Protein AF-A0A7C5ZAA3-F1 (afdb_monomer_lite)

Foldseek 3Di:
DVVLLVCVQPPVVCVVVLLLLLVLQLVCLLVVNHDPVSLVVLVVSLVSVVVVLVVDPVNVVQVVCQALSNLLSVLQNCLVPVPPDSVVSNVSNVVSNVSSVVVCVVCLVPALCVLVVLLLVVCVVVVLDDDLFLVSHDLSNLVQCADQQHFDDPLLCCVQPVLLVVLCVVLPPVPVVCLVVCCVPPSVSSSLVSSLVVLVVVCRRGVNSSVVNNVSSVVVLVVSLVVSLVPDPCNVVSVVSSVVSVVVVVVVVVDDCVGDPSNVVSPVPDDDDQDQQDDDPVVLVVVLVCCLVPDDLAAEEEEQQVSQQVNCVRNNHHYLAHPSSSPVVRSVLNLQCLQLQLAAVVSVLVNCVVRVHFKYKAWLQQQQPQDSNHSCSSNSHNWGFCRGNNNCVQAPVPVRPQWDFDEDDLTMTMTGGQNPNDDPNDQYFAAQSRDNVLAPPSVDRTGDNVSSSVSSVVSVVLVVLLVVLVVCVVVVVLVVSLVSLVVSCVVPLLPLSSLCSNLVSCVVVVVLVRSLVSLVSSCSRGVPPPSSVVSCVPRNPPDD

Secondary structure (DSSP, 8-state):
-HHHHHHHHH-TTHHHHHHHHHHHHHHHHHTT---HHHHHHHHHHHHHHHHHHHH-HHHHTTTGGG-HHHHHHHHHHHHHHT--SHHHHHHHHHHHHHHHHHHHHHHTTT-TTHHHHHHHHHHHHTTTPPPSSGGGS-HHHHHHSSGGGSPPPHHHHHHHTHHHHHHHHHTTHHHHHHHHHHHHH-HHHHHHHHHHHHHHHHHHH-GGGHHHHHHHHHHHHHHHHHHHHHH-S-HHHHHHHHHHHHHHHHHHHHS-TTT-HHHHHHHHHSPPPP------HHHHHHHHHHHHHHS-TT-EEE--HHHHHHHHHHH---BS--S-TTSTTHHHHHHHHHHHHHS-HHHHHHHHHHHTEEEEEEETHHHH--STTSHHHHHT-SS-BTTSHHHHHHH-GGG-TTEEEEEE-SSEEEEEE-TTPPP----PPP-GGG-GGG---TTSSB--GGGHHHHHHHHHHHHHHHHHHHHHHHTT-HHHHHHHHHHHHHH-TT-HHHHHHHHHHHHHHT-HHHHHHHHHHHHHH-TT-HHHHHHHHHHS----

Sequence (544 aa):
AGAQWLAFLTWHMVRPIFALTTGAFVLSFLIGAYSLRHARLVALWLALVMPASLVLPVLKVRSYWFDPVVVLALSFVLAVYALKSTRFARLAVVGGCLLSCAWAMARAKGYDDSHVLALIVEKLRHALVKPRDPMLLSSEARLMWIEAFHSPRLDQVLLHVAPLMLVLVSLGIPALMRLRVLFRRSVAFRVFTVFLVCWFGCFVLIHRLHVLAFFGLAILYAIVTDFSLKRTRRPWIVRLVAAGFPLFLLWQTATSPTGNAFQRLVYSFTPRPAPAYTPWFSDLRELFHWIRMHTSREDVIGAWFGLSSQIYAWCDRPVVVQSKFENPTIRPKCMELANALYGAPAELEAFCRKYRVRYFVYEATMLLESGTDSLRYVAGQRSVATTSTVARMHLSPYELEEFELVYQNNSFRVFRFLGGEKFTNPAIPWEPMYERSYYRGLDAPYYDDSQTSAIVSRVTWLRQQVEFARALAVEGKLEEAFKLTMRLVAAEPRFWRAALVASKSALRLGHTLEACAAARQVLQGYPACLDAIRLISRYCPDNP

Structure (mmCIF, N/CA/C/O backbone):
data_AF-A0A7C5ZAA3-F1
#
_entry.id   AF-A0A7C5ZAA3-F1
#
loop_
_atom_site.group_PDB
_atom_site.id
_atom_site.type_symbol
_atom_site.label_atom_id
_atom_site.label_alt_id
_atom_site.label_comp_id
_atom_site.label_asym_id
_atom_site.label_entity_id
_atom_site.label_seq_id
_atom_site.pdbx_PDB_ins_code
_atom_site.Cartn_x
_atom_site.Cartn_y
_atom_site.Cartn_z
_atom_site.occupancy
_atom_site.B_iso_or_equiv
_atom_site.auth_seq_id
_atom_site.auth_comp_id
_atom_site.auth_asym_id
_atom_site.auth_atom_id
_atom_site.pdbx_PDB_model_num
ATOM 1 N N . ALA A 1 1 ? 33.040 0.139 -13.845 1.00 59.91 1 ALA A N 1
ATOM 2 C CA . ALA A 1 1 ? 32.927 -1.332 -13.907 1.00 59.91 1 ALA A CA 1
ATOM 3 C C . ALA A 1 1 ? 32.599 -1.935 -12.538 1.00 59.91 1 ALA A C 1
ATOM 5 O O . ALA A 1 1 ? 31.518 -2.484 -12.411 1.00 59.91 1 ALA A O 1
ATOM 6 N N . GLY A 1 2 ? 33.431 -1.759 -11.498 1.00 68.44 2 GLY A N 1
ATOM 7 C CA . GLY A 1 2 ? 33.170 -2.325 -10.157 1.00 68.44 2 GLY A CA 1
ATOM 8 C C . GLY A 1 2 ? 31.823 -1.930 -9.527 1.00 68.44 2 GLY A C 1
ATOM 9 O O . GLY A 1 2 ? 31.050 -2.800 -9.152 1.00 68.44 2 GLY A O 1
ATOM 10 N N . ALA A 1 3 ? 31.476 -0.638 -9.508 1.00 71.00 3 ALA A N 1
ATOM 11 C CA . ALA A 1 3 ? 30.181 -0.180 -8.981 1.00 71.00 3 ALA A CA 1
ATOM 12 C C . ALA A 1 3 ? 28.970 -0.694 -9.790 1.00 71.00 3 ALA A C 1
ATOM 14 O O . ALA A 1 3 ? 27.937 -1.030 -9.227 1.00 71.00 3 ALA A O 1
ATOM 15 N N . GLN A 1 4 ? 29.113 -0.796 -11.116 1.00 68.81 4 GLN A N 1
ATOM 16 C CA . GLN A 1 4 ? 28.094 -1.357 -12.012 1.00 68.81 4 GLN A CA 1
ATOM 17 C C . GLN A 1 4 ? 27.896 -2.855 -11.781 1.00 68.81 4 GLN A C 1
ATOM 19 O O . GLN A 1 4 ? 26.767 -3.332 -11.800 1.00 68.81 4 GLN A O 1
ATOM 24 N N . TRP A 1 5 ? 28.991 -3.580 -11.551 1.00 74.31 5 TRP A N 1
ATOM 25 C CA . TRP A 1 5 ? 28.960 -4.988 -11.190 1.00 74.31 5 TRP A CA 1
ATOM 26 C C . TRP A 1 5 ? 28.282 -5.178 -9.835 1.00 74.31 5 TRP A C 1
ATOM 28 O O . TRP A 1 5 ? 27.304 -5.906 -9.759 1.00 74.31 5 TRP A O 1
ATOM 38 N N . LEU A 1 6 ? 28.689 -4.435 -8.802 1.00 79.00 6 LEU A N 1
ATOM 39 C CA . LEU A 1 6 ? 28.050 -4.502 -7.487 1.00 79.00 6 LEU A CA 1
ATOM 40 C C . LEU A 1 6 ? 26.544 -4.211 -7.572 1.00 79.00 6 LEU A C 1
ATOM 42 O O . LEU A 1 6 ? 25.750 -5.000 -7.074 1.00 79.00 6 LEU A O 1
ATOM 46 N N . ALA A 1 7 ? 26.147 -3.140 -8.268 1.00 77.94 7 ALA A N 1
ATOM 47 C CA . ALA A 1 7 ? 24.741 -2.789 -8.471 1.00 77.94 7 ALA A CA 1
ATOM 48 C C . ALA A 1 7 ? 23.956 -3.887 -9.211 1.00 77.94 7 ALA A C 1
ATOM 50 O O . ALA A 1 7 ? 22.812 -4.171 -8.867 1.00 77.94 7 ALA A O 1
ATOM 51 N N . PHE A 1 8 ? 24.574 -4.530 -10.205 1.00 75.81 8 PHE A N 1
ATOM 52 C CA . PHE A 1 8 ? 23.976 -5.646 -10.934 1.00 75.81 8 PHE A CA 1
ATOM 53 C C . PHE A 1 8 ? 23.706 -6.864 -10.032 1.00 75.81 8 PHE A C 1
ATOM 55 O O . PHE A 1 8 ? 22.686 -7.542 -10.185 1.00 75.81 8 PHE A O 1
ATOM 62 N N . LEU A 1 9 ? 24.615 -7.146 -9.095 1.00 76.50 9 LEU A N 1
ATOM 63 C CA . LEU A 1 9 ? 24.497 -8.283 -8.182 1.00 76.50 9 LEU A CA 1
ATOM 64 C C . LEU A 1 9 ? 23.504 -8.029 -7.050 1.00 76.50 9 LEU A C 1
ATOM 66 O O . LEU A 1 9 ? 22.784 -8.946 -6.658 1.00 76.50 9 LEU A O 1
ATOM 70 N N . THR A 1 10 ? 23.460 -6.804 -6.528 1.00 75.56 10 THR A N 1
ATOM 71 C CA . THR A 1 10 ? 22.654 -6.461 -5.350 1.00 75.56 10 THR A CA 1
ATOM 72 C C . THR A 1 10 ? 21.233 -6.036 -5.698 1.00 75.56 10 THR A C 1
ATOM 74 O O . THR A 1 10 ? 20.333 -6.216 -4.878 1.00 75.56 10 THR A O 1
ATOM 77 N N . TRP A 1 11 ? 20.989 -5.508 -6.904 1.00 72.81 11 TRP A N 1
ATOM 78 C CA . TRP A 1 11 ? 19.694 -4.933 -7.260 1.00 72.81 11 TRP A CA 1
ATOM 79 C C . TRP A 1 11 ? 19.159 -5.445 -8.605 1.00 72.81 11 TRP A C 1
ATOM 81 O O . TRP A 1 11 ? 19.644 -5.125 -9.689 1.00 72.81 11 TRP A O 1
ATOM 91 N N . HIS A 1 12 ? 18.082 -6.232 -8.536 1.00 71.12 12 HIS A N 1
ATOM 92 C CA . HIS A 1 12 ? 17.458 -6.873 -9.699 1.00 71.12 12 HIS A CA 1
ATOM 93 C C . HIS A 1 12 ? 16.893 -5.870 -10.722 1.00 71.12 12 HIS A C 1
ATOM 95 O O . HIS A 1 12 ? 16.948 -6.146 -11.919 1.00 71.12 12 HIS A O 1
ATOM 101 N N . MET A 1 13 ? 16.436 -4.686 -10.293 1.00 68.31 13 MET A N 1
ATOM 102 C CA . MET A 1 13 ? 15.942 -3.638 -11.206 1.00 68.31 13 MET A CA 1
ATOM 103 C C . MET A 1 13 ? 17.048 -3.012 -12.061 1.00 68.31 13 MET A C 1
ATOM 105 O O . MET A 1 13 ? 16.747 -2.373 -13.066 1.00 68.31 13 MET A O 1
ATOM 109 N N . VAL A 1 14 ? 18.327 -3.222 -11.727 1.00 73.81 14 VAL A N 1
ATOM 110 C CA . VAL A 1 14 ? 19.441 -2.767 -12.573 1.00 73.81 14 VAL A CA 1
ATOM 111 C C . VAL A 1 14 ? 19.540 -3.615 -13.843 1.00 73.81 14 VAL A C 1
ATOM 113 O O . VAL A 1 14 ? 20.028 -3.143 -14.867 1.00 73.81 14 VAL A O 1
ATOM 116 N N . ARG A 1 15 ? 19.026 -4.850 -13.839 1.00 77.00 15 ARG A N 1
ATOM 117 C CA . ARG A 1 15 ? 19.098 -5.753 -15.000 1.00 77.00 15 ARG A CA 1
ATOM 118 C C . ARG A 1 15 ? 18.357 -5.182 -16.222 1.00 77.00 15 ARG A C 1
ATOM 120 O O . ARG A 1 15 ? 18.998 -5.076 -17.268 1.00 77.00 15 ARG A O 1
ATOM 127 N N . PRO A 1 16 ? 17.105 -4.684 -16.110 1.00 72.06 16 PRO A N 1
ATOM 128 C CA . PRO A 1 16 ? 16.474 -3.888 -17.166 1.00 72.06 16 PRO A CA 1
ATOM 129 C C . PRO A 1 16 ? 17.304 -2.683 -17.636 1.00 72.06 16 PRO A C 1
ATOM 131 O O . PRO A 1 16 ? 17.337 -2.391 -18.829 1.00 72.06 16 PRO A O 1
ATOM 134 N N . ILE A 1 17 ? 18.025 -1.999 -16.736 1.00 74.00 17 ILE A N 1
ATOM 135 C CA . ILE A 1 17 ? 18.900 -0.870 -17.107 1.00 74.00 17 ILE A CA 1
ATOM 136 C C . ILE A 1 17 ? 20.017 -1.332 -18.040 1.00 74.00 17 ILE A C 1
ATOM 138 O O . ILE A 1 17 ? 20.292 -0.690 -19.060 1.00 74.00 17 ILE A O 1
ATOM 142 N N . PHE A 1 18 ? 20.639 -2.467 -17.731 1.00 76.31 18 PHE A N 1
ATOM 143 C CA . PHE A 1 18 ? 21.649 -3.063 -18.600 1.00 76.31 18 PHE A CA 1
ATOM 144 C C . PHE A 1 18 ? 21.059 -3.590 -19.905 1.00 76.31 18 PHE A C 1
ATOM 146 O O . PHE A 1 18 ? 21.696 -3.424 -20.946 1.00 76.31 18 PHE A O 1
ATOM 153 N N . ALA A 1 19 ? 19.848 -4.149 -19.878 1.00 78.06 19 ALA A N 1
ATOM 154 C CA . ALA A 1 19 ? 19.125 -4.569 -21.076 1.00 78.06 19 ALA A CA 1
ATOM 155 C C . ALA A 1 19 ? 18.938 -3.397 -22.047 1.00 78.06 19 ALA A C 1
ATOM 157 O O . ALA A 1 19 ? 19.345 -3.475 -23.206 1.00 78.06 19 ALA A O 1
ATOM 158 N N . LEU A 1 20 ? 18.418 -2.273 -21.548 1.00 76.38 20 LEU A N 1
ATOM 159 C CA . LEU A 1 20 ? 18.211 -1.054 -22.331 1.00 76.38 20 LEU A CA 1
ATOM 160 C C . LEU A 1 20 ? 19.532 -0.457 -22.827 1.00 76.38 20 LEU A C 1
ATOM 162 O O . LEU A 1 20 ? 19.628 -0.039 -23.978 1.00 76.38 20 LEU A O 1
ATOM 166 N N . THR A 1 21 ? 20.572 -0.457 -21.991 1.00 76.94 21 THR A N 1
ATOM 167 C CA . THR A 1 21 ? 21.900 0.055 -22.374 1.00 76.94 21 THR A CA 1
ATOM 168 C C . THR A 1 21 ? 22.534 -0.797 -23.477 1.00 76.94 21 THR A C 1
ATOM 170 O O . THR A 1 21 ? 23.044 -0.267 -24.464 1.00 76.94 21 THR A O 1
ATOM 173 N N . THR A 1 22 ? 22.457 -2.122 -23.347 1.00 79.69 22 THR A N 1
ATOM 174 C CA . THR A 1 22 ? 22.939 -3.076 -24.357 1.00 79.69 22 THR A CA 1
ATOM 175 C C . THR A 1 22 ? 22.142 -2.934 -25.649 1.00 79.69 22 THR A C 1
ATOM 177 O O . THR A 1 22 ? 22.736 -2.816 -26.719 1.00 79.69 22 THR A O 1
ATOM 180 N N . GLY A 1 23 ? 20.812 -2.845 -25.556 1.00 80.81 23 GLY A N 1
ATOM 181 C CA . GLY A 1 23 ? 19.932 -2.576 -26.692 1.00 80.81 23 GLY A CA 1
ATOM 182 C C . GLY A 1 23 ? 20.278 -1.268 -27.409 1.00 80.81 23 GLY A C 1
ATOM 183 O O . GLY A 1 23 ? 20.345 -1.241 -28.635 1.00 80.81 23 GLY A O 1
ATOM 184 N N . ALA A 1 24 ? 20.603 -0.201 -26.674 1.00 77.38 24 ALA A N 1
ATOM 185 C CA . ALA A 1 24 ? 21.039 1.067 -27.260 1.00 77.38 24 ALA A CA 1
ATOM 186 C C . ALA A 1 24 ? 22.383 0.947 -28.005 1.00 77.38 24 ALA A C 1
ATOM 188 O O . ALA A 1 24 ? 22.557 1.558 -29.067 1.00 77.38 24 ALA A O 1
ATOM 189 N N . PHE A 1 25 ? 23.328 0.147 -27.500 1.00 79.44 25 PHE A N 1
ATOM 190 C CA . PHE A 1 25 ? 24.584 -0.140 -28.205 1.00 79.44 25 PHE A CA 1
ATOM 191 C C . PHE A 1 25 ? 24.372 -0.993 -29.454 1.00 79.44 25 PHE A C 1
ATOM 193 O O . PHE A 1 25 ? 24.938 -0.678 -30.502 1.00 79.44 25 PHE A O 1
ATOM 200 N N . VAL A 1 26 ? 23.518 -2.012 -29.370 1.00 80.62 26 VAL A N 1
ATOM 201 C CA . VAL A 1 26 ? 23.122 -2.855 -30.505 1.00 80.62 26 VAL A CA 1
ATOM 202 C C . VAL A 1 26 ? 22.457 -2.016 -31.590 1.00 80.62 26 VAL A C 1
ATOM 204 O O . VAL A 1 26 ? 22.863 -2.069 -32.749 1.00 80.62 26 VAL A O 1
ATOM 207 N N . LEU A 1 27 ? 21.492 -1.173 -31.226 1.00 77.50 27 LEU A N 1
ATOM 208 C CA . LEU A 1 27 ? 20.825 -0.281 -32.169 1.00 77.50 27 LEU A CA 1
ATOM 209 C C . LEU A 1 27 ? 21.826 0.684 -32.814 1.00 77.50 27 LEU A C 1
ATOM 211 O O . LEU A 1 27 ? 21.814 0.867 -34.030 1.00 77.50 27 LEU A O 1
ATOM 215 N N . SER A 1 28 ? 22.747 1.238 -32.018 1.00 74.81 28 SER A N 1
ATOM 216 C CA . SER A 1 28 ? 23.834 2.087 -32.520 1.00 74.81 28 SER A CA 1
ATOM 217 C C . SER A 1 28 ? 24.736 1.341 -33.507 1.00 74.81 28 SER A C 1
ATOM 219 O O . SER A 1 28 ? 25.199 1.929 -34.479 1.00 74.81 28 SER A O 1
ATOM 221 N N . PHE A 1 29 ? 24.973 0.049 -33.307 1.00 78.19 29 PHE A N 1
ATOM 222 C CA . PHE A 1 29 ? 25.710 -0.787 -34.251 1.00 78.19 29 PHE A CA 1
ATOM 223 C C . PHE A 1 29 ? 24.955 -1.018 -35.557 1.00 78.19 29 PHE A C 1
ATOM 225 O O . PHE A 1 29 ? 25.528 -0.824 -36.633 1.00 78.19 29 PHE A O 1
ATOM 232 N N . LEU A 1 30 ? 23.665 -1.347 -35.476 1.00 77.44 30 LEU A N 1
ATOM 233 C CA . LEU A 1 30 ? 22.821 -1.583 -36.649 1.00 77.44 30 LEU A CA 1
ATOM 234 C C . LEU A 1 30 ? 22.739 -0.350 -37.559 1.00 77.44 30 LEU A C 1
ATOM 236 O O . LEU A 1 30 ? 22.844 -0.482 -38.778 1.00 77.44 30 LEU A O 1
ATOM 240 N N . ILE A 1 31 ? 22.667 0.853 -36.981 1.00 75.25 31 ILE A N 1
ATOM 241 C CA . ILE A 1 31 ? 22.644 2.119 -37.737 1.00 75.25 31 ILE A CA 1
ATOM 242 C C . ILE A 1 31 ? 24.047 2.631 -38.134 1.00 75.25 31 ILE A C 1
ATOM 244 O O . ILE A 1 31 ? 24.183 3.759 -38.601 1.00 75.25 31 ILE A O 1
ATOM 248 N N . GLY A 1 32 ? 25.106 1.830 -37.947 1.00 72.06 32 GLY A N 1
ATOM 249 C CA . GLY A 1 32 ? 26.482 2.178 -38.343 1.00 72.06 32 GLY A CA 1
ATOM 250 C C . GLY A 1 32 ? 27.156 3.234 -37.461 1.00 72.06 32 GLY A C 1
ATOM 251 O O . GLY A 1 32 ? 28.147 3.844 -37.847 1.00 72.06 32 GLY A O 1
ATOM 252 N N . ALA A 1 33 ? 26.625 3.452 -36.266 1.00 69.38 33 ALA A N 1
ATOM 253 C CA . ALA A 1 33 ? 26.978 4.520 -35.348 1.00 69.38 33 ALA A CA 1
ATOM 254 C C . ALA A 1 33 ? 27.787 4.045 -34.129 1.00 69.38 33 ALA A C 1
ATOM 256 O O . ALA A 1 33 ? 27.773 4.738 -33.114 1.00 69.38 33 ALA A O 1
ATOM 257 N N . TYR A 1 34 ? 28.457 2.893 -34.189 1.00 74.06 34 TYR A N 1
ATOM 258 C CA . TYR A 1 34 ? 29.165 2.293 -33.053 1.00 74.06 34 TYR A CA 1
ATOM 259 C C . TYR A 1 34 ? 30.656 2.652 -33.002 1.00 74.06 34 TYR A C 1
ATOM 261 O O . TYR A 1 34 ? 31.229 3.196 -33.940 1.00 74.06 34 TYR A O 1
ATOM 269 N N . SER A 1 35 ? 31.305 2.326 -31.882 1.00 73.25 35 SER A N 1
ATOM 270 C CA . SER A 1 35 ? 32.767 2.384 -31.764 1.00 73.25 35 SER A CA 1
ATOM 271 C C . SER A 1 35 ? 33.289 1.170 -31.004 1.00 73.25 35 SER A C 1
ATOM 273 O O . SER A 1 35 ? 32.572 0.604 -30.175 1.00 73.25 35 SER A O 1
ATOM 275 N N . LEU A 1 36 ? 34.554 0.812 -31.235 1.00 80.69 36 LEU A N 1
ATOM 276 C CA . LEU A 1 36 ? 35.212 -0.317 -30.569 1.00 80.69 36 LEU A CA 1
ATOM 277 C C . LEU A 1 36 ? 35.197 -0.190 -29.033 1.00 80.69 36 LEU A C 1
ATOM 279 O O . LEU A 1 36 ? 35.164 -1.190 -28.324 1.00 80.69 36 LEU A O 1
ATOM 283 N N . ARG A 1 37 ? 35.170 1.044 -28.503 1.00 80.19 37 ARG A N 1
ATOM 284 C CA . ARG A 1 37 ? 35.062 1.295 -27.055 1.00 80.19 37 ARG A CA 1
ATOM 285 C C . ARG A 1 37 ? 33.757 0.745 -26.472 1.00 80.19 37 ARG A C 1
ATOM 287 O O . ARG A 1 37 ? 33.777 0.236 -25.360 1.00 80.19 37 ARG A O 1
ATOM 294 N N . HIS A 1 38 ? 32.651 0.798 -27.213 1.00 77.06 38 HIS A N 1
ATOM 295 C CA . HIS A 1 38 ? 31.364 0.273 -26.745 1.00 77.06 38 HIS A CA 1
ATOM 296 C C . HIS A 1 38 ? 31.385 -1.254 -26.645 1.00 77.06 38 HIS A C 1
ATOM 298 O O . HIS A 1 38 ? 30.967 -1.802 -25.632 1.00 77.06 38 HIS A O 1
ATOM 304 N N . ALA A 1 39 ? 31.952 -1.935 -27.646 1.00 80.88 39 ALA A N 1
ATOM 305 C CA . ALA A 1 39 ? 32.130 -3.384 -27.600 1.00 80.88 39 ALA A CA 1
ATOM 306 C C . ALA A 1 39 ? 33.061 -3.808 -26.453 1.00 80.88 39 ALA A C 1
ATOM 308 O O . ALA A 1 39 ? 32.748 -4.765 -25.754 1.00 80.88 39 ALA A O 1
ATOM 309 N N . ARG A 1 40 ? 34.137 -3.048 -26.180 1.00 85.75 40 ARG A N 1
ATOM 310 C CA . ARG A 1 40 ? 35.001 -3.265 -25.001 1.00 85.75 40 ARG A CA 1
ATOM 311 C C . ARG A 1 40 ? 34.233 -3.150 -23.687 1.00 85.75 40 ARG A C 1
ATOM 313 O O . ARG A 1 40 ? 34.454 -3.956 -22.794 1.00 85.75 40 ARG A O 1
ATOM 320 N N . LEU A 1 41 ? 33.345 -2.164 -23.559 1.00 82.56 41 LEU A N 1
ATOM 321 C CA . LEU A 1 41 ? 32.541 -1.976 -22.347 1.00 82.56 41 LEU A CA 1
ATOM 322 C C . LEU A 1 41 ? 31.545 -3.122 -22.137 1.00 82.56 41 LEU A C 1
ATOM 324 O O . LEU A 1 41 ? 31.439 -3.625 -21.021 1.00 82.56 41 LEU A O 1
ATOM 328 N N . VAL A 1 42 ? 30.860 -3.563 -23.197 1.00 84.50 42 VAL A N 1
ATOM 329 C CA . VAL A 1 42 ? 29.945 -4.717 -23.130 1.00 84.50 42 VAL A CA 1
ATOM 330 C C . VAL A 1 42 ? 30.716 -6.009 -22.842 1.00 84.50 42 VAL A C 1
ATOM 332 O O . VAL A 1 42 ? 30.298 -6.787 -21.990 1.00 84.50 42 VAL A O 1
ATOM 335 N N . ALA A 1 43 ? 31.875 -6.210 -23.474 1.00 87.31 43 ALA A N 1
ATOM 336 C CA . ALA A 1 43 ? 32.740 -7.363 -23.228 1.00 87.31 43 ALA A CA 1
ATOM 337 C C . ALA A 1 43 ? 33.275 -7.391 -21.788 1.00 87.31 43 ALA A C 1
ATOM 339 O O . ALA A 1 43 ? 33.221 -8.431 -21.139 1.00 87.31 43 ALA A O 1
ATOM 340 N N . LEU A 1 44 ? 33.733 -6.250 -21.260 1.00 86.31 44 LEU A N 1
ATOM 341 C CA . LEU A 1 44 ? 34.172 -6.128 -19.867 1.00 86.31 44 LEU A CA 1
ATOM 342 C C . LEU A 1 44 ? 33.031 -6.447 -18.897 1.00 86.31 44 LEU A C 1
ATOM 344 O O . LEU A 1 44 ? 33.243 -7.109 -17.887 1.00 86.31 44 LEU A O 1
ATOM 348 N N . TRP A 1 45 ? 31.816 -5.991 -19.198 1.00 83.31 45 TRP A N 1
ATOM 349 C CA . TRP A 1 45 ? 30.648 -6.303 -18.381 1.00 83.31 45 TRP A CA 1
ATOM 350 C C . TRP A 1 45 ? 30.319 -7.799 -18.400 1.00 83.31 45 TRP A C 1
ATOM 352 O O . TRP A 1 45 ? 30.157 -8.390 -17.333 1.00 83.31 45 TRP A O 1
ATOM 362 N N . LEU A 1 46 ? 30.300 -8.429 -19.579 1.00 86.31 46 LEU A N 1
ATOM 363 C CA . LEU A 1 46 ? 30.111 -9.878 -19.711 1.00 86.31 46 LEU A CA 1
ATOM 364 C C . LEU A 1 46 ? 31.178 -10.652 -18.929 1.00 86.31 46 LEU A C 1
ATOM 366 O O . LEU A 1 46 ? 30.842 -11.560 -18.175 1.00 86.31 46 LEU A O 1
ATOM 370 N N . ALA A 1 47 ? 32.445 -10.246 -19.037 1.00 87.00 47 ALA A N 1
ATOM 371 C CA . ALA A 1 47 ? 33.553 -10.867 -18.315 1.00 87.00 47 ALA A CA 1
ATOM 372 C C . ALA A 1 47 ? 33.401 -10.783 -16.786 1.00 87.00 47 ALA A C 1
ATOM 374 O O . ALA A 1 47 ? 33.889 -11.658 -16.080 1.00 87.00 47 ALA A O 1
ATOM 375 N N . LEU A 1 48 ? 32.711 -9.764 -16.268 1.00 83.62 48 LEU A N 1
ATOM 376 C CA . LEU A 1 48 ? 32.456 -9.608 -14.834 1.00 83.62 48 LEU A CA 1
ATOM 377 C C . LEU A 1 48 ? 31.184 -10.341 -14.375 1.00 83.62 48 LEU A C 1
ATOM 379 O O . LEU A 1 48 ? 31.156 -10.925 -13.291 1.00 83.62 48 LEU A O 1
ATOM 383 N N . VAL A 1 49 ? 30.115 -10.315 -15.174 1.00 81.00 49 VAL A N 1
ATOM 384 C CA . VAL A 1 49 ? 28.805 -10.876 -14.797 1.00 81.00 49 VAL A CA 1
ATOM 385 C C . VAL A 1 49 ? 28.741 -12.390 -14.984 1.00 81.00 49 VAL A C 1
ATOM 387 O O . VAL A 1 49 ? 28.155 -13.081 -14.149 1.00 81.00 49 VAL A O 1
ATOM 390 N N . MET A 1 50 ? 29.368 -12.924 -16.033 1.00 84.38 50 MET A N 1
ATOM 391 C CA . MET A 1 50 ? 29.294 -14.352 -16.349 1.00 84.38 50 MET A CA 1
ATOM 392 C C . MET A 1 50 ? 29.916 -15.226 -15.248 1.00 84.38 50 MET A C 1
ATOM 394 O O . MET A 1 50 ? 29.214 -16.112 -14.755 1.00 84.38 50 MET A O 1
ATOM 398 N N . PRO A 1 51 ? 31.130 -14.949 -14.730 1.00 86.06 51 PRO A N 1
ATOM 399 C CA . PRO A 1 51 ? 31.664 -15.697 -13.590 1.00 86.06 51 PRO A CA 1
ATOM 400 C C . PRO A 1 51 ? 30.796 -15.551 -12.336 1.00 86.06 51 PRO A C 1
ATOM 402 O O . PRO A 1 51 ? 30.524 -16.531 -11.645 1.00 86.06 51 PRO A O 1
ATOM 405 N N . ALA A 1 52 ? 30.284 -14.344 -12.070 1.00 81.94 52 ALA A N 1
ATOM 406 C CA . ALA A 1 52 ? 29.438 -14.098 -10.906 1.00 81.94 52 ALA A CA 1
ATOM 407 C C . ALA A 1 52 ? 28.127 -14.899 -10.954 1.00 81.94 52 ALA A C 1
ATOM 409 O O . ALA A 1 52 ? 27.609 -15.299 -9.913 1.00 81.94 52 ALA A O 1
ATOM 410 N N . SER A 1 53 ? 27.617 -15.195 -12.152 1.00 81.69 53 SER A N 1
ATOM 411 C CA . SER A 1 53 ? 26.419 -16.018 -12.315 1.00 81.69 53 SER A CA 1
ATOM 412 C C . SER A 1 53 ? 26.613 -17.509 -12.010 1.00 81.69 53 SER A C 1
ATOM 414 O O . SER A 1 53 ? 25.627 -18.203 -11.769 1.00 81.69 53 SER A O 1
ATOM 416 N N . LEU A 1 54 ? 27.860 -17.993 -11.956 1.00 82.62 54 LEU A N 1
ATOM 417 C CA . LEU A 1 54 ? 28.187 -19.351 -11.501 1.00 82.62 54 LEU A CA 1
ATOM 418 C C . LEU A 1 54 ? 28.240 -19.453 -9.971 1.00 82.62 54 LEU A C 1
ATOM 420 O O . LEU A 1 54 ? 27.911 -20.500 -9.413 1.00 82.62 54 LEU A O 1
ATOM 424 N N . VAL A 1 55 ? 28.647 -18.367 -9.309 1.00 82.06 55 VAL A N 1
ATOM 425 C CA . VAL A 1 55 ? 28.881 -18.325 -7.858 1.00 82.06 55 VAL A CA 1
ATOM 426 C C . VAL A 1 55 ? 27.630 -17.890 -7.099 1.00 82.06 55 VAL A C 1
ATOM 428 O O . VAL A 1 55 ? 27.306 -18.464 -6.063 1.00 82.06 55 VAL A O 1
ATOM 431 N N . LEU A 1 56 ? 26.899 -16.890 -7.600 1.00 83.00 56 LEU A N 1
ATOM 432 C CA . LEU A 1 56 ? 25.766 -16.321 -6.876 1.00 83.00 56 LEU A CA 1
ATOM 433 C C . LEU A 1 56 ? 24.479 -17.126 -7.099 1.00 83.00 56 LEU A C 1
ATOM 435 O O . LEU A 1 56 ? 23.989 -17.181 -8.234 1.00 83.00 56 LEU A O 1
ATOM 439 N N . PRO A 1 57 ? 23.848 -17.651 -6.028 1.00 79.62 57 PRO A N 1
ATOM 440 C CA . PRO A 1 57 ? 22.636 -18.462 -6.139 1.00 79.62 57 PRO A CA 1
ATOM 441 C C . PRO A 1 57 ? 21.513 -17.773 -6.920 1.00 79.62 57 PRO A C 1
ATOM 443 O O . PRO A 1 57 ? 20.868 -18.397 -7.757 1.00 79.62 57 PRO A O 1
ATOM 446 N N . VAL A 1 58 ? 21.325 -16.463 -6.721 1.00 75.62 58 VAL A N 1
ATOM 447 C CA . VAL A 1 58 ? 20.258 -15.688 -7.380 1.00 75.62 58 VAL A CA 1
ATOM 448 C C . VAL A 1 58 ? 20.392 -15.638 -8.908 1.00 75.62 58 VAL A C 1
ATOM 450 O O . VAL A 1 58 ? 19.387 -15.562 -9.613 1.00 75.62 58 VAL A O 1
ATOM 453 N N . LEU A 1 59 ? 21.619 -15.673 -9.431 1.00 77.00 59 LEU A N 1
ATOM 454 C CA . LEU A 1 59 ? 21.890 -15.665 -10.870 1.00 77.00 59 LEU A CA 1
ATOM 455 C C . LEU A 1 59 ? 21.923 -17.088 -11.436 1.00 77.00 59 LEU A C 1
ATOM 457 O O . LEU A 1 59 ? 21.457 -17.320 -12.553 1.00 77.00 59 LEU A O 1
ATOM 461 N N . LYS A 1 60 ? 22.417 -18.041 -10.638 1.00 78.88 60 LYS A N 1
ATOM 462 C CA . LYS A 1 60 ? 22.484 -19.460 -10.986 1.00 78.88 60 LYS A CA 1
ATOM 463 C C . LYS A 1 60 ? 21.095 -20.073 -11.148 1.00 78.88 60 LYS A C 1
ATOM 465 O O . LYS A 1 60 ? 20.823 -20.688 -12.174 1.00 78.88 60 LYS A O 1
ATOM 470 N N . VAL A 1 61 ? 20.193 -19.842 -10.189 1.00 73.06 61 VAL A N 1
ATOM 471 C CA . VAL A 1 61 ? 18.802 -20.337 -10.232 1.00 73.06 61 VAL A CA 1
ATOM 472 C C . VAL A 1 61 ? 18.068 -19.825 -11.475 1.00 73.06 61 VAL A C 1
ATOM 474 O O . VAL A 1 61 ? 17.289 -20.553 -12.081 1.00 73.06 61 VAL A O 1
ATOM 477 N N . ARG A 1 62 ? 18.376 -18.602 -11.918 1.00 69.69 62 ARG A N 1
ATOM 478 C CA . ARG A 1 62 ? 17.787 -18.003 -13.124 1.00 69.69 62 ARG A CA 1
ATOM 479 C C . ARG A 1 62 ? 18.462 -18.421 -14.429 1.00 69.69 62 ARG A C 1
ATOM 481 O O . ARG A 1 62 ? 18.023 -17.990 -15.488 1.00 69.69 62 ARG A O 1
ATOM 488 N N . SER A 1 63 ? 19.505 -19.254 -14.378 1.00 74.94 63 SER A N 1
ATOM 489 C CA . SER A 1 63 ? 20.278 -19.657 -15.559 1.00 74.94 63 SER A CA 1
ATOM 490 C C . SER A 1 63 ? 20.734 -18.449 -16.389 1.00 74.94 63 SER A C 1
ATOM 492 O O . SER A 1 63 ? 20.600 -18.438 -17.611 1.00 74.94 63 SER A O 1
ATOM 494 N N . TYR A 1 64 ? 21.260 -17.416 -15.715 1.00 76.88 64 TYR A N 1
ATOM 495 C CA . TYR A 1 64 ? 21.503 -16.096 -16.314 1.00 76.88 64 TYR A CA 1
ATOM 496 C C . TYR A 1 64 ? 22.446 -16.109 -17.534 1.00 76.88 64 TYR A C 1
ATOM 498 O O . TYR A 1 64 ? 22.388 -15.212 -18.367 1.00 76.88 64 TYR A O 1
ATOM 506 N N . TRP A 1 65 ? 23.264 -17.155 -17.693 1.00 77.00 65 TRP A N 1
ATOM 507 C CA . TRP A 1 65 ? 24.066 -17.410 -18.900 1.00 77.00 65 TRP A CA 1
ATOM 508 C C . TRP A 1 65 ? 23.247 -17.396 -20.194 1.00 77.00 65 TRP A C 1
ATOM 510 O O . TRP A 1 65 ? 23.764 -17.031 -21.247 1.00 77.00 65 TRP A O 1
ATOM 520 N N . PHE A 1 66 ? 21.978 -17.788 -20.108 1.00 76.81 66 PHE A N 1
ATOM 521 C CA . PHE A 1 66 ? 21.063 -17.874 -21.241 1.00 76.81 66 PHE A CA 1
ATOM 522 C C . PHE A 1 66 ? 20.071 -16.709 -21.295 1.00 76.81 66 PHE A C 1
ATOM 524 O O . PHE A 1 66 ? 19.175 -16.721 -22.132 1.00 76.81 66 PHE A O 1
ATOM 531 N N . ASP A 1 67 ? 20.214 -15.707 -20.424 1.00 78.62 67 ASP A N 1
ATOM 532 C CA . ASP A 1 67 ? 19.329 -14.545 -20.409 1.00 78.62 67 ASP A CA 1
ATOM 533 C C . ASP A 1 67 ? 19.365 -13.810 -21.771 1.00 78.62 67 ASP A C 1
ATOM 535 O O . ASP A 1 67 ? 20.445 -13.682 -22.367 1.00 78.62 67 ASP A O 1
ATOM 539 N N . PRO A 1 68 ? 18.231 -13.288 -22.287 1.00 79.06 68 PRO A N 1
ATOM 540 C CA . PRO A 1 68 ? 18.164 -12.683 -23.616 1.00 79.06 68 PRO A CA 1
ATOM 541 C C . PRO A 1 68 ? 19.149 -11.532 -23.780 1.00 79.06 68 PRO A C 1
ATOM 543 O O . PRO A 1 68 ? 19.660 -11.314 -24.881 1.00 79.06 68 PRO A O 1
ATOM 546 N N . VAL A 1 69 ? 19.425 -10.801 -22.696 1.00 81.25 69 VAL A N 1
ATOM 547 C CA . VAL A 1 69 ? 20.362 -9.676 -22.680 1.00 81.25 69 VAL A CA 1
ATOM 548 C C . VAL A 1 69 ? 21.795 -10.165 -22.822 1.00 81.25 69 VAL A C 1
ATOM 550 O O . VAL A 1 69 ? 22.576 -9.543 -23.538 1.00 81.25 69 VAL A O 1
ATOM 553 N N . VAL A 1 70 ? 22.143 -11.284 -22.183 1.00 84.62 70 VAL A N 1
ATOM 554 C CA . VAL A 1 70 ? 23.471 -11.901 -22.296 1.00 84.62 70 VAL A CA 1
ATOM 555 C C . VAL A 1 70 ? 23.682 -12.452 -23.702 1.00 84.62 70 VAL A C 1
ATOM 557 O O . VAL A 1 70 ? 24.712 -12.161 -24.309 1.00 84.62 70 VAL A O 1
ATOM 560 N N . VAL A 1 71 ? 22.695 -13.156 -24.263 1.00 84.50 71 VAL A N 1
ATOM 561 C CA . VAL A 1 71 ? 22.744 -13.658 -25.650 1.00 84.50 71 VAL A CA 1
ATOM 562 C C . VAL A 1 71 ? 22.905 -12.504 -26.642 1.00 84.50 71 VAL A C 1
ATOM 564 O O . VAL A 1 71 ? 23.748 -12.560 -27.543 1.00 84.50 71 VAL A O 1
ATOM 567 N N . LEU A 1 72 ? 22.161 -11.416 -26.438 1.00 85.00 72 LEU A N 1
ATOM 568 C CA . LEU A 1 72 ? 22.240 -10.218 -27.268 1.00 85.00 72 LEU A CA 1
ATOM 569 C C . LEU A 1 72 ? 23.607 -9.525 -27.145 1.00 85.00 72 LEU A C 1
ATOM 571 O O . LEU A 1 72 ? 24.212 -9.156 -28.152 1.00 85.00 72 LEU A O 1
ATOM 575 N N . ALA A 1 73 ? 24.112 -9.373 -25.919 1.00 86.56 73 ALA A N 1
ATOM 576 C CA . ALA A 1 73 ? 25.415 -8.780 -25.636 1.00 86.56 73 ALA A CA 1
ATOM 577 C C . ALA A 1 73 ? 26.561 -9.604 -26.244 1.00 86.56 73 ALA A C 1
ATOM 579 O O . ALA A 1 73 ? 27.459 -9.033 -26.863 1.00 86.56 73 ALA A O 1
ATOM 580 N N . LEU A 1 74 ? 26.517 -10.934 -26.117 1.00 86.69 74 LEU A N 1
ATOM 581 C CA . LEU A 1 74 ? 27.490 -11.848 -26.720 1.00 86.69 74 LEU A CA 1
ATOM 582 C C . LEU A 1 74 ? 27.458 -11.751 -28.244 1.00 86.69 74 LEU A C 1
ATOM 584 O O . LEU A 1 74 ? 28.507 -11.585 -28.861 1.00 86.69 74 LEU A O 1
ATOM 588 N N . SER A 1 75 ? 26.266 -11.768 -28.843 1.00 84.38 75 SER A N 1
ATOM 589 C CA . SER A 1 75 ? 26.089 -11.621 -30.294 1.00 84.38 75 SER A CA 1
ATOM 590 C C . SER A 1 75 ? 26.668 -10.298 -30.799 1.00 84.38 75 SER A C 1
ATOM 592 O O . SER A 1 75 ? 27.347 -10.264 -31.824 1.00 84.38 75 SER A O 1
ATOM 594 N N . PHE A 1 76 ? 26.463 -9.210 -30.052 1.00 85.56 76 PHE A N 1
ATOM 595 C CA . PHE A 1 76 ? 27.036 -7.901 -30.359 1.00 85.56 76 PHE A CA 1
ATOM 596 C C . PHE A 1 76 ? 28.568 -7.885 -30.270 1.00 85.56 76 PHE A C 1
ATOM 598 O O . PHE A 1 76 ? 29.233 -7.397 -31.185 1.00 85.56 76 PHE A O 1
ATOM 605 N N . VAL A 1 77 ? 29.144 -8.434 -29.197 1.00 87.31 77 VAL A N 1
ATOM 606 C CA . VAL A 1 77 ? 30.603 -8.502 -29.014 1.00 87.31 77 VAL A CA 1
ATOM 607 C C . VAL A 1 77 ? 31.238 -9.368 -30.105 1.00 87.31 77 VAL A C 1
ATOM 609 O O . VAL A 1 77 ? 32.172 -8.919 -30.769 1.00 87.31 77 VAL A O 1
ATOM 612 N N . LEU A 1 78 ? 30.696 -10.560 -30.365 1.00 83.56 78 LEU A N 1
ATOM 613 C CA . LEU A 1 78 ? 31.171 -11.450 -31.428 1.00 83.56 78 LEU A CA 1
ATOM 614 C C . LEU A 1 78 ? 31.096 -10.779 -32.802 1.00 83.56 78 LEU A C 1
ATOM 616 O O . LEU A 1 78 ? 32.060 -10.833 -33.563 1.00 83.56 78 LEU A O 1
ATOM 620 N N . ALA A 1 79 ? 30.005 -10.075 -33.105 1.00 82.44 79 ALA A N 1
ATOM 621 C CA . ALA A 1 79 ? 29.865 -9.366 -34.369 1.00 82.44 79 ALA A CA 1
ATOM 622 C C . ALA A 1 79 ? 30.895 -8.245 -34.556 1.00 82.44 79 ALA A C 1
ATOM 624 O O . ALA A 1 79 ? 31.377 -8.046 -35.667 1.00 82.44 79 ALA A O 1
ATOM 625 N N . VAL A 1 80 ? 31.262 -7.527 -33.493 1.00 82.00 80 VAL A N 1
ATOM 626 C CA . VAL A 1 80 ? 32.250 -6.441 -33.585 1.00 82.00 80 VAL A CA 1
ATOM 627 C C . VAL A 1 80 ? 33.688 -6.965 -33.664 1.00 82.00 80 VAL A C 1
ATOM 629 O O . VAL A 1 80 ? 34.505 -6.358 -34.356 1.00 82.00 80 VAL A O 1
ATOM 632 N N . TYR A 1 81 ? 34.014 -8.056 -32.965 1.00 82.31 81 TYR A N 1
ATOM 633 C CA . TYR A 1 81 ? 35.391 -8.563 -32.878 1.00 82.31 81 TYR A CA 1
ATOM 634 C C . TYR A 1 81 ? 35.737 -9.649 -33.900 1.00 82.31 81 TYR A C 1
ATOM 636 O O . TYR A 1 81 ? 36.866 -9.673 -34.384 1.00 82.31 81 TYR A O 1
ATOM 644 N N . ALA A 1 82 ? 34.803 -10.545 -34.226 1.00 75.75 82 ALA A N 1
ATOM 645 C CA . ALA A 1 82 ? 35.073 -11.704 -35.078 1.00 75.75 82 ALA A CA 1
ATOM 646 C C . ALA A 1 82 ? 34.706 -11.457 -36.549 1.00 75.75 82 ALA A C 1
ATOM 648 O O . ALA A 1 82 ? 35.367 -11.966 -37.455 1.00 75.75 82 ALA A O 1
ATOM 649 N N . LEU A 1 83 ? 33.670 -10.655 -36.813 1.00 65.12 83 LEU A N 1
ATOM 650 C CA . LEU A 1 83 ? 33.142 -10.460 -38.161 1.00 65.12 83 LEU A CA 1
ATOM 651 C C . LEU A 1 83 ? 33.705 -9.173 -38.776 1.00 65.12 83 LEU A C 1
ATOM 653 O O . LEU A 1 83 ? 33.174 -8.080 -38.610 1.00 65.12 83 LEU A O 1
ATOM 657 N N . LYS A 1 84 ? 34.797 -9.322 -39.540 1.00 62.50 84 LYS A N 1
ATOM 658 C CA . LYS A 1 84 ? 35.465 -8.221 -40.266 1.00 62.50 84 LYS A CA 1
ATOM 659 C C . LYS A 1 84 ? 34.575 -7.569 -41.340 1.00 62.50 84 LYS A C 1
ATOM 661 O O . LYS A 1 84 ? 34.828 -6.437 -41.741 1.00 62.50 84 LYS A O 1
ATOM 666 N N . SER A 1 85 ? 33.537 -8.272 -41.806 1.00 68.44 85 SER A N 1
ATOM 667 C CA . SER A 1 85 ? 32.562 -7.774 -42.784 1.00 68.44 85 SER A CA 1
ATOM 668 C C . SER A 1 85 ? 31.316 -7.212 -42.103 1.00 68.44 85 SER A C 1
ATOM 670 O O . SER A 1 85 ? 30.627 -7.910 -41.357 1.00 68.44 85 SER A O 1
ATOM 672 N N . THR A 1 86 ? 30.968 -5.967 -42.435 1.00 71.31 86 THR A N 1
ATOM 673 C CA . THR A 1 86 ? 29.823 -5.246 -41.854 1.00 71.31 86 THR A CA 1
ATOM 674 C C . THR A 1 86 ? 28.473 -5.903 -42.153 1.00 71.31 86 THR A C 1
ATOM 676 O O . THR A 1 86 ? 27.554 -5.784 -41.345 1.00 71.31 86 THR A O 1
ATOM 679 N N . ARG A 1 87 ? 28.333 -6.623 -43.277 1.00 75.75 87 ARG A N 1
ATOM 680 C CA . ARG A 1 87 ? 27.086 -7.320 -43.646 1.00 75.75 87 ARG A CA 1
ATOM 681 C C . ARG A 1 87 ? 26.852 -8.564 -42.787 1.00 75.75 87 ARG A C 1
ATOM 683 O O . ARG A 1 87 ? 25.789 -8.689 -42.186 1.00 75.75 87 ARG A O 1
ATOM 690 N N . PHE A 1 88 ? 27.854 -9.434 -42.664 1.00 75.31 88 PHE A N 1
ATOM 691 C CA . PHE A 1 88 ? 27.760 -10.638 -41.830 1.00 75.31 88 PHE A CA 1
ATOM 692 C C . PHE A 1 88 ? 27.680 -10.298 -40.341 1.00 75.31 88 PHE A C 1
ATOM 694 O O . PHE A 1 88 ? 26.907 -10.915 -39.617 1.00 75.31 88 PHE A O 1
ATOM 701 N N . ALA A 1 89 ? 28.395 -9.261 -39.898 1.00 75.06 89 ALA A N 1
ATOM 702 C CA . ALA A 1 89 ? 28.298 -8.759 -38.532 1.00 75.06 89 ALA A CA 1
ATOM 703 C C . ALA A 1 89 ? 26.877 -8.276 -38.191 1.00 75.06 89 ALA A C 1
ATOM 705 O O . ALA A 1 89 ? 26.348 -8.592 -37.128 1.00 75.06 89 ALA A O 1
ATOM 706 N N . ARG A 1 90 ? 26.209 -7.567 -39.112 1.00 74.69 90 ARG A N 1
ATOM 707 C CA . ARG A 1 90 ? 24.803 -7.163 -38.940 1.00 74.69 90 ARG A CA 1
ATOM 708 C C . ARG A 1 90 ? 23.850 -8.355 -38.934 1.00 74.69 90 ARG A C 1
ATOM 710 O O . ARG A 1 90 ? 22.971 -8.388 -38.082 1.00 74.69 90 ARG A O 1
ATOM 717 N N . LEU A 1 91 ? 24.040 -9.336 -39.818 1.00 80.44 91 LEU A N 1
ATOM 718 C CA . LEU A 1 91 ? 23.230 -10.561 -39.827 1.00 80.44 91 LEU A CA 1
ATOM 719 C C . LEU A 1 91 ? 23.384 -11.361 -38.528 1.00 80.44 91 LEU A C 1
ATOM 721 O O . LEU A 1 91 ? 22.383 -11.817 -37.989 1.00 80.44 91 LEU A O 1
ATOM 725 N N . ALA A 1 92 ? 24.597 -11.466 -37.981 1.00 75.62 92 ALA A N 1
ATOM 726 C CA . ALA A 1 92 ? 24.843 -12.129 -36.701 1.00 75.62 92 ALA A CA 1
ATOM 727 C C . ALA A 1 92 ? 24.151 -11.412 -35.531 1.00 75.62 92 ALA A C 1
ATOM 729 O O . ALA A 1 92 ? 23.552 -12.062 -34.679 1.00 75.62 92 ALA A O 1
ATOM 730 N N . VAL A 1 93 ? 24.164 -10.074 -35.508 1.00 76.38 93 VAL A N 1
ATOM 731 C CA . VAL A 1 93 ? 23.432 -9.294 -34.494 1.00 76.38 93 VAL A CA 1
ATOM 732 C C . VAL A 1 93 ? 21.922 -9.438 -34.651 1.00 76.38 93 VAL A C 1
ATOM 734 O O . VAL A 1 93 ? 21.234 -9.607 -33.650 1.00 76.38 93 VAL A O 1
ATOM 737 N N . VAL A 1 94 ? 21.394 -9.401 -35.878 1.00 78.69 94 VAL A N 1
ATOM 738 C CA . VAL A 1 94 ? 19.960 -9.610 -36.142 1.00 78.69 94 VAL A CA 1
ATOM 739 C C . VAL A 1 94 ? 19.542 -11.029 -35.753 1.00 78.69 94 VAL A C 1
ATOM 741 O O . VAL A 1 94 ? 18.537 -11.191 -35.068 1.00 78.69 94 VAL A O 1
ATOM 744 N N . GLY A 1 95 ? 20.338 -12.041 -36.100 1.00 81.44 95 GLY A N 1
ATOM 745 C CA . GLY A 1 95 ? 20.138 -13.424 -35.668 1.00 81.44 95 GLY A CA 1
ATOM 746 C C . GLY A 1 95 ? 20.156 -13.554 -34.146 1.00 81.44 95 GLY A C 1
ATOM 747 O O . GLY A 1 95 ? 19.255 -14.163 -33.581 1.00 81.44 95 GLY A O 1
ATOM 748 N N . GLY A 1 96 ? 21.104 -12.897 -33.472 1.00 79.25 96 GLY A N 1
ATOM 749 C CA . GLY A 1 96 ? 21.149 -12.795 -32.013 1.00 79.25 96 GLY A CA 1
ATOM 750 C C . GLY A 1 96 ? 19.909 -12.125 -31.420 1.00 79.25 96 GLY A C 1
ATOM 751 O O . GLY A 1 96 ? 19.352 -12.629 -30.453 1.00 79.25 96 GLY A O 1
ATOM 752 N N . CYS A 1 97 ? 19.412 -11.041 -32.027 1.00 77.50 97 CYS A N 1
ATOM 753 C CA . CYS A 1 97 ? 18.160 -10.395 -31.618 1.00 77.50 97 CYS A CA 1
ATOM 754 C C . CYS A 1 97 ? 16.967 -11.346 -31.759 1.00 77.50 97 CYS A C 1
ATOM 756 O O . CYS A 1 97 ? 16.161 -11.445 -30.837 1.00 77.50 97 CYS A O 1
ATOM 758 N N . LEU A 1 98 ? 16.858 -12.051 -32.889 1.00 82.69 98 LEU A N 1
ATOM 759 C CA . LEU A 1 98 ? 15.786 -13.014 -33.144 1.00 82.69 98 LEU A CA 1
ATOM 760 C C . LEU A 1 98 ? 15.857 -14.202 -32.181 1.00 82.69 98 LEU A C 1
ATOM 762 O O . LEU A 1 98 ? 14.826 -14.590 -31.647 1.00 82.69 98 LEU A O 1
ATOM 766 N N . LEU A 1 99 ? 17.052 -14.726 -31.899 1.00 81.75 99 LEU A N 1
ATOM 767 C CA . LEU A 1 99 ? 17.287 -15.779 -30.907 1.00 81.75 99 LEU A CA 1
ATOM 768 C C . LEU A 1 99 ? 16.916 -15.314 -29.497 1.00 81.75 99 LEU A C 1
ATOM 770 O O . LEU A 1 99 ? 16.184 -16.016 -28.806 1.00 81.75 99 LEU A O 1
ATOM 774 N N . SER A 1 100 ? 17.347 -14.119 -29.087 1.00 77.56 100 SER A N 1
ATOM 775 C CA . SER A 1 100 ? 16.962 -13.517 -27.806 1.00 77.56 100 SER A CA 1
ATOM 776 C C . SER A 1 100 ? 15.447 -13.325 -27.704 1.00 77.56 100 SER A C 1
ATOM 778 O O . SER A 1 100 ? 14.865 -13.632 -26.667 1.00 77.56 100 SER A O 1
ATOM 780 N N . CYS A 1 101 ? 14.788 -12.863 -28.773 1.00 74.62 101 CYS A N 1
ATOM 781 C CA . CYS A 1 101 ? 13.334 -12.695 -28.807 1.00 74.62 101 CYS A CA 1
ATOM 782 C C . CYS A 1 101 ? 12.604 -14.043 -28.779 1.00 74.62 101 CYS A C 1
ATOM 784 O O . CYS A 1 101 ? 11.668 -14.208 -28.003 1.00 74.62 101 CYS A O 1
ATOM 786 N N . ALA A 1 102 ? 13.035 -15.017 -29.581 1.00 78.12 102 ALA A N 1
ATOM 787 C CA . ALA A 1 102 ? 12.459 -16.357 -29.623 1.00 78.12 102 ALA A CA 1
ATOM 788 C C . ALA A 1 102 ? 12.620 -17.076 -28.279 1.00 78.12 102 ALA A C 1
ATOM 790 O O . ALA A 1 102 ? 11.662 -17.661 -27.782 1.00 78.12 102 ALA A O 1
ATOM 791 N N . TRP A 1 103 ? 13.792 -16.967 -27.646 1.00 74.94 103 TRP A N 1
ATOM 792 C CA . TRP A 1 103 ? 14.041 -17.507 -26.312 1.00 74.94 103 TRP A CA 1
ATOM 793 C C . TRP A 1 103 ? 13.176 -16.814 -25.258 1.00 74.94 103 TRP A C 1
ATOM 795 O O . TRP A 1 103 ? 12.535 -17.492 -24.457 1.00 74.94 103 TRP A O 1
ATOM 805 N N . ALA A 1 104 ? 13.089 -15.477 -25.284 1.00 69.12 104 ALA A N 1
ATOM 806 C CA . ALA A 1 104 ? 12.235 -14.719 -24.371 1.00 69.12 104 ALA A CA 1
ATOM 807 C C . ALA A 1 104 ? 10.755 -15.109 -24.520 1.00 69.12 104 ALA A C 1
ATOM 809 O O . ALA A 1 104 ? 10.078 -15.320 -23.517 1.00 69.12 104 ALA A O 1
ATOM 810 N N . MET A 1 105 ? 10.265 -15.278 -25.753 1.00 68.94 105 MET A N 1
ATOM 811 C CA . MET A 1 105 ? 8.894 -15.722 -26.034 1.00 68.94 105 MET A CA 1
ATOM 812 C C . MET A 1 105 ? 8.648 -17.174 -25.609 1.00 68.94 105 MET A C 1
ATOM 814 O O . MET A 1 105 ? 7.627 -17.457 -24.986 1.00 68.94 105 MET A O 1
ATOM 818 N N . ALA A 1 106 ? 9.582 -18.090 -25.884 1.00 68.88 106 ALA A N 1
ATOM 819 C CA . ALA A 1 106 ? 9.475 -19.494 -25.483 1.00 68.88 106 ALA A CA 1
ATOM 820 C C . ALA A 1 106 ? 9.432 -19.654 -23.955 1.00 68.88 106 ALA A C 1
ATOM 822 O O . ALA A 1 106 ? 8.722 -20.514 -23.435 1.00 68.88 106 ALA A O 1
ATOM 823 N N . ARG A 1 107 ? 10.146 -18.790 -23.221 1.00 63.91 107 ARG A N 1
ATOM 824 C CA . ARG A 1 107 ? 10.158 -18.778 -21.752 1.00 63.91 107 ARG A CA 1
ATOM 825 C C . ARG A 1 107 ? 9.069 -17.914 -21.116 1.00 63.91 107 ARG A C 1
ATOM 827 O O . ARG A 1 107 ? 8.809 -18.072 -19.925 1.00 63.91 107 ARG A O 1
ATOM 834 N N . ALA A 1 108 ? 8.390 -17.053 -21.878 1.00 57.81 108 ALA A N 1
ATOM 835 C CA . ALA A 1 108 ? 7.358 -16.145 -21.367 1.00 57.81 108 ALA A CA 1
ATOM 836 C C . ALA A 1 108 ? 6.203 -16.868 -20.647 1.00 57.81 108 ALA A C 1
ATOM 838 O O . ALA A 1 108 ? 5.561 -16.274 -19.788 1.00 57.81 108 ALA A O 1
ATOM 839 N N . LYS A 1 109 ? 5.968 -18.155 -20.940 1.00 52.19 109 LYS A N 1
ATOM 840 C CA . LYS A 1 109 ? 4.934 -18.974 -20.283 1.00 52.19 109 LYS A CA 1
ATOM 841 C C . LYS A 1 109 ? 5.315 -19.534 -18.900 1.00 52.19 109 LYS A C 1
ATOM 843 O O . LYS A 1 109 ? 4.491 -20.210 -18.297 1.00 52.19 109 LYS A O 1
ATOM 848 N N . GLY A 1 110 ? 6.508 -19.255 -18.369 1.00 52.62 110 GLY A N 1
ATOM 849 C CA . GLY A 1 110 ? 6.914 -19.764 -17.048 1.00 52.62 110 GLY A CA 1
ATOM 850 C C . GLY A 1 110 ? 8.047 -19.008 -16.353 1.00 52.62 110 GLY A C 1
ATOM 851 O O . GLY A 1 110 ? 8.595 -19.510 -15.378 1.00 52.62 110 GLY A O 1
ATOM 852 N N . TYR A 1 111 ? 8.439 -17.835 -16.857 1.00 58.22 111 TYR A N 1
ATOM 853 C CA . TYR A 1 111 ? 9.534 -17.048 -16.287 1.00 58.22 111 TYR A CA 1
ATOM 854 C C . TYR A 1 111 ? 9.053 -16.111 -15.175 1.00 58.22 111 TYR A C 1
ATOM 856 O O . TYR A 1 111 ? 7.949 -15.570 -15.245 1.00 58.22 111 TYR A O 1
ATOM 864 N N . ASP A 1 112 ? 9.925 -15.861 -14.197 1.00 59.50 112 ASP A N 1
ATOM 865 C CA . ASP A 1 112 ? 9.702 -14.964 -13.056 1.00 59.50 112 ASP A CA 1
ATOM 866 C C . ASP A 1 112 ? 9.108 -13.597 -13.464 1.00 59.50 112 ASP A C 1
ATOM 868 O O . ASP A 1 112 ? 8.222 -13.080 -12.785 1.00 59.50 112 ASP A O 1
ATOM 872 N N . ASP A 1 113 ? 9.528 -13.052 -14.613 1.00 62.50 113 ASP A N 1
ATOM 873 C CA . ASP A 1 113 ? 9.212 -11.688 -15.066 1.00 62.50 113 ASP A CA 1
ATOM 874 C C . ASP A 1 113 ? 8.075 -11.606 -16.121 1.00 62.50 113 ASP A C 1
ATOM 876 O O . ASP A 1 113 ? 7.800 -10.528 -16.656 1.00 62.50 113 ASP A O 1
ATOM 880 N N . SER A 1 114 ? 7.381 -12.714 -16.434 1.00 68.38 114 SER A N 1
ATOM 881 C CA . SER A 1 114 ? 6.297 -12.749 -17.446 1.00 68.38 114 SER A CA 1
ATOM 882 C C . SER A 1 114 ? 5.162 -11.754 -17.164 1.00 68.38 114 SER A C 1
ATOM 884 O O . SER A 1 114 ? 4.570 -11.178 -18.080 1.00 68.38 114 SER A O 1
ATOM 886 N N . HIS A 1 115 ? 4.909 -11.508 -15.882 1.00 75.44 115 HIS A N 1
ATOM 887 C CA . HIS A 1 115 ? 3.871 -10.620 -15.379 1.00 75.44 115 HIS A CA 1
ATOM 888 C C . HIS A 1 115 ? 4.108 -9.144 -15.761 1.00 75.44 115 HIS A C 1
ATOM 890 O O . HIS A 1 115 ? 3.148 -8.396 -15.944 1.00 75.44 115 HIS A O 1
ATOM 896 N N . VAL A 1 116 ? 5.367 -8.718 -15.949 1.00 79.06 116 VAL A N 1
ATOM 897 C CA . VAL A 1 116 ? 5.698 -7.351 -16.394 1.00 79.06 116 VAL A CA 1
ATOM 898 C C . VAL A 1 116 ? 5.290 -7.149 -17.851 1.00 79.06 116 VAL A C 1
ATOM 900 O O . VAL A 1 116 ? 4.700 -6.125 -18.192 1.00 79.06 116 VAL A O 1
ATOM 903 N N . LEU A 1 117 ? 5.566 -8.130 -18.715 1.00 77.31 117 LEU A N 1
ATOM 904 C CA . LEU A 1 117 ? 5.174 -8.057 -20.122 1.00 77.31 117 LEU A CA 1
ATOM 905 C C . LEU A 1 117 ? 3.648 -8.096 -20.264 1.00 77.31 117 LEU A C 1
ATOM 907 O O . LEU A 1 117 ? 3.095 -7.289 -21.009 1.00 77.31 117 LEU A O 1
ATOM 911 N N . ALA A 1 118 ? 2.976 -8.973 -19.511 1.00 81.44 118 ALA A N 1
ATOM 912 C CA . ALA A 1 118 ? 1.516 -9.019 -19.457 1.00 81.44 118 ALA A CA 1
ATOM 913 C C . ALA A 1 118 ? 0.931 -7.657 -19.046 1.00 81.44 118 ALA A C 1
ATOM 915 O O . ALA A 1 118 ? 0.050 -7.134 -19.725 1.00 81.44 118 ALA A O 1
ATOM 916 N N . LEU A 1 119 ? 1.487 -7.028 -18.006 1.00 88.38 119 LEU A N 1
ATOM 917 C CA . LEU A 1 119 ? 1.085 -5.691 -17.572 1.00 88.38 119 LEU A CA 1
ATOM 918 C C . LEU A 1 119 ? 1.276 -4.630 -18.667 1.00 88.38 119 LEU A C 1
ATOM 920 O O . LEU A 1 119 ? 0.392 -3.800 -18.867 1.00 88.38 119 LEU A O 1
ATOM 924 N N . ILE A 1 120 ? 2.410 -4.634 -19.376 1.00 87.12 120 ILE A N 1
ATOM 925 C CA . ILE A 1 120 ? 2.664 -3.681 -20.469 1.00 87.12 120 ILE A CA 1
ATOM 926 C C . ILE A 1 120 ? 1.635 -3.865 -21.588 1.00 87.12 120 ILE A C 1
ATOM 928 O O . ILE A 1 120 ? 1.081 -2.878 -22.066 1.00 87.12 120 ILE A O 1
ATOM 932 N N . VAL A 1 121 ? 1.348 -5.107 -21.986 1.00 88.75 121 VAL A N 1
ATOM 933 C CA . VAL A 1 121 ? 0.351 -5.402 -23.026 1.00 88.75 121 VAL A CA 1
ATOM 934 C C . VAL A 1 121 ? -1.030 -4.888 -22.618 1.00 88.75 121 VAL A C 1
ATOM 936 O O . VAL A 1 121 ? -1.677 -4.207 -23.412 1.00 88.75 121 VAL A O 1
ATOM 939 N N . GLU A 1 122 ? -1.459 -5.139 -21.381 1.00 91.69 122 GLU A N 1
ATOM 940 C CA . GLU A 1 122 ? -2.746 -4.643 -20.876 1.00 91.69 122 GLU A CA 1
ATOM 941 C C . GLU A 1 122 ? -2.784 -3.111 -20.790 1.00 91.69 122 GLU A C 1
ATOM 943 O O . GLU A 1 122 ? -3.773 -2.484 -21.171 1.00 91.69 122 GLU A O 1
ATOM 948 N N . LYS A 1 123 ? -1.686 -2.475 -20.372 1.00 92.75 123 LYS A N 1
ATOM 949 C CA . LYS A 1 123 ? -1.564 -1.012 -20.380 1.00 92.75 123 LYS A CA 1
ATOM 950 C C . LYS A 1 123 ? -1.718 -0.437 -21.779 1.00 92.75 123 LYS A C 1
ATOM 952 O O . LYS A 1 123 ? -2.431 0.546 -21.946 1.00 92.75 123 LYS A O 1
ATOM 957 N N . LEU A 1 124 ? -1.076 -1.033 -22.780 1.00 91.62 124 LEU A N 1
ATOM 958 C CA . LEU A 1 124 ? -1.203 -0.582 -24.165 1.00 91.62 124 LEU A CA 1
ATOM 959 C C . LEU A 1 124 ? -2.620 -0.817 -24.704 1.00 91.62 124 LEU A C 1
ATOM 961 O O . LEU A 1 124 ? -3.178 0.082 -25.330 1.00 91.62 124 LEU A O 1
ATOM 965 N N . ARG A 1 125 ? -3.232 -1.970 -24.400 1.00 93.38 125 ARG A N 1
ATOM 966 C CA . ARG A 1 125 ? -4.621 -2.291 -24.774 1.00 93.38 125 ARG A CA 1
ATOM 967 C C . ARG A 1 125 ? -5.616 -1.269 -24.225 1.00 93.38 125 ARG A C 1
ATOM 969 O O . ARG A 1 125 ? -6.547 -0.889 -24.926 1.00 93.38 125 ARG A O 1
ATOM 976 N N . HIS A 1 126 ? -5.402 -0.810 -22.996 1.00 93.25 126 HIS A N 1
ATOM 977 C CA . HIS A 1 126 ? -6.276 0.147 -22.318 1.00 93.25 126 HIS A CA 1
ATOM 978 C C . HIS A 1 126 ? -5.742 1.589 -22.338 1.00 93.25 126 HIS A C 1
ATOM 980 O O . HIS A 1 126 ? -6.119 2.401 -21.496 1.00 93.25 126 HIS A O 1
ATOM 986 N N . ALA A 1 127 ? -4.865 1.927 -23.293 1.00 92.25 127 ALA A N 1
ATOM 987 C CA . ALA A 1 127 ? -4.347 3.284 -23.497 1.00 92.25 127 ALA A CA 1
ATOM 988 C C . ALA A 1 127 ? -3.809 3.953 -22.212 1.00 92.25 127 ALA A C 1
ATOM 990 O O . ALA A 1 127 ? -4.020 5.139 -21.972 1.00 92.25 127 ALA A O 1
ATOM 991 N N . LEU A 1 128 ? -3.102 3.179 -21.381 1.00 90.62 128 LEU A N 1
ATOM 992 C CA . LEU A 1 128 ? -2.495 3.576 -20.102 1.00 90.62 128 LEU A CA 1
ATOM 993 C C . LEU A 1 128 ? -3.490 3.945 -18.992 1.00 90.62 128 LEU A C 1
ATOM 995 O O . LEU A 1 128 ? -3.073 4.324 -17.895 1.00 90.62 128 LEU A O 1
ATOM 999 N N . VAL A 1 129 ? -4.790 3.789 -19.236 1.00 89.81 129 VAL A N 1
ATOM 1000 C CA . VAL A 1 129 ? -5.849 4.047 -18.262 1.00 89.81 129 VAL A CA 1
ATOM 1001 C C . VAL A 1 129 ? -6.352 2.717 -17.725 1.00 89.81 129 VAL A C 1
ATOM 1003 O O . VAL A 1 129 ? -6.830 1.869 -18.471 1.00 89.81 129 VAL A O 1
ATOM 1006 N N . LYS A 1 130 ? -6.258 2.527 -16.407 1.00 91.50 130 LYS A N 1
ATOM 1007 C CA . LYS A 1 130 ? -6.769 1.312 -15.772 1.00 91.50 130 LYS A CA 1
ATOM 1008 C C . LYS A 1 130 ? -8.304 1.285 -15.908 1.00 91.50 130 LYS A C 1
ATOM 1010 O O . LYS A 1 130 ? -8.949 2.245 -15.473 1.00 91.50 130 LYS A O 1
ATOM 1015 N N . PRO A 1 131 ? -8.909 0.246 -16.518 1.00 93.31 131 PRO A N 1
ATOM 1016 C CA . PRO A 1 131 ? -10.355 0.191 -16.709 1.00 93.31 131 PRO A CA 1
ATOM 1017 C C . PRO A 1 131 ? -11.083 0.138 -15.363 1.00 93.31 131 PRO A C 1
ATOM 1019 O O . PRO A 1 131 ? -10.590 -0.458 -14.411 1.00 93.31 131 PRO A O 1
ATOM 1022 N N . ARG A 1 132 ? -12.281 0.728 -15.274 1.00 91.56 132 ARG A N 1
ATOM 1023 C CA . ARG A 1 132 ? -13.108 0.650 -14.052 1.00 91.56 132 ARG A CA 1
ATOM 1024 C C . ARG A 1 132 ? -13.642 -0.756 -13.795 1.00 91.56 132 ARG A C 1
ATOM 1026 O O . ARG A 1 132 ? -13.828 -1.130 -12.645 1.00 91.56 132 ARG A O 1
ATOM 1033 N N . ASP A 1 133 ? -13.885 -1.510 -14.862 1.00 93.88 133 ASP A N 1
ATOM 1034 C CA . ASP A 1 133 ? -14.258 -2.912 -14.764 1.00 93.88 133 ASP A CA 1
ATOM 1035 C C . ASP A 1 133 ? -13.013 -3.795 -14.614 1.00 93.88 133 ASP A C 1
ATOM 1037 O O . ASP A 1 133 ? -12.221 -3.871 -15.560 1.00 93.88 133 ASP A O 1
ATOM 1041 N N . PRO A 1 134 ? -12.832 -4.483 -13.475 1.00 94.25 134 PRO A N 1
ATOM 1042 C CA . PRO A 1 134 ? -11.683 -5.354 -13.282 1.00 94.25 134 PRO A CA 1
ATOM 1043 C C . PRO A 1 134 ? -11.699 -6.583 -14.201 1.00 94.25 134 PRO A C 1
ATOM 1045 O O . PRO A 1 134 ? -10.632 -7.098 -14.530 1.00 94.25 134 PRO A O 1
ATOM 1048 N N . MET A 1 135 ? -12.866 -7.034 -14.671 1.00 94.81 135 MET A N 1
ATOM 1049 C CA . MET A 1 135 ? -12.974 -8.236 -15.511 1.00 94.81 135 MET A CA 1
ATOM 1050 C C . MET A 1 135 ? -12.440 -8.049 -16.937 1.00 94.81 135 MET A C 1
ATOM 1052 O O . MET A 1 135 ? -12.243 -9.033 -17.647 1.00 94.81 135 MET A O 1
ATOM 1056 N N . LEU A 1 136 ? -12.137 -6.811 -17.341 1.00 94.25 136 LEU A N 1
ATOM 1057 C CA . LEU A 1 136 ? -11.432 -6.522 -18.594 1.00 94.25 136 LEU A CA 1
ATOM 1058 C C . LEU A 1 136 ? -9.933 -6.852 -18.525 1.00 94.25 136 LEU A C 1
ATOM 1060 O O . LEU A 1 136 ? -9.278 -6.917 -19.561 1.00 94.25 136 LEU A O 1
ATOM 1064 N N . LEU A 1 137 ? -9.394 -7.063 -17.321 1.00 92.88 137 LEU A N 1
ATOM 1065 C CA . LEU A 1 137 ? -7.994 -7.389 -17.089 1.00 92.88 137 LEU A CA 1
ATOM 1066 C C . LEU A 1 137 ? -7.827 -8.845 -16.641 1.00 92.88 137 LEU A C 1
ATOM 1068 O O . LEU A 1 137 ? -8.598 -9.381 -15.838 1.00 92.88 137 LEU A O 1
ATOM 1072 N N . SER A 1 138 ? -6.731 -9.467 -17.078 1.00 90.94 138 SER A N 1
ATOM 1073 C CA . SER A 1 138 ? -6.292 -10.748 -16.517 1.00 90.94 138 SER A CA 1
ATOM 1074 C C . SER A 1 138 ? -6.027 -10.640 -15.007 1.00 90.94 138 SER A C 1
ATOM 1076 O O . SER A 1 138 ? -5.717 -9.567 -14.487 1.00 90.94 138 SER A O 1
ATOM 1078 N N . SER A 1 139 ? -6.132 -11.756 -14.282 1.00 89.00 139 SER A N 1
ATOM 1079 C CA . SER A 1 139 ? -5.873 -11.805 -12.833 1.00 89.00 139 SER A CA 1
ATOM 1080 C C . SER A 1 139 ? -4.483 -11.276 -12.462 1.00 89.00 139 SER A C 1
ATOM 1082 O O . SER A 1 139 ? -4.355 -10.470 -11.544 1.00 89.00 139 SER A O 1
ATOM 1084 N N . GLU A 1 140 ? -3.447 -11.657 -13.213 1.00 87.12 140 GLU A N 1
ATOM 1085 C CA . GLU A 1 140 ? -2.089 -11.151 -12.985 1.00 87.12 140 GLU A CA 1
ATOM 1086 C C . GLU A 1 140 ? -1.989 -9.640 -13.234 1.00 87.12 140 GLU A C 1
ATOM 1088 O O . GLU A 1 140 ? -1.377 -8.928 -12.441 1.00 87.12 140 GLU A O 1
ATOM 1093 N N . ALA A 1 141 ? -2.623 -9.116 -14.288 1.00 90.25 141 ALA A N 1
ATOM 1094 C CA . ALA A 1 141 ? -2.608 -7.681 -14.556 1.00 90.25 141 ALA A CA 1
ATOM 1095 C C . ALA A 1 141 ? -3.368 -6.881 -13.491 1.00 90.25 141 ALA A C 1
ATOM 1097 O O . ALA A 1 141 ? -2.917 -5.799 -13.113 1.00 90.25 141 ALA A O 1
ATOM 1098 N N . ARG A 1 142 ? -4.472 -7.418 -12.957 1.00 92.31 142 ARG A N 1
ATOM 1099 C CA . ARG A 1 142 ? -5.189 -6.820 -11.821 1.00 92.31 142 ARG A CA 1
ATOM 1100 C C . ARG A 1 142 ? -4.306 -6.714 -10.581 1.00 92.31 142 ARG A C 1
ATOM 1102 O O . ARG A 1 142 ? -4.284 -5.652 -9.963 1.00 92.31 142 ARG A O 1
ATOM 1109 N N . LEU A 1 143 ? -3.570 -7.781 -10.264 1.00 90.81 143 LEU A N 1
ATOM 1110 C CA . LEU A 1 143 ? -2.649 -7.848 -9.126 1.00 90.81 143 LEU A CA 1
ATOM 1111 C C . LEU A 1 143 ? -1.438 -6.917 -9.288 1.00 90.81 143 LEU A C 1
ATOM 1113 O O . LEU A 1 143 ? -0.982 -6.341 -8.308 1.00 90.81 143 LEU A O 1
ATOM 1117 N N . MET A 1 144 ? -0.917 -6.767 -10.509 1.00 88.88 144 MET A N 1
ATOM 1118 C CA . MET A 1 144 ? 0.301 -5.990 -10.769 1.00 88.88 144 MET A CA 1
ATOM 1119 C C . MET A 1 144 ? 0.047 -4.507 -11.058 1.00 88.88 144 MET A C 1
ATOM 1121 O O . MET A 1 144 ? 0.909 -3.679 -10.770 1.00 88.88 144 MET A O 1
ATOM 1125 N N . TRP A 1 145 ? -1.098 -4.137 -11.643 1.00 91.38 145 TRP A N 1
ATOM 1126 C CA . TRP A 1 145 ? -1.402 -2.748 -12.011 1.00 91.38 145 TRP A CA 1
ATOM 1127 C C . TRP A 1 145 ? -1.937 -1.945 -10.821 1.00 91.38 145 TRP A C 1
ATOM 1129 O O . TRP A 1 145 ? -3.027 -1.388 -10.884 1.00 91.38 145 TRP A O 1
ATOM 1139 N N . ILE A 1 146 ? -1.190 -1.869 -9.732 1.00 86.44 146 ILE A N 1
ATOM 1140 C CA . ILE A 1 146 ? -1.589 -1.169 -8.503 1.00 86.44 146 ILE A CA 1
ATOM 1141 C C . ILE A 1 146 ? -0.498 -0.198 -8.058 1.00 86.44 146 ILE A C 1
ATOM 1143 O O . ILE A 1 146 ? 0.673 -0.356 -8.422 1.00 86.44 146 ILE A O 1
ATOM 1147 N N . GLU A 1 147 ? -0.884 0.802 -7.267 1.00 81.31 147 GLU A N 1
ATOM 1148 C CA . GLU A 1 147 ? 0.016 1.741 -6.590 1.00 81.31 147 GLU A CA 1
ATOM 1149 C C . GLU A 1 147 ? 1.153 2.272 -7.495 1.00 81.31 147 GLU A C 1
ATOM 1151 O O . GLU A 1 147 ? 0.963 3.103 -8.385 1.00 81.31 147 GLU A O 1
ATOM 1156 N N . ALA A 1 148 ? 2.376 1.784 -7.277 1.00 79.06 148 ALA A N 1
ATOM 1157 C CA . ALA A 1 148 ? 3.586 2.274 -7.910 1.00 79.06 148 ALA A CA 1
ATOM 1158 C C . ALA A 1 148 ? 3.690 1.911 -9.404 1.00 79.06 148 ALA A C 1
ATOM 1160 O O . ALA A 1 148 ? 4.500 2.506 -10.120 1.00 79.06 148 ALA A O 1
ATOM 1161 N N . PHE A 1 149 ? 2.873 0.968 -9.877 1.00 86.81 149 PHE A N 1
ATOM 1162 C CA . PHE A 1 149 ? 2.801 0.542 -11.275 1.00 86.81 149 PHE A CA 1
ATOM 1163 C C . PHE A 1 149 ? 1.772 1.320 -12.099 1.00 86.81 149 PHE A C 1
ATOM 1165 O O . PHE A 1 149 ? 1.574 1.019 -13.279 1.00 86.81 149 PHE A O 1
ATOM 1172 N N . HIS A 1 150 ? 1.129 2.345 -11.535 1.00 88.69 150 HIS A N 1
ATOM 1173 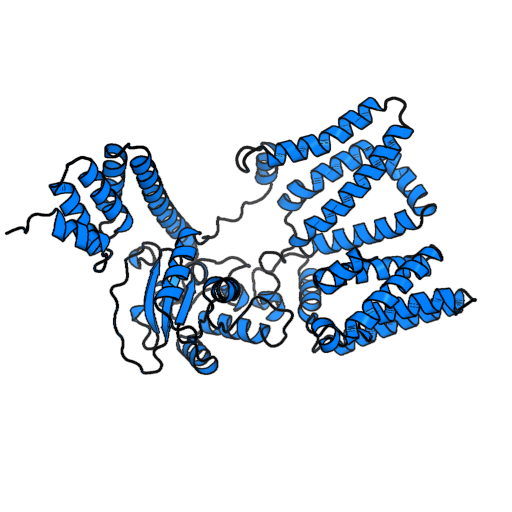C CA . HIS A 1 150 ? 0.301 3.260 -12.320 1.00 88.69 150 HIS A CA 1
ATOM 1174 C C . HIS A 1 150 ? 1.086 3.996 -13.383 1.00 88.69 150 HIS A C 1
ATOM 1176 O O . HIS A 1 150 ? 2.256 4.304 -13.199 1.00 88.69 150 HIS A O 1
ATOM 1182 N N . SER A 1 151 ? 0.417 4.320 -14.482 1.00 89.31 151 SER A N 1
ATOM 1183 C CA . SER A 1 151 ? 0.927 5.333 -15.398 1.00 89.31 151 SER A CA 1
ATOM 1184 C C . SER A 1 151 ? 0.815 6.716 -14.739 1.00 89.31 151 SER A C 1
ATOM 1186 O O . SER A 1 151 ? -0.100 6.937 -13.940 1.00 89.31 151 SER A O 1
ATOM 1188 N N . PRO A 1 152 ? 1.753 7.637 -15.014 1.00 87.00 152 PRO A N 1
ATOM 1189 C CA . PRO A 1 152 ? 1.793 8.935 -14.370 1.00 87.00 152 PRO A CA 1
ATOM 1190 C C . PRO A 1 152 ? 0.566 9.750 -14.769 1.00 87.00 152 PRO A C 1
ATOM 1192 O O . PRO A 1 152 ? 0.199 9.826 -15.943 1.00 87.00 152 PRO A O 1
ATOM 1195 N N . ARG A 1 153 ? -0.064 10.373 -13.778 1.00 84.44 153 ARG A N 1
ATOM 1196 C CA . ARG A 1 153 ? -1.162 11.312 -14.008 1.00 84.44 153 ARG A CA 1
ATOM 1197 C C . ARG A 1 153 ? -0.623 12.639 -14.540 1.00 84.44 153 ARG A C 1
ATOM 1199 O O . ARG A 1 153 ? 0.557 12.956 -14.385 1.00 84.44 153 ARG A O 1
ATOM 1206 N N . LEU A 1 154 ? -1.494 13.432 -15.163 1.00 83.44 154 LEU A N 1
ATOM 1207 C CA . LEU A 1 154 ? -1.095 14.709 -15.756 1.00 83.44 154 LEU A CA 1
ATOM 1208 C C . LEU A 1 154 ? -0.490 15.667 -14.718 1.00 83.44 154 LEU A C 1
ATOM 1210 O O . LEU A 1 154 ? 0.536 16.279 -14.990 1.00 83.44 154 LEU A O 1
ATOM 1214 N N . ASP A 1 155 ? -1.064 15.751 -13.520 1.00 83.56 155 ASP A N 1
ATOM 1215 C CA . ASP A 1 155 ? -0.508 16.535 -12.412 1.00 83.56 155 ASP A CA 1
ATOM 1216 C C . ASP A 1 155 ? 0.895 16.081 -12.023 1.00 83.56 155 ASP A C 1
ATOM 1218 O O . ASP A 1 155 ? 1.781 16.913 -11.866 1.00 83.56 155 ASP A O 1
ATOM 1222 N N . GLN A 1 156 ? 1.130 14.775 -11.927 1.00 81.06 156 GLN A N 1
ATOM 1223 C CA . GLN A 1 156 ? 2.452 14.230 -11.627 1.00 81.06 156 GLN A CA 1
ATOM 1224 C C . GLN A 1 156 ? 3.458 14.607 -12.717 1.00 81.06 156 GLN A C 1
ATOM 1226 O O . GLN A 1 156 ? 4.558 15.058 -12.408 1.00 81.06 156 GLN A O 1
ATOM 1231 N N . VAL A 1 157 ? 3.086 14.506 -13.996 1.00 83.44 157 VAL A N 1
ATOM 1232 C CA . VAL A 1 157 ? 3.947 14.950 -15.105 1.00 83.44 157 VAL A CA 1
ATOM 1233 C C . VAL A 1 157 ? 4.224 16.457 -15.017 1.00 83.44 157 VAL A C 1
ATOM 1235 O O . VAL A 1 157 ? 5.368 16.880 -15.194 1.00 83.44 157 VAL A O 1
ATOM 1238 N N . LEU A 1 158 ? 3.217 17.272 -14.701 1.00 82.69 158 LEU A N 1
ATOM 1239 C CA . LEU A 1 158 ? 3.359 18.725 -14.575 1.00 82.69 158 LEU A CA 1
ATOM 1240 C C . LEU A 1 158 ? 4.197 19.146 -13.361 1.00 82.69 158 LEU A C 1
ATOM 1242 O O . LEU A 1 158 ? 4.958 20.103 -13.453 1.00 82.69 158 LEU A O 1
ATOM 1246 N N . LEU A 1 159 ? 4.096 18.439 -12.238 1.00 78.75 159 LEU A N 1
ATOM 1247 C CA . LEU A 1 159 ? 4.857 18.740 -11.022 1.00 78.75 159 LEU A CA 1
ATOM 1248 C C . LEU A 1 159 ? 6.314 18.298 -11.124 1.00 78.75 159 LEU A C 1
ATOM 1250 O O . LEU A 1 159 ? 7.193 18.951 -10.560 1.00 78.75 159 LEU A O 1
ATOM 1254 N N . HIS A 1 160 ? 6.558 17.191 -11.823 1.00 75.38 160 HIS A N 1
ATOM 1255 C CA . HIS A 1 160 ? 7.852 16.524 -11.831 1.00 75.38 160 HIS A CA 1
ATOM 1256 C C . HIS A 1 160 ? 8.651 16.792 -13.112 1.00 75.38 160 HIS A C 1
ATOM 1258 O O . HIS A 1 160 ? 9.835 17.103 -13.051 1.00 75.38 160 HIS A O 1
ATOM 1264 N N . VAL A 1 161 ? 8.030 16.731 -14.287 1.00 76.00 161 VAL A N 1
ATOM 1265 C CA . VAL A 1 161 ? 8.747 16.772 -15.574 1.00 76.00 161 VAL A CA 1
ATOM 1266 C C . VAL A 1 161 ? 8.690 18.153 -16.227 1.00 76.00 161 VAL A C 1
ATOM 1268 O O . VAL A 1 161 ? 9.693 18.624 -16.770 1.00 76.00 161 VAL A O 1
ATOM 1271 N N . ALA A 1 162 ? 7.537 18.824 -16.173 1.00 75.81 162 ALA A N 1
ATOM 1272 C CA . ALA A 1 162 ? 7.327 20.086 -16.883 1.00 75.81 162 ALA A CA 1
ATOM 1273 C C . ALA A 1 162 ? 8.289 21.230 -16.490 1.00 75.81 162 ALA A C 1
ATOM 1275 O O . ALA A 1 162 ? 8.742 21.923 -17.401 1.00 75.81 162 ALA A O 1
ATOM 1276 N N . PRO A 1 163 ? 8.690 21.426 -15.215 1.00 72.50 163 PRO A N 1
ATOM 1277 C CA . PRO A 1 163 ? 9.597 22.515 -14.846 1.00 72.50 163 PRO A CA 1
ATOM 1278 C C . PRO A 1 163 ? 10.973 22.376 -15.505 1.00 72.50 163 PRO A C 1
ATOM 1280 O O . PRO A 1 163 ? 11.540 23.344 -16.008 1.00 72.50 163 PRO A O 1
ATOM 1283 N N . LEU A 1 164 ? 11.480 21.144 -15.578 1.00 72.50 164 LEU A N 1
ATOM 1284 C CA . LEU A 1 164 ? 12.746 20.831 -16.232 1.00 72.50 164 LEU A CA 1
ATOM 1285 C C . LEU A 1 164 ? 12.638 20.967 -17.756 1.00 72.50 164 LEU A C 1
ATOM 1287 O O . LEU A 1 164 ? 13.539 21.514 -18.390 1.00 72.50 164 LEU A O 1
ATOM 1291 N N . MET A 1 165 ? 11.514 20.548 -18.345 1.00 71.81 165 MET A N 1
ATOM 1292 C CA . MET A 1 165 ? 11.250 20.747 -19.774 1.00 71.81 165 MET A CA 1
ATOM 1293 C C . MET A 1 165 ? 11.144 22.229 -20.147 1.00 71.81 165 MET A C 1
ATOM 1295 O O . MET A 1 165 ? 11.694 22.628 -21.167 1.00 71.81 165 MET A O 1
ATOM 1299 N N . LEU A 1 166 ? 10.510 23.067 -19.324 1.00 72.38 166 LEU A N 1
ATOM 1300 C CA . LEU A 1 166 ? 10.406 24.510 -19.565 1.00 72.38 166 LEU A CA 1
ATOM 1301 C C . LEU A 1 166 ? 11.776 25.188 -19.559 1.00 72.38 166 LEU A C 1
ATOM 1303 O O . LEU A 1 166 ? 12.054 26.016 -20.426 1.00 72.38 166 LEU A O 1
ATOM 1307 N N . VAL A 1 167 ? 12.659 24.801 -18.639 1.00 69.19 167 VAL A N 1
ATOM 1308 C CA . VAL A 1 167 ? 14.041 25.298 -18.605 1.00 69.19 167 VAL A CA 1
ATOM 1309 C C . VAL A 1 167 ? 14.817 24.808 -19.828 1.00 69.19 167 VAL A C 1
ATOM 1311 O O . VAL A 1 167 ? 15.481 25.603 -20.489 1.00 69.19 167 VAL A O 1
ATOM 1314 N N . LEU A 1 168 ? 14.676 23.533 -20.198 1.00 70.81 168 LEU A N 1
ATOM 1315 C CA . LEU A 1 168 ? 15.285 22.976 -21.409 1.00 70.81 168 LEU A CA 1
ATOM 1316 C C . LEU A 1 168 ? 14.805 23.675 -22.687 1.00 70.81 168 LEU A C 1
ATOM 1318 O O . LEU A 1 168 ? 15.623 23.913 -23.569 1.00 70.81 168 LEU A O 1
ATOM 1322 N N . VAL A 1 169 ? 13.520 24.024 -22.784 1.00 71.94 169 VAL A N 1
ATOM 1323 C CA . VAL A 1 169 ? 12.925 24.755 -23.917 1.00 71.94 169 VAL A CA 1
ATOM 1324 C C . VAL A 1 169 ? 13.371 26.220 -23.927 1.00 71.94 169 VAL A C 1
ATOM 1326 O O . VAL A 1 169 ? 13.732 26.734 -24.986 1.00 71.94 169 VAL A O 1
ATOM 1329 N N . SER A 1 170 ? 13.436 26.870 -22.761 1.00 70.56 170 SER A N 1
ATOM 1330 C CA . SER A 1 170 ? 13.871 28.270 -22.606 1.00 70.56 170 SER A CA 1
ATOM 1331 C C . SER A 1 170 ? 15.356 28.457 -22.922 1.00 70.56 170 SER A C 1
ATOM 1333 O O . SER A 1 170 ? 15.756 29.455 -23.517 1.00 70.56 170 SER A O 1
ATOM 1335 N N . LEU A 1 171 ? 16.179 27.458 -22.597 1.00 69.50 171 LEU A N 1
ATOM 1336 C CA . LEU A 1 171 ? 17.576 27.358 -23.030 1.00 69.50 171 LEU A CA 1
ATOM 1337 C C . LEU A 1 171 ? 17.704 26.840 -24.483 1.00 69.50 171 LEU A C 1
ATOM 1339 O O . LEU A 1 171 ? 18.806 26.756 -25.028 1.00 69.50 171 LEU A O 1
ATOM 1343 N N . GLY A 1 172 ? 16.590 26.451 -25.112 1.00 60.22 172 GLY A N 1
ATOM 1344 C CA . GLY A 1 172 ? 16.545 25.326 -26.039 1.00 60.22 172 GLY A CA 1
ATOM 1345 C C . GLY A 1 172 ? 16.330 25.609 -27.513 1.00 60.22 172 GLY A C 1
ATOM 1346 O O . GLY A 1 172 ? 16.764 24.785 -28.304 1.00 60.22 172 GLY A O 1
ATOM 1347 N N . ILE A 1 173 ? 15.712 26.708 -27.949 1.00 62.84 173 ILE A N 1
ATOM 1348 C CA . ILE A 1 173 ? 15.411 26.866 -29.393 1.00 62.84 173 ILE A CA 1
ATOM 1349 C C . ILE A 1 173 ? 16.699 26.832 -30.261 1.00 62.84 173 ILE A C 1
ATOM 1351 O O . ILE A 1 173 ? 16.756 26.050 -31.216 1.00 62.84 173 ILE A O 1
ATOM 1355 N N . PRO A 1 174 ? 17.799 27.529 -29.899 1.00 61.12 174 PRO A N 1
ATOM 1356 C CA . PRO A 1 174 ? 19.086 27.406 -30.598 1.00 61.12 174 PRO A CA 1
ATOM 1357 C C . PRO A 1 174 ? 19.835 26.093 -30.301 1.00 61.12 174 PRO A C 1
ATOM 1359 O O . PRO A 1 174 ? 20.611 25.615 -31.135 1.00 61.12 174 PRO A O 1
ATOM 1362 N N . ALA A 1 175 ? 19.626 25.496 -29.121 1.00 60.62 175 ALA A N 1
ATOM 1363 C CA . ALA A 1 175 ? 20.274 24.248 -28.715 1.00 60.62 175 ALA A CA 1
ATOM 1364 C C . ALA A 1 175 ? 19.666 23.025 -29.430 1.00 60.62 175 ALA A C 1
ATOM 1366 O O . ALA A 1 175 ? 20.413 22.170 -29.900 1.00 60.62 175 ALA A O 1
ATOM 1367 N N . LEU A 1 176 ? 18.342 22.980 -29.619 1.00 63.66 176 LEU A N 1
ATOM 1368 C CA . LEU A 1 176 ? 17.574 21.930 -30.305 1.00 63.66 176 LEU A CA 1
ATOM 1369 C C . LEU A 1 176 ? 18.042 21.730 -31.755 1.00 63.66 176 LEU A C 1
ATOM 1371 O O . LEU A 1 176 ? 18.276 20.596 -32.180 1.00 63.66 176 LEU A O 1
ATOM 1375 N N . MET A 1 177 ? 18.292 22.818 -32.496 1.00 62.25 177 MET A N 1
ATOM 1376 C CA . MET A 1 177 ? 18.806 22.753 -33.875 1.00 62.25 177 MET A CA 1
ATOM 1377 C C . MET A 1 177 ? 20.194 22.090 -33.969 1.00 62.25 177 MET A C 1
ATOM 1379 O O . MET A 1 177 ? 20.526 21.492 -34.996 1.00 62.25 177 MET A O 1
ATOM 1383 N N . ARG A 1 178 ? 21.007 22.131 -32.899 1.00 61.62 178 ARG A N 1
ATOM 1384 C CA . ARG A 1 178 ? 22.328 21.478 -32.835 1.00 61.62 178 ARG A CA 1
ATOM 1385 C C . ARG A 1 178 ? 22.397 20.240 -31.942 1.00 61.62 178 ARG A C 1
ATOM 1387 O O . ARG A 1 178 ? 23.365 19.498 -32.091 1.00 61.62 178 ARG A O 1
ATOM 1394 N N . LEU A 1 179 ? 21.370 19.906 -31.158 1.00 66.62 179 LEU A N 1
ATOM 1395 C CA . LEU A 1 179 ? 21.189 18.542 -30.642 1.00 66.62 179 LEU A CA 1
ATOM 1396 C C . LEU A 1 179 ? 21.159 17.553 -31.808 1.00 66.62 179 LEU A C 1
ATOM 1398 O O . LEU A 1 179 ? 21.769 16.495 -31.728 1.00 66.62 179 LEU A O 1
ATOM 1402 N N . ARG A 1 180 ? 20.592 17.953 -32.953 1.00 67.56 180 ARG A N 1
ATOM 1403 C CA . ARG A 1 180 ? 20.690 17.211 -34.220 1.00 67.56 180 ARG A CA 1
ATOM 1404 C C . ARG A 1 180 ? 22.138 17.012 -34.693 1.00 67.56 180 ARG A C 1
ATOM 1406 O O . ARG A 1 180 ? 22.471 15.961 -35.234 1.00 67.56 180 ARG A O 1
ATOM 1413 N N . VAL A 1 181 ? 23.016 17.995 -34.484 1.00 68.44 181 VAL A N 1
ATOM 1414 C CA . VAL A 1 181 ? 24.448 17.920 -34.833 1.00 68.44 181 VAL A CA 1
ATOM 1415 C C . VAL A 1 181 ? 25.218 17.057 -33.832 1.00 68.44 181 VAL A C 1
ATOM 1417 O O . VAL A 1 181 ? 26.006 16.217 -34.258 1.00 68.44 181 VAL A O 1
ATOM 1420 N N . LEU A 1 182 ? 24.976 17.203 -32.526 1.00 69.06 182 LEU A N 1
ATOM 1421 C CA . LEU A 1 182 ? 25.559 16.350 -31.481 1.00 69.06 182 LEU A CA 1
ATOM 1422 C C . LEU A 1 182 ? 25.124 14.895 -31.646 1.00 69.06 182 LEU A C 1
ATOM 1424 O O . LEU A 1 182 ? 25.960 13.998 -31.594 1.00 69.06 182 LEU A O 1
ATOM 1428 N N . PHE A 1 183 ? 23.851 14.667 -31.957 1.00 70.88 183 PHE A N 1
ATOM 1429 C CA . PHE A 1 183 ? 23.316 13.359 -32.307 1.00 70.88 183 PHE A CA 1
ATOM 1430 C C . PHE A 1 183 ? 24.003 12.785 -33.547 1.00 70.88 183 PHE A C 1
ATOM 1432 O O . PHE A 1 183 ? 24.278 11.595 -33.599 1.00 70.88 183 PHE A O 1
ATOM 1439 N N . ARG A 1 184 ? 24.382 13.599 -34.536 1.00 68.81 184 ARG A N 1
ATOM 1440 C CA . ARG A 1 184 ? 25.159 13.116 -35.692 1.00 68.81 184 ARG A CA 1
ATOM 1441 C C . ARG A 1 184 ? 26.636 12.865 -35.366 1.00 68.81 184 ARG A C 1
ATOM 1443 O O . ARG A 1 184 ? 27.197 11.881 -35.840 1.00 68.81 184 ARG A O 1
ATOM 1450 N N . ARG A 1 185 ? 27.265 13.705 -34.541 1.00 69.94 185 ARG A N 1
ATOM 1451 C CA . ARG A 1 185 ? 28.721 13.683 -34.297 1.00 69.94 185 ARG A CA 1
ATOM 1452 C C . ARG A 1 185 ? 29.168 12.797 -33.133 1.00 69.94 185 ARG A C 1
ATOM 1454 O O . ARG A 1 185 ? 30.277 12.282 -33.177 1.00 69.94 185 ARG A O 1
ATOM 1461 N N . SER A 1 186 ? 28.339 12.602 -32.108 1.00 73.31 186 SER A N 1
ATOM 1462 C CA . SER A 1 186 ? 28.710 11.885 -30.883 1.00 73.31 186 SER A CA 1
ATOM 1463 C C . SER A 1 186 ? 27.906 10.601 -30.712 1.00 73.31 186 SER A C 1
ATOM 1465 O O . SER A 1 186 ? 26.691 10.629 -30.519 1.00 73.31 186 SER A O 1
ATOM 1467 N N . VAL A 1 187 ? 28.604 9.459 -30.722 1.00 66.06 187 VAL A N 1
ATOM 1468 C CA . VAL A 1 187 ? 28.003 8.154 -30.399 1.00 66.06 187 VAL A CA 1
ATOM 1469 C C . VAL A 1 187 ? 27.438 8.148 -28.980 1.00 66.06 187 VAL A C 1
ATOM 1471 O O . VAL A 1 187 ? 26.316 7.701 -28.768 1.00 66.06 187 VAL A O 1
ATOM 1474 N N . ALA A 1 188 ? 28.192 8.690 -28.020 1.00 68.75 188 ALA A N 1
ATOM 1475 C CA . ALA A 1 188 ? 27.789 8.726 -26.619 1.00 68.75 188 ALA A CA 1
ATOM 1476 C C . ALA A 1 188 ? 26.482 9.506 -26.434 1.00 68.75 188 ALA A C 1
ATOM 1478 O O . ALA A 1 188 ? 25.594 9.058 -25.715 1.00 68.75 188 ALA A O 1
ATOM 1479 N N . PHE A 1 189 ? 26.327 10.627 -27.148 1.00 75.88 189 PHE A N 1
ATOM 1480 C CA . PHE A 1 189 ? 25.098 11.414 -27.102 1.00 75.88 189 PHE A CA 1
ATOM 1481 C C . PHE A 1 189 ? 23.906 10.668 -27.720 1.00 75.88 189 PHE A C 1
ATOM 1483 O O . PHE A 1 189 ? 22.803 10.738 -27.183 1.00 75.88 189 PHE A O 1
ATOM 1490 N N . ARG A 1 190 ? 24.109 9.905 -28.804 1.00 72.94 190 ARG A N 1
ATOM 1491 C CA . ARG A 1 190 ? 23.050 9.051 -29.376 1.00 72.94 190 ARG A CA 1
ATOM 1492 C C . ARG A 1 190 ? 22.605 7.962 -28.415 1.00 72.94 190 ARG A C 1
ATOM 1494 O O . ARG A 1 190 ? 21.410 7.827 -28.188 1.00 72.94 190 ARG A O 1
ATOM 1501 N N . VAL A 1 191 ? 23.553 7.226 -27.836 1.00 69.25 191 VAL A N 1
ATOM 1502 C CA . VAL A 1 191 ? 23.259 6.176 -26.849 1.00 69.25 191 VAL A CA 1
ATOM 1503 C C . VAL A 1 191 ? 22.511 6.772 -25.663 1.00 69.25 191 VAL A C 1
ATOM 1505 O O . VAL A 1 191 ? 21.481 6.241 -25.265 1.00 69.25 191 VAL A O 1
ATOM 1508 N N . PHE A 1 192 ? 22.982 7.908 -25.146 1.00 77.00 192 PHE A N 1
ATOM 1509 C CA . PHE A 1 192 ? 22.317 8.629 -24.068 1.00 77.00 192 PHE A CA 1
ATOM 1510 C C . PHE A 1 192 ? 20.896 9.074 -24.446 1.00 77.00 192 PHE A C 1
ATOM 1512 O O . PHE A 1 192 ? 19.981 8.940 -23.643 1.00 77.00 192 PHE A O 1
ATOM 1519 N N . THR A 1 193 ? 20.685 9.544 -25.678 1.00 76.00 193 THR A N 1
ATOM 1520 C CA . THR A 1 193 ? 19.355 9.936 -26.170 1.00 76.00 193 THR A CA 1
ATOM 1521 C C . THR A 1 193 ? 18.419 8.731 -26.261 1.00 76.00 193 THR A C 1
ATOM 1523 O O . THR A 1 193 ? 17.293 8.802 -25.783 1.00 76.00 193 THR A O 1
ATOM 1526 N N . VAL A 1 194 ? 18.878 7.607 -26.825 1.00 73.81 194 VAL A N 1
ATOM 1527 C CA . VAL A 1 194 ? 18.094 6.360 -26.885 1.00 73.81 194 VAL A CA 1
ATOM 1528 C C . VAL A 1 194 ? 17.755 5.878 -25.477 1.00 73.81 194 VAL A C 1
ATOM 1530 O O . VAL A 1 194 ? 16.606 5.538 -25.208 1.00 73.81 194 VAL A O 1
ATOM 1533 N N . PHE A 1 195 ? 18.726 5.911 -24.565 1.00 75.69 195 PHE A N 1
ATOM 1534 C CA . PHE A 1 195 ? 18.535 5.583 -23.157 1.00 75.69 195 PHE A CA 1
ATOM 1535 C C . PHE A 1 195 ? 17.470 6.481 -22.513 1.00 75.69 195 PHE A C 1
ATOM 1537 O O . PHE A 1 195 ? 16.526 5.968 -21.921 1.00 75.69 195 PHE A O 1
ATOM 1544 N N . LEU A 1 196 ? 17.565 7.804 -22.686 1.00 79.38 196 LEU A N 1
ATOM 1545 C CA . LEU A 1 196 ? 16.593 8.771 -22.172 1.00 79.38 196 LEU A CA 1
ATOM 1546 C C . LEU A 1 196 ? 15.181 8.509 -22.712 1.00 79.38 196 LEU A C 1
ATOM 1548 O O . LEU A 1 196 ? 14.230 8.504 -21.937 1.00 79.38 196 LEU A O 1
ATOM 1552 N N . VAL A 1 197 ? 15.046 8.257 -24.018 1.00 80.75 197 VAL A N 1
ATOM 1553 C CA . VAL A 1 197 ? 13.757 7.950 -24.659 1.00 80.75 197 VAL A CA 1
ATOM 1554 C C . VAL A 1 197 ? 13.166 6.655 -24.108 1.00 80.75 197 VAL A C 1
ATOM 1556 O O . VAL A 1 197 ? 11.985 6.627 -23.767 1.00 80.75 197 VAL A O 1
ATOM 1559 N N . CYS A 1 198 ? 13.976 5.603 -23.960 1.00 77.62 198 CYS A N 1
ATOM 1560 C CA . CYS A 1 198 ? 13.520 4.340 -23.381 1.00 77.62 198 CYS A CA 1
ATOM 1561 C C . CYS A 1 198 ? 13.035 4.535 -21.941 1.00 77.62 198 CYS A C 1
ATOM 1563 O O . CYS A 1 198 ? 11.956 4.066 -21.594 1.00 77.62 198 CYS A O 1
ATOM 1565 N N . TRP A 1 199 ? 13.781 5.273 -21.114 1.00 78.88 199 TRP A N 1
ATOM 1566 C CA . TRP A 1 199 ? 13.381 5.543 -19.730 1.00 78.88 199 TRP A CA 1
ATOM 1567 C C . TRP A 1 199 ? 12.154 6.414 -19.608 1.00 78.88 199 TRP A C 1
ATOM 1569 O O . TRP A 1 199 ? 11.321 6.160 -18.743 1.00 78.88 199 TRP A O 1
ATOM 1579 N N . PHE A 1 200 ? 12.026 7.414 -20.472 1.00 82.19 200 PHE A N 1
ATOM 1580 C CA . PHE A 1 200 ? 10.822 8.219 -20.528 1.00 82.19 200 PHE A CA 1
ATOM 1581 C C . PHE A 1 200 ? 9.612 7.361 -20.919 1.00 82.19 200 PHE A C 1
ATOM 1583 O O . PHE A 1 200 ? 8.574 7.447 -20.271 1.00 82.19 200 PHE A O 1
ATOM 1590 N N . GLY A 1 201 ? 9.763 6.457 -21.894 1.00 83.56 201 GLY A N 1
ATOM 1591 C CA . GLY A 1 201 ? 8.740 5.465 -22.234 1.00 83.56 201 GLY A CA 1
ATOM 1592 C C . GLY A 1 201 ? 8.377 4.564 -21.049 1.00 83.56 201 GLY A C 1
ATOM 1593 O O . GLY A 1 201 ? 7.200 4.396 -20.735 1.00 83.56 201 GLY A O 1
ATOM 1594 N N . CYS A 1 202 ? 9.373 4.052 -20.323 1.00 81.94 202 CYS A N 1
ATOM 1595 C CA . CYS A 1 202 ? 9.151 3.275 -19.104 1.00 81.94 202 CYS A CA 1
ATOM 1596 C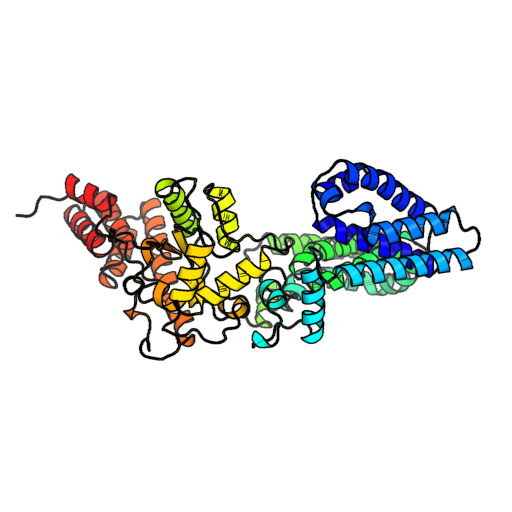 C . CYS A 1 202 ? 8.442 4.089 -18.009 1.00 81.94 202 CYS A C 1
ATOM 1598 O O . CYS A 1 202 ? 7.573 3.551 -17.333 1.00 81.94 202 CYS A O 1
ATOM 1600 N N . PHE A 1 203 ? 8.770 5.373 -17.846 1.00 85.31 203 PHE A N 1
ATOM 1601 C CA . PHE A 1 203 ? 8.087 6.276 -16.917 1.00 85.31 203 PHE A CA 1
ATOM 1602 C C . PHE A 1 203 ? 6.616 6.484 -17.293 1.00 85.31 203 PHE A C 1
ATOM 1604 O O . PHE A 1 203 ? 5.756 6.423 -16.421 1.00 85.31 203 PHE A O 1
ATOM 1611 N N . VAL A 1 204 ? 6.309 6.664 -18.580 1.00 87.00 204 VAL A N 1
ATOM 1612 C CA . VAL A 1 204 ? 4.926 6.766 -19.083 1.00 87.00 204 VAL A CA 1
ATOM 1613 C C . VAL A 1 204 ? 4.129 5.480 -18.804 1.00 87.00 204 VAL A C 1
ATOM 1615 O O . VAL A 1 204 ? 2.928 5.521 -18.530 1.00 87.00 204 VAL A O 1
ATOM 1618 N N . LEU A 1 205 ? 4.790 4.324 -18.810 1.00 87.31 205 LEU A N 1
ATOM 1619 C CA . LEU A 1 205 ? 4.168 3.056 -18.424 1.00 87.31 205 LEU A CA 1
ATOM 1620 C C . LEU A 1 205 ? 4.036 2.909 -16.899 1.00 87.31 205 LEU A C 1
ATOM 1622 O O . LEU A 1 205 ? 3.022 2.394 -16.428 1.00 87.31 205 LEU A O 1
ATOM 1626 N N . ILE A 1 206 ? 5.046 3.340 -16.139 1.00 88.06 206 ILE A N 1
ATOM 1627 C CA . ILE A 1 206 ? 5.185 3.134 -14.693 1.00 88.06 206 ILE A CA 1
ATOM 1628 C C . ILE A 1 206 ? 5.719 4.414 -14.031 1.00 88.06 206 ILE A C 1
ATOM 1630 O O . ILE A 1 206 ? 6.913 4.722 -14.086 1.00 88.06 206 ILE A O 1
ATOM 1634 N N . HIS A 1 207 ? 4.851 5.115 -13.305 1.00 85.31 207 HIS A N 1
ATOM 1635 C CA . HIS A 1 207 ? 5.134 6.366 -12.607 1.00 85.31 207 HIS A CA 1
ATOM 1636 C C . HIS A 1 207 ? 6.330 6.247 -11.660 1.00 85.31 207 HIS A C 1
ATOM 1638 O O . HIS A 1 207 ? 7.134 7.173 -11.585 1.00 85.31 207 HIS A O 1
ATOM 1644 N N . ARG A 1 208 ? 6.517 5.115 -10.960 1.00 83.19 208 ARG A N 1
ATOM 1645 C CA . ARG A 1 208 ? 7.662 4.925 -10.044 1.00 83.19 208 ARG A CA 1
ATOM 1646 C C . ARG A 1 208 ? 9.022 5.093 -10.735 1.00 83.19 208 ARG A C 1
ATOM 1648 O O . ARG A 1 208 ? 9.996 5.445 -10.077 1.00 83.19 208 ARG A O 1
ATOM 1655 N N . LEU A 1 209 ? 9.094 4.897 -12.052 1.00 83.19 209 LEU A N 1
ATOM 1656 C CA . LEU A 1 209 ? 10.321 5.067 -12.833 1.00 83.19 209 LEU A CA 1
ATOM 1657 C C . LEU A 1 209 ? 10.643 6.540 -13.155 1.00 83.19 209 LEU A C 1
ATOM 1659 O O . LEU A 1 209 ? 11.644 6.802 -13.823 1.00 83.19 209 LEU A O 1
ATOM 1663 N N . HIS A 1 210 ? 9.870 7.507 -12.635 1.00 80.94 210 HIS A N 1
ATOM 1664 C CA . HIS A 1 210 ? 10.144 8.944 -12.785 1.00 80.94 210 HIS A CA 1
ATOM 1665 C C . HIS A 1 210 ? 11.566 9.317 -12.365 1.00 80.94 210 HIS A C 1
ATOM 1667 O O . HIS A 1 210 ? 12.197 10.135 -13.027 1.00 80.94 210 HIS A O 1
ATOM 1673 N N . VAL A 1 211 ? 12.104 8.686 -11.314 1.00 80.12 211 VAL A N 1
ATOM 1674 C CA . VAL A 1 211 ? 13.461 8.944 -10.800 1.00 80.12 211 VAL A CA 1
ATOM 1675 C C . VAL A 1 211 ? 14.515 8.798 -11.903 1.00 80.12 211 VAL A C 1
ATOM 1677 O O . VAL A 1 211 ? 15.440 9.601 -12.006 1.00 80.12 211 VAL A O 1
ATOM 1680 N N . LEU A 1 212 ? 14.359 7.806 -12.781 1.00 76.44 212 LEU A N 1
ATOM 1681 C CA . LEU A 1 212 ? 15.299 7.553 -13.874 1.00 76.44 212 LEU A CA 1
ATOM 1682 C C . LEU A 1 212 ? 15.137 8.569 -15.008 1.00 76.44 212 LEU A C 1
ATOM 1684 O O . LEU A 1 212 ? 16.135 9.032 -15.566 1.00 76.44 212 LEU A O 1
ATOM 1688 N N . ALA A 1 213 ? 13.898 8.979 -15.297 1.00 75.75 213 ALA A N 1
ATOM 1689 C CA . ALA A 1 213 ? 13.631 10.075 -16.223 1.00 75.75 213 ALA A CA 1
ATOM 1690 C C . ALA A 1 213 ? 14.259 11.390 -15.725 1.00 75.75 213 ALA A C 1
ATOM 1692 O O . ALA A 1 213 ? 14.892 12.098 -16.507 1.00 75.75 213 ALA A O 1
ATOM 1693 N N . PHE A 1 214 ? 14.181 11.675 -14.423 1.00 77.88 214 PHE A N 1
ATOM 1694 C CA . PHE A 1 214 ? 14.811 12.842 -13.802 1.00 77.88 214 PHE A CA 1
ATOM 1695 C C . PHE A 1 214 ? 16.328 12.864 -13.959 1.00 77.88 214 PHE A C 1
ATOM 1697 O O . PHE A 1 214 ? 16.874 13.886 -14.372 1.00 77.88 214 PHE A O 1
ATOM 1704 N N . PHE A 1 215 ? 17.013 11.752 -13.680 1.00 78.31 215 PHE A N 1
ATOM 1705 C CA . PHE A 1 215 ? 18.463 11.669 -13.882 1.00 78.31 215 PHE A CA 1
ATOM 1706 C C . PHE A 1 215 ? 18.848 11.955 -15.334 1.00 78.31 215 PHE A C 1
ATOM 1708 O O . PHE A 1 215 ? 19.776 12.722 -15.600 1.00 78.31 215 PHE A O 1
ATOM 1715 N N . GLY A 1 216 ? 18.110 11.373 -16.279 1.00 78.19 216 GLY A N 1
ATOM 1716 C CA . GLY A 1 216 ? 18.324 11.625 -17.696 1.00 78.19 216 GLY A CA 1
ATOM 1717 C C . GLY A 1 216 ? 18.100 13.095 -18.070 1.00 78.19 216 GLY A C 1
ATOM 1718 O O . GLY A 1 216 ? 18.941 13.712 -18.722 1.00 78.19 216 GLY A O 1
ATOM 1719 N N . LEU A 1 217 ? 17.006 13.699 -17.616 1.00 78.19 217 LEU A N 1
ATOM 1720 C CA . LEU A 1 217 ? 16.722 15.104 -17.897 1.00 78.19 217 LEU A CA 1
ATOM 1721 C C . LEU A 1 217 ? 17.733 16.056 -17.232 1.00 78.19 217 LEU A C 1
ATOM 1723 O O . LEU A 1 217 ? 18.084 17.069 -17.832 1.00 78.19 217 LEU A O 1
ATOM 1727 N N . ALA A 1 218 ? 18.262 15.727 -16.050 1.00 80.75 218 ALA A N 1
ATOM 1728 C CA . ALA A 1 218 ? 19.303 16.510 -15.379 1.00 80.75 218 ALA A CA 1
ATOM 1729 C C . ALA A 1 218 ? 20.627 16.510 -16.162 1.00 80.75 218 ALA A C 1
ATOM 1731 O O . ALA A 1 218 ? 21.261 17.555 -16.322 1.00 80.75 218 ALA A O 1
ATOM 1732 N N . ILE A 1 219 ? 21.026 15.357 -16.713 1.00 80.38 219 ILE A N 1
ATOM 1733 C CA . ILE A 1 219 ? 22.202 15.264 -17.592 1.00 80.38 219 ILE A CA 1
ATOM 1734 C C . ILE A 1 219 ? 21.970 16.072 -18.873 1.00 80.38 219 ILE A C 1
ATOM 1736 O O . ILE A 1 219 ? 22.850 16.826 -19.294 1.00 80.38 219 ILE A O 1
ATOM 1740 N N . LEU A 1 220 ? 20.783 15.959 -19.481 1.00 79.00 220 LEU A N 1
ATOM 1741 C CA . LEU A 1 220 ? 20.433 16.747 -20.663 1.00 79.00 220 LEU A CA 1
ATOM 1742 C C . LEU A 1 220 ? 20.493 18.251 -20.365 1.00 79.00 220 LEU A C 1
ATOM 1744 O O . LEU A 1 220 ? 21.060 19.009 -21.149 1.00 79.00 220 LEU A O 1
ATOM 1748 N N . TYR A 1 221 ? 19.977 18.667 -19.211 1.00 81.06 221 TYR A N 1
ATOM 1749 C CA . TYR A 1 221 ? 20.041 20.041 -18.727 1.00 81.06 221 TYR A CA 1
ATOM 1750 C C . TYR A 1 221 ? 21.482 20.537 -18.567 1.00 81.06 221 TYR A C 1
ATOM 1752 O O . TYR A 1 221 ? 21.798 21.631 -19.040 1.00 81.06 221 TYR A O 1
ATOM 1760 N N . ALA A 1 222 ? 22.382 19.730 -18.001 1.00 82.12 222 ALA A N 1
ATOM 1761 C CA . ALA A 1 222 ? 23.796 20.085 -17.887 1.00 82.12 222 ALA A CA 1
ATOM 1762 C C . ALA A 1 222 ? 24.461 20.259 -19.265 1.00 82.12 222 ALA A C 1
ATOM 1764 O O . ALA A 1 222 ? 25.158 21.248 -19.493 1.00 82.12 222 ALA A O 1
ATOM 1765 N N . ILE A 1 223 ? 24.195 19.344 -20.206 1.00 78.81 223 ILE A N 1
ATOM 1766 C CA . ILE A 1 223 ? 24.720 19.411 -21.580 1.00 78.81 223 ILE A CA 1
ATOM 1767 C C . ILE A 1 223 ? 24.216 20.673 -22.296 1.00 78.81 223 ILE A C 1
ATOM 1769 O O . ILE A 1 223 ? 25.002 21.391 -22.918 1.00 78.81 223 ILE A O 1
ATOM 1773 N N . VAL A 1 224 ? 22.913 20.958 -22.208 1.00 78.81 224 VAL A N 1
ATOM 1774 C CA . VAL A 1 224 ? 22.292 22.135 -22.836 1.00 78.81 224 VAL A CA 1
ATOM 1775 C C . VAL A 1 224 ? 22.810 23.433 -22.212 1.00 78.81 224 VAL A C 1
ATOM 1777 O O . VAL A 1 224 ? 23.082 24.395 -22.935 1.00 78.81 224 VAL A O 1
ATOM 1780 N N . THR A 1 225 ? 23.004 23.459 -20.893 1.00 81.25 225 THR A N 1
ATOM 1781 C CA . THR A 1 225 ? 23.515 24.629 -20.167 1.00 81.25 225 THR A CA 1
ATOM 1782 C C . THR A 1 225 ? 24.974 24.920 -20.514 1.00 81.25 225 THR A C 1
ATOM 1784 O O . THR A 1 225 ? 25.279 26.044 -20.911 1.00 81.25 225 THR A O 1
ATOM 1787 N N . ASP A 1 226 ? 25.869 23.926 -20.439 1.00 82.50 226 ASP A N 1
ATOM 1788 C CA . ASP A 1 226 ? 27.290 24.080 -20.808 1.00 82.50 226 ASP A CA 1
ATOM 1789 C C . ASP A 1 226 ? 27.441 24.598 -22.244 1.00 82.50 226 ASP A C 1
ATOM 1791 O O . ASP A 1 226 ? 28.189 25.543 -22.514 1.00 82.50 226 ASP A O 1
ATOM 1795 N N . PHE A 1 227 ? 26.657 24.032 -23.162 1.00 76.75 227 PHE A N 1
ATOM 1796 C CA . PHE A 1 227 ? 26.633 24.474 -24.549 1.00 76.75 227 PHE A CA 1
ATOM 1797 C C . PHE A 1 227 ? 26.185 25.935 -24.686 1.00 76.75 227 PHE A C 1
ATOM 1799 O O . PHE A 1 227 ? 26.835 26.729 -25.374 1.00 76.75 227 PHE A O 1
ATOM 1806 N N . SER A 1 228 ? 25.087 26.298 -24.023 1.00 78.88 228 SER A N 1
ATOM 1807 C CA . SER A 1 228 ? 24.520 27.646 -24.083 1.00 78.88 228 SER A CA 1
ATOM 1808 C C . SER A 1 228 ? 25.488 28.685 -23.514 1.00 78.88 228 SER A C 1
ATOM 1810 O O . SER A 1 228 ? 25.666 29.743 -24.120 1.00 78.88 228 SER A O 1
ATOM 1812 N N . LEU A 1 229 ? 26.187 28.361 -22.418 1.00 82.56 229 LEU A N 1
ATOM 1813 C CA . LEU A 1 229 ? 27.194 29.223 -21.787 1.00 82.56 229 LEU A CA 1
ATOM 1814 C C . LEU A 1 229 ? 28.376 29.526 -22.708 1.00 82.56 229 LEU A C 1
ATOM 1816 O O . LEU A 1 229 ? 28.818 30.670 -22.772 1.00 82.56 229 LEU A O 1
ATOM 1820 N N . LYS A 1 230 ? 28.872 28.525 -23.441 1.00 81.12 230 LYS A N 1
ATOM 1821 C CA . LYS A 1 230 ? 30.034 28.670 -24.335 1.00 81.12 230 LYS A CA 1
ATOM 1822 C C . LYS A 1 230 ? 29.749 29.483 -25.596 1.00 81.12 230 LYS A C 1
ATOM 1824 O O . LYS A 1 230 ? 30.689 29.869 -26.289 1.00 81.12 230 LYS A O 1
ATOM 1829 N N . ARG A 1 231 ? 28.477 29.692 -25.953 1.00 74.50 231 ARG A N 1
ATOM 1830 C CA . ARG A 1 231 ? 28.110 30.238 -27.270 1.00 74.50 231 ARG A CA 1
ATOM 1831 C C . ARG A 1 231 ? 27.306 31.526 -27.232 1.00 74.50 231 ARG A C 1
ATOM 1833 O O . ARG A 1 231 ? 27.314 32.258 -28.222 1.00 74.50 231 ARG A O 1
ATOM 1840 N N . THR A 1 232 ? 26.619 31.813 -26.134 1.00 78.19 232 THR A N 1
ATOM 1841 C CA . THR A 1 232 ? 25.909 33.082 -25.997 1.00 78.19 232 THR A CA 1
ATOM 1842 C C . THR A 1 232 ? 26.887 34.241 -25.789 1.00 78.19 232 THR A C 1
ATOM 1844 O O . THR A 1 232 ? 27.908 34.100 -25.120 1.00 78.19 232 THR A O 1
ATOM 1847 N N . ARG A 1 233 ? 26.548 35.426 -26.309 1.00 78.75 233 ARG A N 1
ATOM 1848 C CA . ARG A 1 233 ? 27.259 36.674 -25.974 1.00 78.75 233 ARG A CA 1
ATOM 1849 C C . ARG A 1 233 ? 26.922 37.181 -24.566 1.00 78.75 233 ARG A C 1
ATOM 1851 O O . ARG A 1 233 ? 27.572 38.094 -24.073 1.00 78.75 233 ARG A O 1
ATOM 1858 N N . ARG A 1 234 ? 25.895 36.611 -23.925 1.00 85.31 234 ARG A N 1
ATOM 1859 C CA . ARG A 1 234 ? 25.396 37.006 -22.599 1.00 85.31 234 ARG A CA 1
ATOM 1860 C C . ARG A 1 234 ? 25.315 35.786 -21.669 1.00 85.31 234 ARG A C 1
ATOM 1862 O O . ARG A 1 234 ? 24.215 35.316 -21.377 1.00 85.31 234 ARG A O 1
ATOM 1869 N N . PRO A 1 235 ? 26.455 35.231 -21.214 1.00 84.19 235 PRO A N 1
ATOM 1870 C CA . PRO A 1 235 ? 26.478 33.997 -20.417 1.00 84.19 235 PRO A CA 1
ATOM 1871 C C . PRO A 1 235 ? 25.751 34.142 -19.081 1.00 84.19 235 PRO A C 1
ATOM 1873 O O . PRO A 1 235 ? 25.231 33.162 -18.559 1.00 84.19 235 PRO A O 1
ATOM 1876 N N . TRP A 1 236 ? 25.645 35.364 -18.557 1.00 84.94 236 TRP A N 1
ATOM 1877 C CA . TRP A 1 236 ? 24.892 35.653 -17.341 1.00 84.94 236 TRP A CA 1
ATOM 1878 C C . TRP A 1 236 ? 23.393 35.325 -17.467 1.00 84.94 236 TRP A C 1
ATOM 1880 O O . TRP A 1 236 ? 22.827 34.822 -16.505 1.00 84.94 236 TRP A O 1
ATOM 1890 N N . ILE A 1 237 ? 22.768 35.503 -18.643 1.00 84.06 237 ILE A N 1
ATOM 1891 C CA . ILE A 1 237 ? 21.353 35.136 -18.867 1.00 84.06 237 ILE A CA 1
ATOM 1892 C C . ILE A 1 237 ? 21.191 33.624 -18.756 1.00 84.06 237 ILE A C 1
ATOM 1894 O O . ILE A 1 237 ? 20.292 33.138 -18.081 1.00 84.06 237 ILE A O 1
ATOM 1898 N N . VAL A 1 238 ? 22.099 32.871 -19.380 1.00 82.94 238 VAL A N 1
ATOM 1899 C CA . VAL A 1 238 ? 22.089 31.407 -19.311 1.00 82.94 238 VAL A CA 1
ATOM 1900 C C . VAL A 1 238 ? 22.316 30.942 -17.877 1.00 82.94 238 VAL A C 1
ATOM 1902 O O . VAL A 1 238 ? 21.600 30.057 -17.432 1.00 82.94 238 VAL A O 1
ATOM 1905 N N . ARG A 1 239 ? 23.246 31.556 -17.130 1.00 86.69 239 ARG A N 1
ATOM 1906 C CA . ARG A 1 239 ? 23.451 31.249 -15.703 1.00 86.69 239 ARG A CA 1
ATOM 1907 C C . ARG A 1 239 ? 22.209 31.545 -14.870 1.00 86.69 239 ARG A C 1
ATOM 1909 O O . ARG A 1 239 ? 21.891 30.743 -14.006 1.00 86.69 239 ARG A O 1
ATOM 1916 N N . LEU A 1 240 ? 21.513 32.650 -15.134 1.00 86.25 240 LEU A N 1
ATOM 1917 C CA . LEU A 1 240 ? 20.300 33.038 -14.415 1.00 86.25 240 LEU A CA 1
ATOM 1918 C C . LEU A 1 240 ? 19.145 32.065 -14.697 1.00 86.25 240 LEU A C 1
ATOM 1920 O O . LEU A 1 240 ? 18.529 31.563 -13.762 1.00 86.25 240 LEU A O 1
ATOM 1924 N N . VAL A 1 241 ? 18.905 31.727 -15.968 1.00 83.50 241 VAL A N 1
ATOM 1925 C CA . VAL A 1 241 ? 17.878 30.747 -16.370 1.00 83.50 241 VAL A CA 1
ATOM 1926 C C . VAL A 1 241 ? 18.214 29.350 -15.842 1.00 83.50 241 VAL A C 1
ATOM 1928 O O . VAL A 1 241 ? 17.342 28.662 -15.320 1.00 83.50 241 VAL A O 1
ATOM 1931 N N . ALA A 1 242 ? 19.484 28.950 -15.927 1.00 83.88 242 ALA A N 1
ATOM 1932 C CA . ALA A 1 242 ? 19.981 27.698 -15.373 1.00 83.88 242 ALA A CA 1
ATOM 1933 C C . ALA A 1 242 ? 19.787 27.656 -13.848 1.00 83.88 242 ALA A C 1
ATOM 1935 O O . ALA A 1 242 ? 19.177 26.726 -13.335 1.00 83.88 242 ALA A O 1
ATOM 1936 N N . ALA A 1 243 ? 20.211 28.689 -13.116 1.00 85.50 243 ALA A N 1
ATOM 1937 C CA . ALA A 1 243 ? 20.032 28.781 -11.666 1.00 85.50 243 ALA A CA 1
ATOM 1938 C C . ALA A 1 243 ? 18.553 28.758 -11.242 1.00 85.50 243 ALA A C 1
ATOM 1940 O O . ALA A 1 243 ? 18.241 28.267 -10.158 1.00 85.50 243 ALA A O 1
ATOM 1941 N N . GLY A 1 244 ? 17.639 29.204 -12.110 1.00 82.56 244 GLY A N 1
ATOM 1942 C CA . GLY A 1 244 ? 16.198 29.114 -11.885 1.00 82.56 244 GLY A CA 1
ATOM 1943 C C . GLY A 1 244 ? 15.699 27.688 -11.630 1.00 82.56 244 GLY A C 1
ATOM 1944 O O . GLY A 1 244 ? 14.813 27.505 -10.803 1.00 82.56 244 GLY A O 1
ATOM 1945 N N . PHE A 1 245 ? 16.290 26.663 -12.258 1.00 80.38 245 PHE A N 1
ATOM 1946 C CA . PHE A 1 245 ? 15.876 25.267 -12.062 1.00 80.38 245 PHE A CA 1
ATOM 1947 C C . PHE A 1 245 ? 16.172 24.705 -10.655 1.00 80.38 245 PHE A C 1
ATOM 1949 O O . PHE A 1 245 ? 15.230 24.274 -9.989 1.00 80.38 245 PHE A O 1
ATOM 1956 N N . PRO A 1 246 ? 17.423 24.700 -10.147 1.00 80.88 246 PRO A N 1
ATOM 1957 C CA . PRO A 1 246 ? 17.702 24.248 -8.790 1.00 80.88 246 PRO A CA 1
ATOM 1958 C C . PRO A 1 246 ? 17.036 25.139 -7.736 1.00 80.88 246 PRO A C 1
ATOM 1960 O O . PRO A 1 246 ? 16.620 24.615 -6.709 1.00 80.88 246 PRO A O 1
ATOM 1963 N N . LEU A 1 247 ? 16.865 26.446 -7.987 1.00 83.00 247 LEU A N 1
ATOM 1964 C CA . LEU A 1 247 ? 16.098 27.326 -7.095 1.00 83.00 247 LEU A CA 1
ATOM 1965 C C . LEU A 1 247 ? 14.612 26.950 -7.057 1.00 83.00 247 LEU A C 1
ATOM 1967 O O . LEU A 1 247 ? 14.019 26.928 -5.982 1.00 83.00 247 LEU A O 1
ATOM 1971 N N . PHE A 1 248 ? 14.020 26.603 -8.201 1.00 80.56 248 PHE A N 1
ATOM 1972 C CA . PHE A 1 248 ? 12.650 26.101 -8.274 1.00 80.56 248 PHE A CA 1
ATOM 1973 C C . PHE A 1 248 ? 12.494 24.769 -7.530 1.00 80.56 248 PHE A C 1
ATOM 1975 O O . PHE A 1 248 ? 11.547 24.613 -6.763 1.00 80.56 248 PHE A O 1
ATOM 1982 N N . LEU A 1 249 ? 13.432 23.829 -7.704 1.00 78.50 249 LEU A N 1
ATOM 1983 C CA . LEU A 1 249 ? 13.428 22.567 -6.958 1.00 78.50 249 LEU A CA 1
ATOM 1984 C C . LEU A 1 249 ? 13.568 22.809 -5.452 1.00 78.50 249 LEU A C 1
ATOM 1986 O O . LEU A 1 249 ? 12.803 22.249 -4.672 1.00 78.50 249 LEU A O 1
ATOM 1990 N N . LEU A 1 250 ? 14.495 23.682 -5.047 1.00 81.12 250 LEU A N 1
ATOM 1991 C CA . LEU A 1 250 ? 14.685 24.050 -3.647 1.00 81.12 250 LEU A CA 1
ATOM 1992 C C . LEU A 1 250 ? 13.398 24.645 -3.069 1.00 81.12 250 LEU A C 1
ATOM 1994 O O . LEU A 1 250 ? 12.949 24.212 -2.012 1.00 81.12 250 LEU A O 1
ATOM 1998 N N . TRP A 1 251 ? 12.757 25.566 -3.788 1.00 80.56 251 TRP A N 1
ATOM 1999 C CA . TRP A 1 251 ? 11.473 26.145 -3.399 1.00 80.56 251 TRP A CA 1
ATOM 2000 C C . TRP A 1 251 ? 10.359 25.095 -3.297 1.00 80.56 251 TRP A C 1
ATOM 2002 O O . TRP A 1 251 ? 9.599 25.108 -2.326 1.00 80.56 251 TRP A O 1
ATOM 2012 N N . GLN A 1 252 ? 10.291 24.149 -4.239 1.00 74.31 252 GLN A N 1
ATOM 2013 C CA . GLN A 1 252 ? 9.336 23.037 -4.208 1.00 74.31 252 GLN A CA 1
ATOM 2014 C C . GLN A 1 252 ? 9.549 22.132 -2.984 1.00 74.31 252 GLN A C 1
ATOM 2016 O O . GLN A 1 252 ? 8.573 21.662 -2.411 1.00 74.31 252 GLN A O 1
ATOM 2021 N N . THR A 1 253 ? 10.798 21.926 -2.555 1.00 73.62 253 THR A N 1
ATOM 2022 C CA . THR A 1 253 ? 11.123 21.123 -1.359 1.00 73.62 253 THR A CA 1
ATOM 2023 C C . THR A 1 253 ? 11.005 21.883 -0.037 1.00 73.62 253 THR A C 1
ATOM 2025 O O . THR A 1 253 ? 10.711 21.274 0.986 1.00 73.62 253 THR A O 1
ATOM 2028 N N . ALA A 1 254 ? 11.241 23.197 -0.037 1.00 74.38 254 ALA A N 1
ATOM 2029 C CA . ALA A 1 254 ? 11.250 24.031 1.166 1.00 74.38 254 ALA A CA 1
ATOM 2030 C C . ALA A 1 254 ? 9.847 24.493 1.584 1.00 74.38 254 ALA A C 1
ATOM 2032 O O . ALA A 1 254 ? 9.624 24.842 2.741 1.00 74.38 254 ALA A O 1
ATOM 2033 N N . THR A 1 255 ? 8.894 24.511 0.652 1.00 68.00 255 THR A N 1
ATOM 2034 C CA . THR A 1 255 ? 7.498 24.842 0.947 1.00 68.00 255 THR A CA 1
ATOM 2035 C C . THR A 1 255 ? 6.719 23.584 1.307 1.00 68.00 255 THR A C 1
ATOM 2037 O O . THR A 1 255 ? 6.884 22.534 0.689 1.00 68.00 255 THR A O 1
ATOM 2040 N N . SER A 1 256 ? 5.848 23.675 2.317 1.00 62.62 256 SER A N 1
ATOM 2041 C CA . SER A 1 256 ? 4.960 22.560 2.640 1.00 62.62 256 SER A CA 1
ATOM 2042 C C . SER A 1 256 ? 4.100 22.208 1.411 1.00 62.62 256 SER A C 1
ATOM 2044 O O . SER A 1 256 ? 3.697 23.113 0.669 1.00 62.62 256 SER A O 1
ATOM 2046 N N . PRO A 1 257 ? 3.754 20.924 1.193 1.00 56.81 257 PRO A N 1
ATOM 2047 C CA . PRO A 1 257 ? 2.938 20.490 0.050 1.00 56.81 257 PRO A CA 1
ATOM 2048 C C . PRO A 1 257 ? 1.583 21.215 -0.088 1.00 56.81 257 PRO A C 1
ATOM 2050 O O . PRO A 1 257 ? 0.956 21.193 -1.145 1.00 56.81 257 PRO A O 1
ATOM 2053 N N . THR A 1 258 ? 1.108 21.864 0.980 1.00 56.69 258 THR A N 1
ATOM 2054 C CA . THR A 1 258 ? -0.122 22.670 1.019 1.00 56.69 258 THR A CA 1
ATOM 2055 C C . THR A 1 258 ? 0.111 24.170 0.774 1.00 56.69 258 THR A C 1
ATOM 2057 O O . THR A 1 258 ? -0.838 24.907 0.482 1.00 56.69 258 THR A O 1
ATOM 2060 N N . GLY A 1 259 ? 1.353 24.648 0.874 1.00 58.44 259 GLY A N 1
ATOM 2061 C CA . GLY A 1 259 ? 1.736 26.060 0.785 1.00 58.44 259 GLY A CA 1
ATOM 2062 C C . GLY A 1 259 ? 2.209 26.525 -0.596 1.00 58.44 259 GLY A C 1
ATOM 2063 O O . GLY A 1 259 ? 2.204 27.724 -0.863 1.00 58.44 259 GLY A O 1
ATOM 2064 N N . ASN A 1 260 ? 2.590 25.613 -1.491 1.00 76.88 260 ASN A N 1
ATOM 2065 C CA . ASN A 1 260 ? 3.194 25.975 -2.773 1.00 76.88 260 ASN A CA 1
ATOM 2066 C C . ASN A 1 260 ? 2.150 26.455 -3.814 1.00 76.88 260 ASN A C 1
ATOM 2068 O O . ASN A 1 260 ? 1.238 25.716 -4.190 1.00 76.88 260 ASN A O 1
ATOM 2072 N N . ALA A 1 261 ? 2.304 27.684 -4.324 1.00 80.19 261 ALA A N 1
ATOM 2073 C CA . ALA A 1 261 ? 1.400 28.289 -5.312 1.00 80.19 261 ALA A CA 1
ATOM 2074 C C . ALA A 1 261 ? 1.351 27.537 -6.658 1.00 80.19 261 ALA A C 1
ATOM 2076 O O . ALA A 1 261 ? 0.281 27.407 -7.249 1.00 80.19 261 ALA A O 1
ATOM 2077 N N . PHE A 1 262 ? 2.478 26.989 -7.120 1.00 80.44 262 PHE A N 1
ATOM 2078 C CA . PHE A 1 262 ? 2.547 26.194 -8.349 1.00 80.44 262 PHE A CA 1
ATOM 2079 C C . PHE A 1 262 ? 1.807 24.867 -8.184 1.00 80.44 262 PHE A C 1
ATOM 2081 O O . PHE A 1 262 ? 1.037 24.466 -9.050 1.00 80.44 262 PHE A O 1
ATOM 2088 N N . GLN A 1 263 ? 1.971 24.217 -7.034 1.00 78.81 263 GLN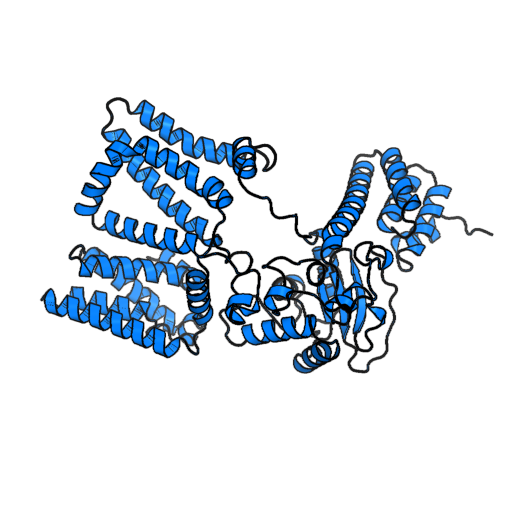 A N 1
ATOM 2089 C CA . GLN A 1 263 ? 1.249 22.988 -6.724 1.00 78.81 263 GLN A CA 1
ATOM 2090 C C . GLN A 1 263 ? -0.265 23.231 -6.620 1.00 78.81 263 GLN A C 1
ATOM 2092 O O . GLN A 1 263 ? -1.050 22.442 -7.143 1.00 78.81 263 GLN A O 1
ATOM 2097 N N . ARG A 1 264 ? -0.690 24.356 -6.024 1.00 80.94 264 ARG A N 1
ATOM 2098 C CA . ARG A 1 264 ? -2.102 24.786 -6.026 1.00 80.94 264 ARG A CA 1
ATOM 2099 C C . ARG A 1 264 ? -2.630 25.018 -7.441 1.00 80.94 264 ARG A C 1
ATOM 2101 O O . ARG A 1 264 ? -3.731 24.570 -7.738 1.00 80.94 264 ARG A O 1
ATOM 2108 N N . LEU A 1 265 ? -1.842 25.665 -8.302 1.00 84.50 265 LEU A N 1
ATOM 2109 C CA . LEU A 1 265 ? -2.193 25.890 -9.702 1.00 84.50 265 LEU A CA 1
ATOM 2110 C C . LEU A 1 265 ? -2.359 24.564 -10.452 1.00 84.50 265 LEU A C 1
ATOM 2112 O O . LEU A 1 265 ? -3.398 24.349 -11.064 1.00 84.50 265 LEU A O 1
ATOM 2116 N N . VAL A 1 266 ? -1.396 23.643 -10.364 1.00 83.31 266 VAL A N 1
ATOM 2117 C CA . VAL A 1 266 ? -1.500 22.332 -11.030 1.00 83.31 266 VAL A CA 1
ATOM 2118 C C . VAL A 1 266 ? -2.739 21.572 -10.551 1.00 83.31 266 VAL A C 1
ATOM 2120 O O . VAL A 1 266 ? -3.519 21.096 -11.371 1.00 83.31 266 VAL A O 1
ATOM 2123 N N . TYR A 1 267 ? -2.978 21.536 -9.238 1.00 81.75 267 TYR A N 1
ATOM 2124 C CA . TYR A 1 267 ? -4.159 20.880 -8.673 1.00 81.75 267 TYR A CA 1
ATOM 2125 C C . TYR A 1 267 ? -5.484 21.593 -8.954 1.00 81.75 267 TYR A C 1
ATOM 2127 O O . TYR A 1 267 ? -6.529 21.001 -8.710 1.00 81.75 267 TYR A O 1
ATOM 2135 N N . SER A 1 268 ? -5.479 22.833 -9.451 1.00 81.88 268 SER A N 1
ATOM 2136 C CA . SER A 1 268 ? -6.711 23.489 -9.909 1.00 81.88 268 SER A CA 1
ATOM 2137 C C . SER A 1 268 ? -7.215 22.915 -11.236 1.00 81.88 268 SER A C 1
ATOM 2139 O O . SER A 1 268 ? -8.409 22.974 -11.515 1.00 81.88 268 SER A O 1
ATOM 2141 N N . PHE A 1 269 ? -6.323 22.302 -12.022 1.00 81.19 269 PHE A N 1
ATOM 2142 C CA . PHE A 1 269 ? -6.643 21.707 -13.320 1.00 81.19 269 PHE A CA 1
ATOM 2143 C C . PHE A 1 269 ? -6.812 20.187 -13.274 1.00 81.19 269 PHE A C 1
ATOM 2145 O O . PHE A 1 269 ? -7.209 19.591 -14.275 1.00 81.19 269 PHE A O 1
ATOM 2152 N N . THR A 1 270 ? -6.501 19.538 -12.148 1.00 77.00 270 THR A N 1
ATOM 2153 C CA . THR A 1 270 ? -6.592 18.081 -12.024 1.00 77.00 270 THR A CA 1
ATOM 2154 C C . THR A 1 270 ? -7.548 17.667 -10.908 1.00 77.00 270 THR A C 1
ATOM 2156 O O . THR A 1 270 ? -7.441 18.158 -9.782 1.00 77.00 270 THR A O 1
ATOM 2159 N N . PRO A 1 271 ? -8.485 16.736 -11.176 1.00 69.12 271 PRO A N 1
ATOM 2160 C CA . PRO A 1 271 ? -9.353 16.203 -10.136 1.00 69.12 271 PRO A CA 1
ATOM 2161 C C . PRO A 1 271 ? -8.517 15.542 -9.040 1.00 69.12 271 PRO A C 1
ATOM 2163 O O . PRO A 1 271 ? -7.739 14.621 -9.308 1.00 69.12 271 PRO A O 1
ATOM 2166 N N . ARG A 1 272 ? -8.695 15.979 -7.790 1.00 63.72 272 ARG A N 1
ATOM 2167 C CA . ARG A 1 272 ? -8.115 15.258 -6.660 1.00 63.72 272 ARG A CA 1
ATOM 2168 C C . ARG A 1 272 ? -8.886 13.954 -6.483 1.00 63.72 272 ARG A C 1
ATOM 2170 O O . ARG A 1 272 ? -10.116 13.999 -6.421 1.00 63.72 272 ARG A O 1
ATOM 2177 N N . PRO A 1 273 ? -8.208 12.799 -6.385 1.00 61.09 273 PRO A N 1
ATOM 2178 C CA . PRO A 1 273 ? -8.887 11.615 -5.889 1.00 61.09 273 PRO A CA 1
ATOM 2179 C C . PRO A 1 273 ? -9.441 11.944 -4.499 1.00 61.09 273 PRO A C 1
ATOM 2181 O O . PRO A 1 273 ? -8.786 12.646 -3.721 1.00 61.09 273 PRO A O 1
ATOM 2184 N N . ALA A 1 274 ? -10.647 11.461 -4.201 1.00 56.31 274 ALA A N 1
ATOM 2185 C CA . ALA A 1 274 ? -11.142 11.491 -2.834 1.00 56.31 274 ALA A CA 1
ATOM 2186 C C . ALA A 1 274 ? -10.080 10.840 -1.931 1.00 56.31 274 ALA A C 1
ATOM 2188 O O . ALA A 1 274 ? -9.478 9.842 -2.347 1.00 56.31 274 ALA A O 1
ATOM 2189 N N . PRO A 1 275 ? -9.786 11.409 -0.751 1.00 56.75 275 PRO A N 1
ATOM 2190 C CA . PRO A 1 275 ? -8.822 10.806 0.151 1.00 56.75 275 PRO A CA 1
ATOM 2191 C C . PRO A 1 275 ? -9.298 9.391 0.485 1.00 56.75 275 PRO A C 1
ATOM 2193 O O . PRO A 1 275 ? -10.352 9.207 1.093 1.00 56.75 275 PRO A O 1
ATOM 2196 N N . ALA A 1 276 ? -8.536 8.392 0.040 1.00 68.75 276 ALA A N 1
ATOM 2197 C CA . ALA A 1 276 ? -8.721 7.028 0.496 1.00 68.75 276 ALA A CA 1
ATOM 2198 C C . ALA A 1 276 ? -8.387 6.978 1.989 1.00 68.75 276 ALA A C 1
ATOM 2200 O O . ALA A 1 276 ? -7.514 7.708 2.469 1.00 68.75 276 ALA A O 1
ATOM 2201 N N . TYR A 1 277 ? -9.087 6.125 2.727 1.00 80.94 277 TYR A N 1
ATOM 2202 C CA . TYR A 1 277 ? -8.727 5.863 4.108 1.00 80.94 277 TYR A CA 1
ATOM 2203 C C . TYR A 1 277 ? -7.319 5.261 4.156 1.00 80.94 277 TYR A C 1
ATOM 2205 O O . TYR A 1 277 ? -7.075 4.202 3.586 1.00 80.94 277 TYR A O 1
ATOM 2213 N N . THR A 1 278 ? -6.393 5.931 4.834 1.00 82.25 278 THR A N 1
ATOM 2214 C CA . THR A 1 278 ? -5.036 5.424 5.049 1.00 82.25 278 THR A CA 1
ATOM 2215 C C . THR A 1 278 ? -4.870 5.034 6.513 1.00 82.25 278 THR A C 1
ATOM 2217 O O . THR A 1 278 ? -5.046 5.909 7.369 1.00 82.25 278 THR A O 1
ATOM 2220 N N . PRO A 1 279 ? -4.492 3.778 6.817 1.00 87.19 279 PRO A N 1
ATOM 2221 C CA . PRO A 1 279 ? -4.184 3.362 8.177 1.00 87.19 279 PRO A CA 1
ATOM 2222 C C . PRO A 1 279 ? -3.174 4.291 8.850 1.00 87.19 279 PRO A C 1
ATOM 2224 O O . PRO A 1 279 ? -2.171 4.691 8.251 1.00 87.19 279 PRO A O 1
ATOM 2227 N N . TRP A 1 280 ? -3.409 4.623 10.118 1.00 87.19 280 TRP A N 1
ATOM 2228 C CA . TRP A 1 280 ? -2.457 5.439 10.869 1.00 87.19 280 TRP A CA 1
ATOM 2229 C C . TRP A 1 280 ? -1.227 4.623 11.240 1.00 87.19 280 TRP A C 1
ATOM 2231 O O . TRP A 1 280 ? -1.319 3.477 11.679 1.00 87.19 280 TRP A O 1
ATOM 2241 N N . PHE A 1 281 ? -0.060 5.262 11.183 1.00 91.06 281 PHE A N 1
ATOM 2242 C CA . PHE A 1 281 ? 1.189 4.625 11.595 1.00 91.06 281 PHE A CA 1
ATOM 2243 C C . PHE A 1 281 ? 1.162 4.150 13.060 1.00 91.06 281 PHE A C 1
ATOM 2245 O O . PHE A 1 281 ? 1.755 3.126 13.394 1.00 91.06 281 PHE A O 1
ATOM 2252 N N . SER A 1 282 ? 0.442 4.857 13.943 1.00 91.62 282 SER A N 1
ATOM 2253 C CA . SER A 1 282 ? 0.262 4.422 15.332 1.00 91.62 282 SER A CA 1
ATOM 2254 C C . SER A 1 282 ? -0.531 3.120 15.450 1.00 91.62 282 SER A C 1
ATOM 2256 O O . SER A 1 282 ? -0.120 2.265 16.228 1.00 91.62 282 SER A O 1
ATOM 2258 N N . ASP A 1 283 ? -1.573 2.920 14.639 1.00 94.50 283 ASP A N 1
ATOM 2259 C CA . ASP A 1 283 ? -2.339 1.665 14.619 1.00 94.50 283 ASP A CA 1
ATOM 2260 C C . ASP A 1 283 ? -1.492 0.500 14.108 1.00 94.50 283 ASP A C 1
ATOM 2262 O O . ASP A 1 283 ? -1.564 -0.605 14.641 1.00 94.50 283 ASP A O 1
ATOM 2266 N N . LEU A 1 284 ? -0.653 0.744 13.100 1.00 95.81 284 LEU A N 1
ATOM 2267 C CA . LEU A 1 284 ? 0.254 -0.273 12.573 1.00 95.81 284 LEU A CA 1
ATOM 2268 C C . LEU A 1 284 ?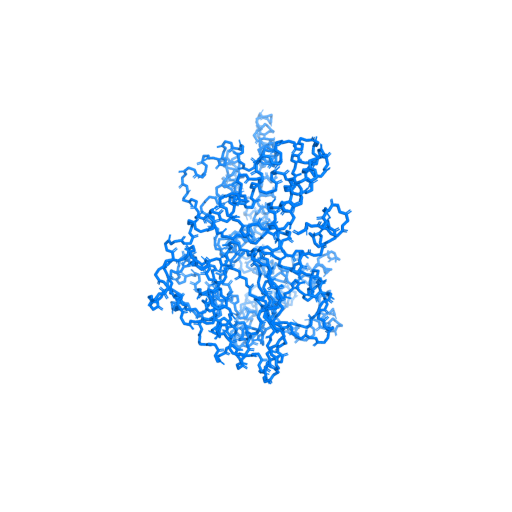 1.276 -0.711 13.632 1.00 95.81 284 LEU A C 1
ATOM 2270 O O . LEU A 1 284 ? 1.529 -1.900 13.820 1.00 95.81 284 LEU A O 1
ATOM 2274 N N . ARG A 1 285 ? 1.837 0.251 14.373 1.00 96.62 285 ARG A N 1
ATOM 2275 C CA . ARG A 1 285 ? 2.765 -0.027 15.475 1.00 96.62 285 ARG A CA 1
ATOM 2276 C C . ARG A 1 285 ? 2.084 -0.781 16.619 1.00 96.62 285 ARG A C 1
ATOM 2278 O O . ARG A 1 285 ? 2.685 -1.705 17.164 1.00 96.62 285 ARG A O 1
ATOM 2285 N N . GLU A 1 286 ? 0.858 -0.397 16.981 1.00 95.69 286 GLU A N 1
ATOM 2286 C CA . GLU A 1 286 ? 0.048 -1.100 17.986 1.00 95.69 286 GLU A CA 1
ATOM 2287 C C . GLU A 1 286 ? -0.235 -2.547 17.552 1.00 95.69 286 GLU A C 1
ATOM 2289 O O . GLU A 1 286 ? -0.041 -3.465 18.349 1.00 95.69 286 GLU A O 1
ATOM 2294 N N . LEU A 1 287 ? -0.594 -2.765 16.283 1.00 98.00 287 LEU A N 1
ATOM 2295 C CA . LEU A 1 287 ? -0.799 -4.094 15.704 1.00 98.00 287 LEU A CA 1
ATOM 2296 C C . LEU A 1 287 ? 0.475 -4.950 15.786 1.00 98.00 287 LEU A C 1
ATOM 2298 O O . LEU A 1 287 ? 0.426 -6.078 16.271 1.00 98.00 287 LEU A O 1
ATOM 2302 N N . PHE A 1 288 ? 1.627 -4.431 15.350 1.00 98.12 288 PHE A N 1
ATOM 2303 C CA . PHE A 1 288 ? 2.887 -5.186 15.397 1.00 98.12 288 PHE A CA 1
ATOM 2304 C C . PHE A 1 288 ? 3.311 -5.524 16.820 1.00 98.12 288 PHE A C 1
ATOM 2306 O O . PHE A 1 288 ? 3.813 -6.623 17.072 1.00 98.12 288 PHE A O 1
ATOM 2313 N N . HIS A 1 289 ? 3.100 -4.596 17.753 1.00 97.56 289 HIS A N 1
ATOM 2314 C CA . HIS A 1 289 ? 3.325 -4.860 19.164 1.00 97.56 289 HIS A CA 1
ATOM 2315 C C . HIS A 1 289 ? 2.407 -5.983 19.659 1.00 97.56 289 HIS A C 1
ATOM 2317 O O . HIS A 1 289 ? 2.896 -6.940 20.257 1.00 97.56 289 HIS A O 1
ATOM 2323 N N . TRP A 1 290 ? 1.110 -5.920 19.347 1.00 97.12 290 TRP A N 1
ATOM 2324 C CA . TRP A 1 290 ? 0.157 -6.952 19.742 1.00 97.12 290 TRP A CA 1
ATOM 2325 C C . TRP A 1 290 ? 0.539 -8.328 19.186 1.00 97.12 290 TRP A C 1
ATOM 2327 O O . TRP A 1 290 ? 0.644 -9.271 19.969 1.00 97.12 290 TRP A O 1
ATOM 2337 N N . ILE A 1 291 ? 0.847 -8.428 17.886 1.00 98.31 291 ILE A N 1
ATOM 2338 C CA . ILE A 1 291 ? 1.266 -9.682 17.240 1.00 98.31 291 ILE A CA 1
ATOM 2339 C C . ILE A 1 291 ? 2.469 -10.279 17.974 1.00 98.31 291 ILE A C 1
ATOM 2341 O O . ILE A 1 291 ? 2.452 -11.453 18.334 1.00 98.31 291 ILE A O 1
ATOM 2345 N N . ARG A 1 292 ? 3.507 -9.481 18.250 1.00 97.81 292 ARG A N 1
ATOM 2346 C CA . ARG A 1 292 ? 4.721 -9.978 18.920 1.00 97.81 292 ARG A CA 1
ATOM 2347 C C . ARG A 1 292 ? 4.464 -10.505 20.327 1.00 97.81 292 ARG A C 1
ATOM 2349 O O . ARG A 1 292 ? 5.154 -11.433 20.738 1.00 97.81 292 ARG A O 1
ATOM 2356 N N . MET A 1 293 ? 3.521 -9.899 21.044 1.00 96.75 293 MET A N 1
ATOM 2357 C CA . MET A 1 293 ? 3.228 -10.227 22.4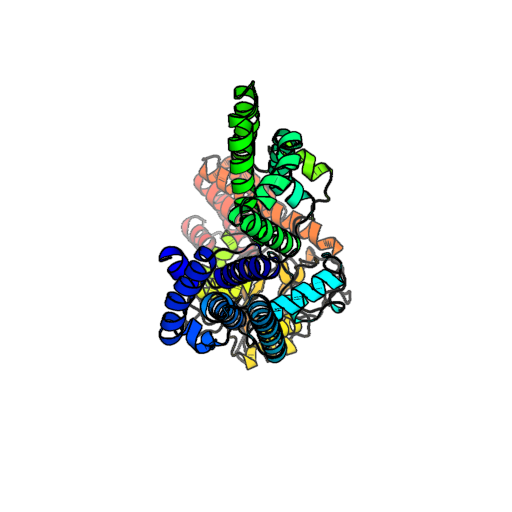39 1.00 96.75 293 MET A CA 1
ATOM 2358 C C . MET A 1 293 ? 2.219 -11.373 22.598 1.00 96.75 293 MET A C 1
ATOM 2360 O O . MET A 1 293 ? 2.225 -12.017 23.641 1.00 96.75 293 MET A O 1
ATOM 2364 N N . HIS A 1 294 ? 1.375 -11.637 21.593 1.00 96.12 294 HIS A N 1
ATOM 2365 C CA . HIS A 1 294 ? 0.227 -12.552 21.718 1.00 96.12 294 HIS A CA 1
ATOM 2366 C C . HIS A 1 294 ? 0.228 -13.721 20.723 1.00 96.12 294 HIS A C 1
ATOM 2368 O O . HIS A 1 294 ? -0.727 -14.491 20.695 1.00 96.12 294 HIS A O 1
ATOM 2374 N N . THR A 1 295 ? 1.276 -13.870 19.908 1.00 97.38 295 THR A N 1
ATOM 2375 C CA . THR A 1 295 ? 1.419 -14.998 18.971 1.00 97.38 295 THR A CA 1
ATOM 2376 C C . THR A 1 295 ? 2.762 -15.699 19.161 1.00 97.38 295 THR A C 1
ATOM 2378 O O . THR A 1 295 ? 3.768 -15.055 19.485 1.00 97.38 295 THR A O 1
ATOM 2381 N N . SER A 1 296 ? 2.795 -17.009 18.935 1.00 96.56 296 SER A N 1
ATOM 2382 C CA . SER A 1 296 ? 4.008 -17.826 18.855 1.00 96.56 296 SER A CA 1
ATOM 2383 C C . SER A 1 296 ? 4.796 -17.516 17.582 1.00 96.56 296 SER A C 1
ATOM 2385 O O . SER A 1 296 ? 4.226 -17.106 16.575 1.00 96.56 296 SER A O 1
ATOM 2387 N N . ARG A 1 297 ? 6.116 -17.752 17.593 1.00 95.94 297 ARG A N 1
ATOM 2388 C CA . ARG A 1 297 ? 6.967 -17.591 16.398 1.00 95.94 297 ARG A CA 1
ATOM 2389 C C . ARG A 1 297 ? 6.562 -18.499 15.236 1.00 95.94 297 ARG A C 1
ATOM 2391 O O . ARG A 1 297 ? 6.791 -18.124 14.097 1.00 95.94 297 ARG A O 1
ATOM 2398 N N . GLU A 1 298 ? 5.938 -19.637 15.522 1.00 96.75 298 GLU A N 1
ATOM 2399 C CA . GLU A 1 298 ? 5.488 -20.598 14.507 1.00 96.75 298 GLU A CA 1
ATOM 2400 C C . GLU A 1 298 ? 4.077 -20.302 13.977 1.00 96.75 298 GLU A C 1
ATOM 2402 O O . GLU A 1 298 ? 3.632 -20.929 13.013 1.00 96.75 298 GLU A O 1
ATOM 2407 N N . ASP A 1 299 ? 3.360 -19.347 14.582 1.00 97.62 299 ASP A N 1
ATOM 2408 C CA . ASP A 1 299 ? 2.008 -19.009 14.149 1.00 97.62 299 ASP A CA 1
ATOM 2409 C C . ASP A 1 299 ? 2.047 -18.336 12.775 1.00 97.62 299 ASP A C 1
ATOM 2411 O O . ASP A 1 299 ? 2.600 -17.246 12.600 1.00 97.62 299 ASP A O 1
ATOM 2415 N N . VAL A 1 300 ? 1.414 -18.982 11.794 1.00 98.31 300 VAL A N 1
ATOM 2416 C CA . VAL A 1 300 ? 1.290 -18.438 10.442 1.00 98.31 300 VAL A CA 1
ATOM 2417 C C . VAL A 1 300 ? 0.232 -17.343 10.432 1.00 98.31 300 VAL A C 1
ATOM 2419 O O . VAL A 1 300 ? -0.922 -17.565 10.819 1.00 98.31 300 VAL A O 1
ATOM 2422 N N . ILE A 1 301 ? 0.614 -16.174 9.925 1.00 98.44 301 ILE A N 1
ATOM 2423 C CA . ILE A 1 301 ? -0.262 -15.013 9.813 1.00 98.44 301 ILE A CA 1
ATOM 2424 C C . ILE A 1 301 ? -0.693 -14.811 8.358 1.00 98.44 301 ILE A C 1
ATOM 2426 O O . ILE A 1 301 ? 0.127 -14.690 7.443 1.00 98.44 301 ILE A O 1
ATOM 2430 N N . GLY A 1 302 ? -2.005 -14.767 8.137 1.00 97.94 302 GLY A N 1
ATOM 2431 C CA . GLY A 1 302 ? -2.613 -14.357 6.877 1.00 97.94 302 GLY A CA 1
ATOM 2432 C C . GLY A 1 302 ? -2.903 -12.858 6.895 1.00 97.94 302 GLY A C 1
ATOM 2433 O O . GLY A 1 302 ? -3.593 -12.378 7.783 1.00 97.94 302 GLY A O 1
ATOM 2434 N N . ALA A 1 303 ? -2.388 -12.111 5.926 1.00 97.69 303 ALA A N 1
ATOM 2435 C CA . ALA A 1 303 ? -2.717 -10.701 5.710 1.00 97.69 303 ALA A CA 1
ATOM 2436 C C . ALA A 1 303 ? -2.508 -10.361 4.229 1.00 97.69 303 ALA A C 1
ATOM 2438 O O . ALA A 1 303 ? -1.873 -11.134 3.504 1.00 97.69 303 ALA A O 1
ATOM 2439 N N . TRP A 1 304 ? -2.972 -9.203 3.755 1.00 95.81 304 TRP A N 1
ATOM 2440 C CA . TRP A 1 304 ? -2.651 -8.784 2.388 1.00 95.81 304 TRP A CA 1
ATOM 2441 C C . TRP A 1 304 ? -1.137 -8.617 2.198 1.00 95.81 304 TRP A C 1
ATOM 2443 O O . TRP A 1 304 ? -0.412 -8.353 3.156 1.00 95.81 304 TRP A O 1
ATOM 2453 N N . PHE A 1 305 ? -0.615 -8.799 0.978 1.00 93.12 305 PHE A N 1
ATOM 2454 C CA . PHE A 1 305 ? 0.838 -8.899 0.758 1.00 93.12 305 PHE A CA 1
ATOM 2455 C C . PHE A 1 305 ? 1.618 -7.659 1.241 1.00 93.12 305 PHE A C 1
ATOM 2457 O O . PHE A 1 305 ? 2.790 -7.783 1.616 1.00 93.12 305 PHE A O 1
ATOM 2464 N N . GLY A 1 306 ? 0.983 -6.478 1.234 1.00 90.25 306 GLY A N 1
ATOM 2465 C CA . GLY A 1 306 ? 1.573 -5.224 1.701 1.00 90.25 306 GLY A CA 1
ATOM 2466 C C . GLY A 1 306 ? 1.847 -5.249 3.204 1.00 90.25 306 GLY A C 1
ATOM 2467 O O . GLY A 1 306 ? 2.946 -4.899 3.638 1.00 90.25 306 GLY A O 1
ATOM 2468 N N . LEU A 1 307 ? 0.887 -5.739 3.990 1.00 95.06 307 LEU A N 1
ATOM 2469 C CA . LEU A 1 307 ? 1.011 -5.892 5.436 1.00 95.06 307 LEU A CA 1
ATOM 2470 C C . LEU A 1 307 ? 1.798 -7.153 5.818 1.00 95.06 307 LEU A C 1
ATOM 2472 O O . LEU A 1 307 ? 2.674 -7.085 6.676 1.00 95.06 307 LEU A O 1
ATOM 2476 N N . SER A 1 308 ? 1.579 -8.279 5.133 1.00 95.88 308 SER A N 1
ATOM 2477 C CA . SER A 1 308 ? 2.295 -9.544 5.372 1.00 95.88 308 SER A CA 1
ATOM 2478 C C . SER A 1 308 ? 3.812 -9.384 5.289 1.00 95.88 308 SER A C 1
ATOM 2480 O O . SER A 1 308 ? 4.540 -9.861 6.156 1.00 95.88 308 SER A O 1
ATOM 2482 N N . SER A 1 309 ? 4.308 -8.650 4.287 1.00 94.00 309 SER A N 1
ATOM 2483 C CA . SER A 1 309 ? 5.752 -8.408 4.144 1.00 94.00 309 SER A CA 1
ATOM 2484 C C . SER A 1 309 ? 6.324 -7.629 5.339 1.00 94.00 309 SER A C 1
ATOM 2486 O O . SER A 1 309 ? 7.467 -7.846 5.736 1.00 94.00 309 SER A O 1
ATOM 2488 N N . GLN A 1 310 ? 5.525 -6.741 5.937 1.00 95.62 310 GLN A N 1
ATOM 2489 C CA . GLN A 1 310 ? 5.916 -5.975 7.119 1.00 95.62 310 GLN A CA 1
ATOM 2490 C C . GLN A 1 310 ? 5.823 -6.814 8.398 1.00 95.62 310 GLN A C 1
ATOM 2492 O O . GLN A 1 310 ? 6.724 -6.740 9.224 1.00 95.62 310 GLN A O 1
ATOM 2497 N N . ILE A 1 311 ? 4.791 -7.650 8.542 1.00 97.44 311 ILE A N 1
ATOM 2498 C CA . ILE A 1 311 ? 4.664 -8.598 9.659 1.00 97.44 311 ILE A CA 1
ATOM 2499 C C . ILE A 1 311 ? 5.866 -9.546 9.683 1.00 97.44 311 ILE A C 1
ATOM 2501 O O . ILE A 1 311 ? 6.488 -9.716 10.730 1.00 97.44 311 ILE A O 1
ATOM 2505 N N . TYR A 1 312 ? 6.255 -10.095 8.531 1.00 95.81 312 TYR A N 1
ATOM 2506 C CA . TYR A 1 312 ? 7.448 -10.934 8.432 1.00 95.81 312 TYR A CA 1
ATOM 2507 C C . TYR A 1 312 ? 8.708 -10.185 8.897 1.00 95.81 312 TYR A C 1
ATOM 2509 O O . TYR A 1 312 ? 9.449 -10.685 9.738 1.00 95.81 312 TYR A O 1
ATOM 2517 N N . ALA A 1 313 ? 8.915 -8.955 8.413 1.00 95.19 313 ALA A N 1
ATOM 2518 C CA . ALA A 1 313 ? 10.109 -8.167 8.723 1.00 95.19 313 ALA A CA 1
ATOM 2519 C C . ALA A 1 313 ? 10.181 -7.663 10.178 1.00 95.19 313 ALA A C 1
ATOM 2521 O O . ALA A 1 313 ? 11.267 -7.612 10.752 1.00 95.19 313 ALA A O 1
ATOM 2522 N N . TRP A 1 314 ? 9.052 -7.258 10.768 1.00 95.69 314 TRP A N 1
ATOM 2523 C CA . TRP A 1 314 ? 9.021 -6.552 12.058 1.00 95.69 314 TRP A CA 1
ATOM 2524 C C . TRP A 1 314 ? 8.525 -7.401 13.227 1.00 95.69 314 TRP A C 1
ATOM 2526 O O . TRP A 1 314 ? 8.852 -7.100 14.380 1.00 95.69 314 TRP A O 1
ATOM 2536 N N . CYS A 1 315 ? 7.740 -8.444 12.959 1.00 97.12 315 CYS A N 1
ATOM 2537 C CA . CYS A 1 315 ? 7.201 -9.333 13.984 1.00 97.12 315 CYS A CA 1
ATOM 2538 C C . CYS A 1 315 ? 7.889 -10.699 14.019 1.00 97.12 315 CYS A C 1
ATOM 2540 O O . CYS A 1 315 ? 7.739 -11.378 15.032 1.00 97.12 315 CYS A O 1
ATOM 2542 N N . ASP A 1 316 ? 8.646 -11.075 12.981 1.00 96.31 316 ASP A N 1
ATOM 2543 C CA . ASP A 1 316 ? 9.278 -12.396 12.846 1.00 96.31 316 ASP A CA 1
ATOM 2544 C C . ASP A 1 316 ? 8.236 -13.523 12.963 1.00 96.31 316 ASP A C 1
ATOM 2546 O O . ASP A 1 316 ? 8.236 -14.321 13.903 1.00 96.31 316 ASP A O 1
ATOM 2550 N N . ARG A 1 317 ? 7.252 -13.494 12.054 1.00 97.75 317 ARG A N 1
ATOM 2551 C CA . ARG A 1 317 ? 6.168 -14.482 11.951 1.00 97.75 317 ARG A CA 1
ATOM 2552 C C . ARG A 1 317 ? 6.055 -15.008 10.521 1.00 97.75 317 ARG A C 1
ATOM 2554 O O . ARG A 1 317 ? 6.139 -14.197 9.594 1.00 97.75 317 ARG A O 1
ATOM 2561 N N . PRO A 1 318 ? 5.846 -16.320 10.314 1.00 97.56 318 PRO A N 1
ATOM 2562 C CA . PRO A 1 318 ? 5.560 -16.878 9.001 1.00 97.56 318 PRO A CA 1
ATOM 2563 C C . PRO A 1 318 ? 4.332 -16.213 8.369 1.00 97.56 318 PRO A C 1
ATOM 2565 O O . PRO A 1 318 ? 3.324 -15.988 9.035 1.00 97.56 318 PRO A O 1
ATOM 2568 N N . VAL A 1 319 ? 4.400 -15.929 7.067 1.00 97.12 319 VAL A N 1
ATOM 2569 C CA . VAL A 1 319 ? 3.294 -15.328 6.304 1.00 97.12 319 VAL A CA 1
ATOM 2570 C C . VAL A 1 319 ? 3.007 -16.110 5.028 1.00 97.12 319 VAL A C 1
ATOM 2572 O O . VAL A 1 319 ? 3.905 -16.702 4.428 1.00 97.12 319 VAL A O 1
ATOM 2575 N N . VAL A 1 320 ? 1.743 -16.110 4.599 1.00 95.50 320 VAL A N 1
ATOM 2576 C CA . VAL A 1 320 ? 1.302 -16.895 3.430 1.00 95.50 320 VAL A CA 1
ATOM 2577 C C . VAL A 1 320 ? 1.629 -16.209 2.104 1.00 95.50 320 VAL A C 1
ATOM 2579 O O . VAL A 1 320 ? 2.051 -16.865 1.145 1.00 95.50 320 VAL A O 1
ATOM 2582 N N . VAL A 1 321 ? 1.417 -14.893 2.042 1.00 94.88 321 VAL A N 1
ATOM 2583 C CA . VAL A 1 321 ? 1.592 -14.069 0.839 1.00 94.88 321 VAL A CA 1
ATOM 2584 C C . VAL A 1 321 ? 2.652 -12.992 1.070 1.00 94.88 321 VAL A C 1
ATOM 2586 O O . VAL A 1 321 ? 2.817 -12.498 2.179 1.00 94.88 321 VAL A O 1
ATOM 2589 N N . GLN A 1 322 ? 3.382 -12.613 0.020 1.00 91.12 322 GLN A N 1
ATOM 2590 C CA . GLN A 1 322 ? 4.444 -11.599 0.076 1.00 91.12 322 GLN A CA 1
ATOM 2591 C C . GLN A 1 322 ? 4.508 -10.810 -1.234 1.00 91.12 322 GLN A C 1
ATOM 2593 O O . GLN A 1 322 ? 4.083 -11.301 -2.279 1.00 91.12 322 GLN A O 1
ATOM 2598 N N . SER A 1 323 ? 5.095 -9.614 -1.198 1.00 86.94 323 SER A N 1
ATOM 2599 C CA . SER A 1 323 ? 5.197 -8.699 -2.351 1.00 86.94 323 SER A CA 1
ATOM 2600 C C . SER A 1 323 ? 6.250 -9.092 -3.403 1.00 86.94 323 SER A C 1
ATOM 2602 O O . SER A 1 323 ? 6.543 -8.318 -4.312 1.00 86.94 323 SER A O 1
ATOM 2604 N N . LYS A 1 324 ? 6.822 -10.300 -3.313 1.00 84.56 324 LYS A N 1
ATOM 2605 C CA . LYS A 1 324 ? 7.851 -10.814 -4.232 1.00 84.56 324 LYS A CA 1
ATOM 2606 C C . LYS A 1 324 ? 7.227 -11.492 -5.452 1.00 84.56 324 LYS A C 1
ATOM 2608 O O . LYS A 1 324 ? 7.323 -12.712 -5.616 1.00 84.56 324 LYS A O 1
ATOM 2613 N N . PHE A 1 325 ? 6.543 -10.704 -6.276 1.00 84.19 325 PHE A N 1
ATOM 2614 C CA . PHE A 1 325 ? 5.776 -11.191 -7.426 1.00 84.19 325 PHE A CA 1
ATOM 2615 C C . PHE A 1 325 ? 6.616 -11.801 -8.545 1.00 84.19 325 PHE A C 1
ATOM 2617 O O . PHE A 1 325 ? 6.063 -12.493 -9.399 1.00 84.19 325 PHE A O 1
ATOM 2624 N N . GLU A 1 326 ? 7.938 -11.636 -8.509 1.00 76.00 326 GLU A N 1
ATOM 2625 C CA . GLU A 1 326 ? 8.862 -12.375 -9.366 1.00 76.00 326 GLU A CA 1
ATOM 2626 C C . GLU A 1 326 ? 8.784 -13.883 -9.106 1.00 76.00 326 GLU A C 1
ATOM 2628 O O . GLU A 1 326 ? 9.118 -14.665 -9.982 1.00 76.00 326 GLU A O 1
ATOM 2633 N N . ASN A 1 327 ? 8.324 -14.318 -7.928 1.00 78.75 327 ASN A N 1
ATOM 2634 C CA . ASN A 1 327 ? 8.077 -15.729 -7.671 1.00 78.75 327 ASN A CA 1
ATOM 2635 C C . ASN A 1 327 ? 6.723 -16.156 -8.283 1.00 78.75 327 ASN A C 1
ATOM 2637 O O . ASN A 1 327 ? 5.675 -15.753 -7.770 1.00 78.75 327 ASN A O 1
ATOM 2641 N N . PRO A 1 328 ? 6.692 -17.031 -9.305 1.00 78.56 328 PRO A N 1
ATOM 2642 C CA . PRO A 1 328 ? 5.442 -17.453 -9.939 1.00 78.56 328 PRO A CA 1
ATOM 2643 C C . PRO A 1 328 ? 4.498 -18.203 -8.992 1.00 78.56 328 PRO A C 1
ATOM 2645 O O . PRO A 1 328 ? 3.295 -18.226 -9.225 1.00 78.56 328 PRO A O 1
ATOM 2648 N N . THR A 1 329 ? 5.002 -18.768 -7.892 1.00 84.44 329 THR A N 1
ATOM 2649 C CA . THR A 1 329 ? 4.169 -19.472 -6.904 1.00 84.44 329 THR A CA 1
ATOM 2650 C C . THR A 1 329 ? 3.410 -18.536 -5.964 1.00 84.44 329 THR A C 1
ATOM 2652 O O . THR A 1 329 ? 2.434 -18.971 -5.355 1.00 84.44 329 THR A O 1
ATOM 2655 N N . ILE A 1 330 ? 3.814 -17.262 -5.829 1.00 88.81 330 ILE A N 1
ATOM 2656 C CA . ILE A 1 330 ? 3.148 -16.330 -4.904 1.00 88.81 330 ILE A CA 1
ATOM 2657 C C . ILE A 1 330 ? 1.923 -15.663 -5.528 1.00 88.81 330 ILE A C 1
ATOM 2659 O O . ILE A 1 330 ? 0.935 -15.440 -4.834 1.00 88.81 330 ILE A O 1
ATOM 2663 N N . ARG A 1 331 ? 1.955 -15.376 -6.838 1.00 89.12 331 ARG A N 1
ATOM 2664 C CA . ARG A 1 331 ? 0.871 -14.658 -7.529 1.00 89.12 331 ARG A CA 1
ATOM 2665 C C . ARG A 1 331 ? -0.472 -15.398 -7.432 1.00 89.12 331 ARG A C 1
ATOM 2667 O O . ARG A 1 331 ? -1.449 -14.756 -7.045 1.00 89.12 331 ARG A O 1
ATOM 2674 N N . PRO A 1 332 ? -0.544 -16.728 -7.666 1.00 91.12 332 PRO A N 1
ATOM 2675 C CA . PRO A 1 332 ? -1.781 -17.480 -7.475 1.00 91.12 332 PRO A CA 1
ATOM 2676 C C . PRO A 1 332 ? -2.275 -17.448 -6.027 1.00 91.12 332 PRO A C 1
ATOM 2678 O O . PRO A 1 332 ? -3.472 -17.307 -5.819 1.00 91.12 332 PRO A O 1
ATOM 2681 N N . LYS A 1 333 ? -1.375 -17.495 -5.030 1.00 94.62 333 LYS A N 1
ATOM 2682 C CA . LYS A 1 333 ? -1.757 -17.398 -3.609 1.00 94.62 333 LYS A CA 1
ATOM 2683 C C . LYS A 1 333 ? -2.379 -16.046 -3.270 1.00 94.62 333 LYS A C 1
ATOM 2685 O O . LYS A 1 333 ? -3.358 -15.998 -2.534 1.00 94.62 333 LYS A O 1
ATOM 2690 N N . CYS A 1 334 ? -1.837 -14.954 -3.816 1.00 95.00 334 CYS A N 1
ATOM 2691 C CA . CYS A 1 334 ? -2.419 -13.623 -3.638 1.00 95.00 334 CYS A CA 1
ATOM 2692 C C . CYS A 1 334 ? -3.820 -13.533 -4.254 1.00 95.00 334 CYS A C 1
ATOM 2694 O O . CYS A 1 334 ? -4.718 -12.980 -3.628 1.00 95.00 334 CYS A O 1
ATOM 2696 N N . MET A 1 335 ? -4.020 -14.101 -5.448 1.00 94.56 335 MET A N 1
ATOM 2697 C CA . MET A 1 335 ? -5.341 -14.145 -6.085 1.00 94.56 335 MET A CA 1
ATOM 2698 C C . MET A 1 335 ? -6.325 -15.036 -5.322 1.00 94.56 335 MET A C 1
ATOM 2700 O O . MET A 1 335 ? -7.481 -14.663 -5.169 1.00 94.56 335 MET A O 1
ATOM 2704 N N . GLU A 1 336 ? -5.868 -16.184 -4.817 1.00 96.56 336 GLU A N 1
ATOM 2705 C CA . GLU A 1 336 ? -6.668 -17.092 -3.989 1.00 96.56 336 GLU A CA 1
ATOM 2706 C C . GLU A 1 336 ? -7.155 -16.387 -2.717 1.00 96.56 336 GLU A C 1
ATOM 2708 O O . GLU A 1 336 ? -8.345 -16.425 -2.422 1.00 96.56 336 GLU A O 1
ATOM 2713 N N . LEU A 1 337 ? -6.267 -15.663 -2.024 1.00 97.56 337 LEU A N 1
ATOM 2714 C CA . LEU A 1 337 ? -6.635 -14.862 -0.855 1.00 97.56 337 LEU A CA 1
ATOM 2715 C C . LEU A 1 337 ? -7.622 -13.740 -1.208 1.00 97.56 337 LEU A C 1
ATOM 2717 O O . LEU A 1 337 ? -8.607 -13.546 -0.501 1.00 97.56 337 LEU A O 1
ATOM 2721 N N . ALA A 1 338 ? -7.359 -12.994 -2.286 1.00 96.75 338 ALA A N 1
ATOM 2722 C CA . ALA A 1 338 ? -8.235 -11.908 -2.715 1.00 96.75 338 ALA A CA 1
ATOM 2723 C C . ALA A 1 338 ? -9.648 -12.428 -3.021 1.00 96.75 338 ALA A C 1
ATOM 2725 O O . ALA A 1 338 ? -10.624 -11.846 -2.560 1.00 96.75 338 ALA A O 1
ATOM 2726 N N . ASN A 1 339 ? -9.764 -13.549 -3.734 1.00 97.00 339 ASN A N 1
ATOM 2727 C CA . ASN A 1 339 ? -11.058 -14.161 -4.026 1.00 97.00 339 ASN A CA 1
ATOM 2728 C C . ASN A 1 339 ? -11.758 -14.638 -2.745 1.00 97.00 339 ASN A C 1
ATOM 2730 O O . ASN A 1 339 ? -12.904 -14.263 -2.531 1.00 97.00 339 ASN A O 1
ATOM 2734 N N . ALA A 1 340 ? -11.054 -15.346 -1.856 1.00 97.81 340 ALA A N 1
ATOM 2735 C CA . ALA A 1 340 ? -11.618 -15.852 -0.601 1.00 97.81 340 ALA A CA 1
ATOM 2736 C C . ALA A 1 340 ? -12.152 -14.741 0.327 1.00 97.81 340 ALA A C 1
ATOM 2738 O O . ALA A 1 340 ? -13.132 -14.923 1.050 1.00 97.81 340 ALA A O 1
ATOM 2739 N N . LEU A 1 341 ? -11.522 -13.563 0.297 1.00 97.50 341 LEU A N 1
ATOM 2740 C CA . LEU A 1 341 ? -11.947 -12.404 1.081 1.00 97.50 341 LEU A CA 1
ATOM 2741 C C . LEU A 1 341 ? -13.254 -11.777 0.581 1.00 97.50 341 LEU A C 1
ATOM 2743 O O . LEU A 1 341 ? -14.070 -11.342 1.394 1.00 97.50 341 LEU A O 1
ATOM 2747 N N . TYR A 1 342 ? -13.472 -11.734 -0.732 1.00 97.69 342 TYR A N 1
ATOM 2748 C CA . TYR A 1 342 ? -14.719 -11.202 -1.299 1.00 97.69 342 TYR A CA 1
ATOM 2749 C C . TYR A 1 342 ? -15.760 -12.279 -1.628 1.00 97.69 342 TYR A C 1
ATOM 2751 O O . TYR A 1 342 ? -16.875 -11.937 -2.020 1.00 97.69 342 TYR A O 1
ATOM 2759 N N . GLY A 1 343 ? -15.410 -13.553 -1.455 1.00 96.81 343 GLY A N 1
ATOM 2760 C CA . GLY A 1 343 ? -16.309 -14.699 -1.514 1.00 96.81 343 GLY A CA 1
ATOM 2761 C C . GLY A 1 343 ? -17.018 -14.969 -0.186 1.00 96.81 343 GLY A C 1
ATOM 2762 O O . GLY A 1 343 ? -17.125 -14.096 0.685 1.00 96.81 343 GLY A O 1
ATOM 2763 N N . ALA A 1 344 ? -17.526 -16.193 -0.041 1.00 96.62 344 ALA A N 1
ATOM 2764 C CA . ALA A 1 344 ? -18.180 -16.646 1.186 1.00 96.62 344 ALA A CA 1
ATOM 2765 C C . ALA A 1 344 ? -17.156 -16.962 2.302 1.00 96.62 344 ALA A C 1
ATOM 2767 O O . ALA A 1 344 ? -16.042 -17.384 1.986 1.00 96.62 344 ALA A O 1
ATOM 2768 N N . PRO A 1 345 ? -17.531 -16.869 3.597 1.00 96.81 345 PRO A N 1
ATOM 2769 C CA . PRO A 1 345 ? -16.645 -17.210 4.722 1.00 96.81 345 PRO A CA 1
ATOM 2770 C C . PRO A 1 345 ? -15.936 -18.568 4.594 1.00 96.81 345 PRO A C 1
ATOM 2772 O O . PRO A 1 345 ? -14.734 -18.657 4.841 1.00 96.81 345 PRO A O 1
ATOM 2775 N N . ALA A 1 346 ? -16.641 -19.584 4.082 1.00 96.81 346 ALA A N 1
ATOM 2776 C CA . ALA A 1 346 ? -16.103 -20.923 3.839 1.00 96.81 346 ALA A CA 1
ATOM 2777 C C . ALA A 1 346 ? -14.882 -20.945 2.895 1.00 96.81 346 ALA A C 1
ATOM 2779 O O . ALA A 1 346 ? -14.009 -21.807 3.018 1.00 96.81 346 ALA A O 1
ATOM 2780 N N . GLU A 1 347 ? -14.774 -19.997 1.958 1.00 97.69 347 GLU A N 1
ATOM 2781 C CA . GLU A 1 347 ? -13.608 -19.893 1.074 1.00 97.69 347 GLU A CA 1
ATOM 2782 C C . GLU A 1 347 ? -12.364 -19.425 1.839 1.00 97.69 347 GLU A C 1
ATOM 2784 O O . GLU A 1 347 ? -11.266 -19.946 1.616 1.00 97.69 347 GLU A O 1
ATOM 2789 N N . LEU A 1 348 ? -12.520 -18.481 2.778 1.00 97.81 348 LEU A N 1
ATOM 2790 C CA . LEU A 1 348 ? -11.415 -18.052 3.636 1.00 97.81 348 LEU A CA 1
ATOM 2791 C C . LEU A 1 348 ? -11.036 -19.146 4.637 1.00 97.81 348 LEU A C 1
ATOM 2793 O O . LEU A 1 348 ? -9.851 -19.346 4.888 1.00 97.81 348 LEU A O 1
ATOM 2797 N N . GLU A 1 349 ? -12.000 -19.903 5.156 1.00 97.50 349 GLU A N 1
ATOM 2798 C CA . GLU A 1 349 ? -11.723 -21.078 5.992 1.00 97.50 349 GLU A CA 1
ATOM 2799 C C . GLU A 1 349 ? -10.888 -22.116 5.234 1.00 97.50 349 GLU A C 1
ATOM 2801 O O . GLU A 1 349 ? -9.873 -22.597 5.747 1.00 97.50 349 GLU A O 1
ATOM 2806 N N . ALA A 1 350 ? -11.261 -22.431 3.989 1.00 97.75 350 ALA A N 1
ATOM 2807 C CA . ALA A 1 350 ? -10.505 -23.343 3.136 1.00 97.75 350 ALA A CA 1
ATOM 2808 C C . ALA A 1 350 ? -9.079 -22.829 2.884 1.00 97.75 350 ALA A C 1
ATOM 2810 O O . ALA A 1 350 ? -8.115 -23.596 2.989 1.00 97.75 350 ALA A O 1
ATOM 2811 N N . PHE A 1 351 ? -8.925 -21.526 2.627 1.00 98.06 351 PHE A N 1
ATOM 2812 C CA . PHE A 1 351 ? -7.619 -20.878 2.501 1.00 98.06 351 PHE A CA 1
ATOM 2813 C C . PHE A 1 351 ? -6.791 -21.009 3.790 1.00 98.06 351 PHE A C 1
ATOM 2815 O O . PHE A 1 351 ? -5.623 -21.413 3.745 1.00 98.06 351 PHE A O 1
ATOM 2822 N N . CYS A 1 352 ? -7.392 -20.723 4.947 1.00 98.06 352 CYS A N 1
ATOM 2823 C CA . CYS A 1 352 ? -6.741 -20.815 6.250 1.00 98.06 352 CYS A CA 1
ATOM 2824 C C . CYS A 1 352 ? -6.297 -22.247 6.567 1.00 98.06 352 CYS A C 1
ATOM 2826 O O . CYS A 1 352 ? -5.149 -22.443 6.965 1.00 98.06 352 CYS A O 1
ATOM 2828 N N . ARG A 1 353 ? -7.137 -23.257 6.305 1.00 97.56 353 ARG A N 1
ATOM 2829 C CA . ARG A 1 353 ? -6.779 -24.679 6.471 1.00 97.56 353 ARG A CA 1
ATOM 2830 C C . ARG A 1 353 ? -5.637 -25.081 5.540 1.00 97.56 353 ARG A C 1
ATOM 2832 O O . ARG A 1 353 ? -4.651 -25.665 5.993 1.00 97.56 353 ARG A O 1
ATOM 2839 N N . LYS A 1 354 ? -5.729 -24.726 4.255 1.00 97.56 354 LYS A N 1
ATOM 2840 C CA . LYS A 1 354 ? -4.727 -25.063 3.229 1.00 97.56 354 LYS A CA 1
ATOM 2841 C C . LYS A 1 354 ? -3.338 -24.526 3.570 1.00 97.56 354 LYS A C 1
ATOM 2843 O O . LYS A 1 354 ? -2.349 -25.234 3.386 1.00 97.56 354 LYS A O 1
ATOM 2848 N N . TYR A 1 355 ? -3.259 -23.294 4.069 1.00 97.56 355 TYR A N 1
ATOM 2849 C CA . TYR A 1 355 ? -1.991 -22.627 4.384 1.00 97.56 355 TYR A CA 1
ATOM 2850 C C . TYR A 1 355 ? -1.653 -22.591 5.878 1.00 97.56 355 TYR A C 1
ATOM 2852 O O . TYR A 1 355 ? -0.677 -21.943 6.255 1.00 97.56 355 TYR A O 1
ATOM 2860 N N . ARG A 1 356 ? -2.415 -23.311 6.712 1.00 97.38 356 ARG A N 1
ATOM 2861 C CA . ARG A 1 356 ? -2.241 -23.398 8.173 1.00 97.38 356 ARG A CA 1
ATOM 2862 C C . ARG A 1 356 ? -2.220 -22.032 8.866 1.00 97.38 356 ARG A C 1
ATOM 2864 O O . ARG A 1 356 ? -1.463 -21.827 9.808 1.00 97.38 356 ARG A O 1
ATOM 2871 N N . VAL A 1 357 ? -3.034 -21.093 8.386 1.00 98.19 357 VAL A N 1
ATOM 2872 C CA . VAL A 1 357 ? -3.167 -19.761 8.987 1.00 98.19 357 VAL A CA 1
ATOM 2873 C C . VAL A 1 357 ? -3.779 -19.898 10.372 1.00 98.19 357 VAL A C 1
ATOM 2875 O O . VAL A 1 357 ? -4.874 -20.438 10.509 1.00 98.19 357 VAL A O 1
ATOM 2878 N N . ARG A 1 358 ? -3.093 -19.367 11.383 1.00 97.94 358 ARG A N 1
ATOM 2879 C CA . ARG A 1 358 ? -3.589 -19.309 12.761 1.00 97.94 358 ARG A CA 1
ATOM 2880 C C . ARG A 1 358 ? -4.267 -17.980 13.067 1.00 97.94 358 ARG A C 1
ATOM 2882 O O . ARG A 1 358 ? -5.307 -17.953 13.719 1.00 97.94 358 ARG A O 1
ATOM 2889 N N . TYR A 1 359 ? -3.690 -16.889 12.571 1.00 98.50 359 TYR A N 1
ATOM 2890 C CA . TYR A 1 359 ? -4.229 -15.543 12.738 1.00 98.50 359 TYR A CA 1
ATOM 2891 C C . TYR A 1 359 ? -4.394 -14.865 11.385 1.00 98.50 359 TYR A C 1
ATOM 2893 O O . TYR A 1 359 ? -3.487 -14.894 10.555 1.00 98.50 359 TYR A O 1
ATOM 2901 N N . PHE A 1 360 ? -5.536 -14.226 11.170 1.00 98.50 360 PHE A N 1
ATOM 2902 C CA . PHE A 1 360 ? -5.817 -13.424 9.993 1.00 98.50 360 PHE A CA 1
ATOM 2903 C C . PHE A 1 360 ? -5.918 -11.945 10.371 1.00 98.50 360 PHE A C 1
ATOM 2905 O O . PHE A 1 360 ? -6.669 -11.585 11.276 1.00 98.50 360 PHE A O 1
ATOM 2912 N N . VAL A 1 361 ? -5.170 -11.083 9.686 1.00 98.44 361 VAL A N 1
ATOM 2913 C CA . VAL A 1 361 ? -5.205 -9.634 9.895 1.00 98.44 361 VAL A CA 1
ATOM 2914 C C . VAL A 1 361 ? -6.049 -8.987 8.807 1.00 98.44 361 VAL A C 1
ATOM 2916 O O . VAL A 1 361 ? -5.696 -9.000 7.628 1.00 98.44 361 VAL A O 1
ATOM 2919 N N . TYR A 1 362 ? -7.160 -8.405 9.238 1.00 98.19 362 TYR A N 1
ATOM 2920 C CA . TYR A 1 362 ? -8.091 -7.649 8.420 1.00 98.19 362 TYR A CA 1
ATOM 2921 C C . TYR A 1 362 ? -7.743 -6.157 8.463 1.00 98.19 362 TYR A C 1
ATOM 2923 O O . TYR A 1 362 ? -7.521 -5.596 9.540 1.00 98.19 362 TYR A O 1
ATOM 2931 N N . GLU A 1 363 ? -7.724 -5.510 7.299 1.00 96.81 363 GLU A N 1
ATOM 2932 C CA . GLU A 1 363 ? -7.489 -4.070 7.158 1.00 96.81 363 GLU A CA 1
ATOM 2933 C C . GLU A 1 363 ? -8.808 -3.375 6.806 1.00 96.81 363 GLU A C 1
ATOM 2935 O O . GLU A 1 363 ? -9.502 -3.804 5.886 1.00 96.81 363 GLU A O 1
ATOM 2940 N N . ALA A 1 364 ? -9.147 -2.272 7.479 1.00 95.81 364 ALA A N 1
ATOM 2941 C CA . ALA A 1 364 ? -10.397 -1.545 7.229 1.00 95.81 364 ALA A CA 1
ATOM 2942 C C . ALA A 1 364 ? -10.546 -1.081 5.764 1.00 95.81 364 ALA A C 1
ATOM 2944 O O . ALA A 1 364 ? -11.659 -0.972 5.248 1.00 95.81 364 ALA A O 1
ATOM 2945 N N . THR A 1 365 ? -9.429 -0.855 5.066 1.00 93.31 365 THR A N 1
ATOM 2946 C CA . THR A 1 365 ? -9.392 -0.534 3.630 1.00 93.31 365 THR A CA 1
ATOM 2947 C C . THR A 1 365 ? -10.000 -1.625 2.752 1.00 93.31 365 THR A C 1
ATOM 2949 O O . THR A 1 365 ? -10.497 -1.308 1.675 1.00 93.31 365 THR A O 1
ATOM 2952 N N . MET A 1 366 ? -10.029 -2.887 3.198 1.00 95.75 366 MET A N 1
ATOM 2953 C CA . MET A 1 366 ? -10.582 -3.999 2.420 1.00 95.75 366 MET A CA 1
ATOM 2954 C C . MET A 1 366 ? -12.076 -3.807 2.120 1.00 95.75 366 MET A C 1
ATOM 2956 O O . MET A 1 366 ? -12.505 -4.080 1.001 1.00 95.75 366 MET A O 1
ATOM 2960 N N . LEU A 1 367 ? -12.876 -3.307 3.067 1.00 95.38 367 LEU A N 1
ATOM 2961 C CA . LEU A 1 367 ? -14.275 -2.955 2.785 1.00 95.38 367 LEU A CA 1
ATOM 2962 C C . LEU A 1 367 ? -14.399 -1.551 2.181 1.00 95.38 367 LEU A C 1
ATOM 2964 O O . LEU A 1 367 ? -15.172 -1.338 1.250 1.00 95.38 367 LEU A O 1
ATOM 2968 N N . LEU A 1 368 ? -13.660 -0.588 2.735 1.00 93.06 368 LEU A N 1
ATOM 2969 C CA . LEU A 1 368 ? -13.902 0.835 2.494 1.00 93.06 368 LEU A CA 1
ATOM 2970 C C . LEU A 1 368 ? -13.370 1.333 1.149 1.00 93.06 368 LEU A C 1
ATOM 2972 O O . LEU A 1 368 ? -13.890 2.305 0.603 1.00 93.06 368 LEU A O 1
ATOM 2976 N N . GLU A 1 369 ? -12.321 0.721 0.607 1.00 90.12 369 GLU A N 1
ATOM 2977 C CA . GLU A 1 369 ? -11.723 1.194 -0.634 1.00 90.12 369 GLU A CA 1
ATOM 2978 C C . GLU A 1 369 ? -12.468 0.653 -1.860 1.00 90.12 369 GLU A C 1
ATOM 2980 O O . GLU A 1 369 ? -12.536 -0.551 -2.103 1.00 90.12 369 GLU A O 1
ATOM 2985 N N . SER A 1 370 ? -12.994 1.569 -2.676 1.00 89.38 370 SER A N 1
ATOM 2986 C CA . SER A 1 370 ? -13.741 1.254 -3.900 1.00 89.38 370 SER A CA 1
ATOM 2987 C C . SER A 1 370 ? -12.986 1.539 -5.198 1.00 89.38 370 SER A C 1
ATOM 2989 O O . SER A 1 370 ? -13.455 1.214 -6.291 1.00 89.38 370 SER A O 1
ATOM 2991 N N . GLY A 1 371 ? -11.810 2.159 -5.087 1.00 88.25 371 GLY A N 1
ATOM 2992 C CA . GLY A 1 371 ? -11.001 2.580 -6.223 1.00 88.25 371 GLY A CA 1
ATOM 2993 C C . GLY A 1 371 ? -10.407 1.412 -7.003 1.00 88.25 371 GLY A C 1
ATOM 2994 O O . GLY A 1 371 ? -10.438 0.258 -6.585 1.00 88.25 371 GLY A O 1
ATOM 2995 N N . THR A 1 372 ? -9.780 1.717 -8.137 1.00 89.81 372 THR A N 1
ATOM 2996 C CA . THR A 1 372 ? -9.113 0.698 -8.957 1.00 89.81 372 THR A CA 1
ATOM 2997 C C . THR A 1 372 ? -7.903 0.058 -8.272 1.00 89.81 372 THR A C 1
ATOM 2999 O O . THR A 1 372 ? -7.396 -0.932 -8.782 1.00 89.81 372 THR A O 1
ATOM 3002 N N . ASP A 1 373 ? -7.424 0.606 -7.155 1.00 88.50 373 ASP A N 1
ATOM 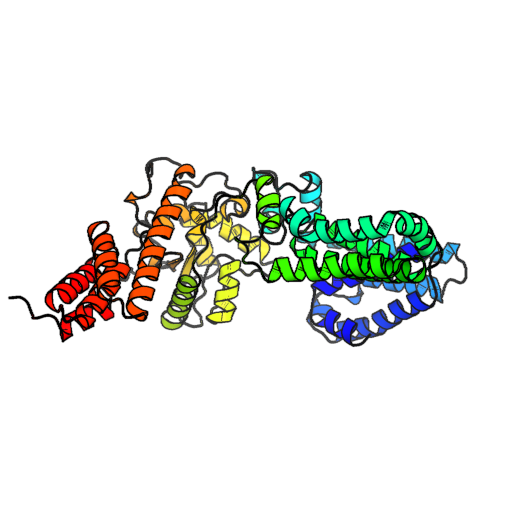3003 C CA . ASP A 1 373 ? -6.295 0.068 -6.374 1.00 88.50 373 ASP A CA 1
ATOM 3004 C C . ASP A 1 373 ? -6.709 -0.832 -5.219 1.00 88.50 373 ASP A C 1
ATOM 3006 O O . ASP A 1 373 ? -5.873 -1.521 -4.641 1.00 88.50 373 ASP A O 1
ATOM 3010 N N . SER A 1 374 ? -8.008 -0.873 -4.943 1.00 91.56 374 SER A N 1
ATOM 3011 C CA . SER A 1 374 ? -8.577 -1.686 -3.885 1.00 91.56 374 SER A CA 1
ATOM 3012 C C . SER A 1 374 ? -8.325 -3.178 -4.093 1.00 91.56 374 SER A C 1
ATOM 3014 O O . SER A 1 374 ? -8.271 -3.696 -5.217 1.00 91.56 374 SER A O 1
ATOM 3016 N N . LEU A 1 375 ? -8.292 -3.906 -2.979 1.00 93.81 375 LEU A N 1
ATOM 3017 C CA . LEU A 1 375 ? -8.251 -5.362 -3.007 1.00 93.81 375 LEU A CA 1
ATOM 3018 C C . LEU A 1 375 ? -9.475 -5.959 -3.724 1.00 93.81 375 LEU A C 1
ATOM 3020 O O . LEU A 1 375 ? -9.333 -6.965 -4.418 1.00 93.81 375 LEU A O 1
ATOM 3024 N N . ARG A 1 376 ? -10.650 -5.312 -3.649 1.00 94.06 376 ARG A N 1
ATOM 3025 C CA . ARG A 1 376 ? -11.855 -5.758 -4.373 1.00 94.06 376 ARG A CA 1
ATOM 3026 C C . ARG A 1 376 ? -11.660 -5.728 -5.879 1.00 94.06 376 ARG A C 1
ATOM 3028 O O . ARG A 1 376 ? -12.063 -6.663 -6.568 1.00 94.06 376 ARG A O 1
ATOM 3035 N N . TYR A 1 377 ? -10.976 -4.703 -6.390 1.00 95.06 377 TYR A N 1
ATOM 3036 C CA . TYR A 1 377 ? -10.645 -4.626 -7.805 1.00 95.06 377 TYR A CA 1
ATOM 3037 C C . TYR A 1 377 ? -9.724 -5.785 -8.196 1.00 95.06 377 TYR A C 1
ATOM 3039 O O . TYR A 1 377 ? -9.940 -6.433 -9.222 1.00 95.06 377 TYR A O 1
ATOM 3047 N N . VAL A 1 378 ? -8.729 -6.095 -7.358 1.00 94.81 378 VAL A N 1
ATOM 3048 C CA . VAL A 1 378 ? -7.843 -7.247 -7.575 1.00 94.81 378 VAL A CA 1
ATOM 3049 C C . VAL A 1 378 ? -8.643 -8.552 -7.611 1.00 94.81 378 VAL A C 1
ATOM 3051 O O . VAL A 1 378 ? -8.492 -9.323 -8.560 1.00 94.81 378 VAL A O 1
ATOM 3054 N N . ALA A 1 379 ? -9.573 -8.750 -6.674 1.00 95.94 379 ALA A N 1
ATOM 3055 C CA . ALA A 1 379 ? -10.485 -9.898 -6.633 1.00 95.94 379 ALA A CA 1
ATOM 3056 C C . ALA A 1 379 ? -11.457 -9.967 -7.829 1.00 95.94 379 ALA A C 1
ATOM 3058 O O . ALA A 1 379 ? -12.024 -11.017 -8.113 1.00 95.94 379 ALA A O 1
ATOM 3059 N N . GLY A 1 380 ? -11.612 -8.889 -8.605 1.00 95.94 380 GLY A N 1
ATOM 3060 C CA . GLY A 1 380 ? -12.520 -8.863 -9.759 1.00 95.94 380 GLY A CA 1
ATOM 3061 C C . GLY A 1 380 ? -13.927 -8.395 -9.426 1.00 95.94 380 GLY A C 1
ATOM 3062 O O . GLY A 1 380 ? -14.831 -8.565 -10.237 1.00 95.94 380 GLY A O 1
ATOM 3063 N N . GLN A 1 381 ? -14.110 -7.803 -8.250 1.00 94.94 381 GLN A N 1
ATOM 3064 C CA . GLN A 1 381 ? -15.410 -7.422 -7.725 1.00 94.94 381 GLN A CA 1
ATOM 3065 C C . GLN A 1 381 ? -15.647 -5.924 -7.906 1.00 94.94 381 GLN A C 1
ATOM 3067 O O . GLN A 1 381 ? -14.807 -5.089 -7.559 1.00 94.94 381 GLN A O 1
ATOM 3072 N N . ARG A 1 382 ? -16.814 -5.575 -8.459 1.00 91.88 382 ARG A N 1
ATOM 3073 C CA . ARG A 1 382 ? -17.248 -4.176 -8.613 1.00 91.88 382 ARG A CA 1
ATOM 3074 C C . ARG A 1 382 ? -18.005 -3.665 -7.390 1.00 91.88 382 ARG A C 1
ATOM 3076 O O . ARG A 1 382 ? -17.880 -2.489 -7.065 1.00 91.88 382 ARG A O 1
ATOM 3083 N N . SER A 1 383 ? -18.754 -4.545 -6.735 1.00 93.12 383 SER A N 1
ATOM 3084 C CA . SER A 1 383 ? -19.508 -4.312 -5.504 1.00 93.12 383 SER A CA 1
ATOM 3085 C C . SER A 1 383 ? -19.144 -5.378 -4.473 1.00 93.12 383 SER A C 1
ATOM 3087 O O . SER A 1 383 ? -18.668 -6.457 -4.827 1.00 93.12 383 SER A O 1
ATOM 3089 N N . VAL A 1 384 ? -19.349 -5.075 -3.192 1.00 95.88 384 VAL A N 1
ATOM 3090 C CA . VAL A 1 384 ? -19.073 -6.005 -2.091 1.00 95.88 384 VAL A CA 1
ATOM 3091 C C . VAL A 1 384 ? -20.398 -6.544 -1.576 1.00 95.88 384 VAL A C 1
ATOM 3093 O O . VAL A 1 384 ? -21.249 -5.764 -1.157 1.00 95.88 384 VAL A O 1
ATOM 3096 N N . ALA A 1 385 ? -20.593 -7.861 -1.622 1.00 95.88 385 ALA A N 1
ATOM 3097 C CA . ALA A 1 385 ? -21.777 -8.476 -1.030 1.00 95.88 385 ALA A CA 1
ATOM 3098 C C . ALA A 1 385 ? -21.739 -8.314 0.497 1.00 95.88 385 ALA A C 1
ATOM 3100 O O . ALA A 1 385 ? -20.694 -8.542 1.111 1.00 95.88 385 ALA A O 1
ATOM 3101 N N . THR A 1 386 ? -22.859 -7.965 1.128 1.00 94.50 386 THR A N 1
ATOM 3102 C CA . THR A 1 386 ? -22.944 -7.828 2.600 1.00 94.50 386 THR A CA 1
ATOM 3103 C C . THR A 1 386 ? -22.710 -9.153 3.326 1.00 94.50 386 THR A C 1
ATOM 3105 O O . THR A 1 386 ? -22.278 -9.171 4.475 1.00 94.50 386 THR A O 1
ATOM 3108 N N . THR A 1 387 ? -22.906 -10.272 2.628 1.00 94.81 387 THR A N 1
ATOM 3109 C CA . THR A 1 387 ? -22.636 -11.629 3.111 1.00 94.81 387 THR A CA 1
ATOM 3110 C C . THR A 1 387 ? -21.182 -12.078 2.950 1.00 94.81 387 THR A C 1
ATOM 3112 O O . THR A 1 387 ? -20.831 -13.120 3.507 1.00 94.81 387 THR A O 1
ATOM 3115 N N . SER A 1 388 ? -20.351 -11.327 2.216 1.00 97.06 388 SER A N 1
ATOM 3116 C CA . SER A 1 388 ? -18.949 -11.682 1.954 1.00 97.06 388 SER A CA 1
ATOM 3117 C C . SER A 1 388 ? -18.092 -11.677 3.219 1.00 97.06 388 SER A C 1
ATOM 3119 O O . SER A 1 388 ? -18.414 -11.008 4.207 1.00 97.06 388 SER A O 1
ATOM 3121 N N . THR A 1 389 ? -16.961 -12.380 3.176 1.00 97.69 389 THR A N 1
ATOM 3122 C CA . THR A 1 389 ? -16.031 -12.464 4.310 1.00 97.69 389 THR A CA 1
ATOM 3123 C C . THR A 1 389 ? -15.555 -11.088 4.776 1.00 97.69 389 THR A C 1
ATOM 3125 O O . THR A 1 389 ? -15.618 -10.796 5.967 1.00 97.69 389 THR A O 1
ATOM 3128 N N . VAL A 1 390 ? -15.150 -10.207 3.855 1.00 97.19 390 VAL A N 1
ATOM 3129 C CA . VAL A 1 390 ? -14.725 -8.828 4.163 1.00 97.19 390 VAL A CA 1
ATOM 3130 C C . VAL A 1 390 ? -15.837 -8.022 4.834 1.00 97.19 390 VAL A C 1
ATOM 3132 O O . VAL A 1 390 ? -15.583 -7.354 5.836 1.00 97.19 390 VAL A O 1
ATOM 3135 N N . ALA A 1 391 ? -17.074 -8.104 4.334 1.00 96.69 391 ALA A N 1
ATOM 3136 C CA . ALA A 1 391 ? -18.196 -7.388 4.935 1.00 96.69 391 ALA A CA 1
ATOM 3137 C C . ALA A 1 391 ? -18.499 -7.899 6.351 1.00 96.69 391 ALA A C 1
ATOM 3139 O O . ALA A 1 391 ? -18.627 -7.094 7.275 1.00 96.69 391 ALA A O 1
ATOM 3140 N N . ARG A 1 392 ? -18.529 -9.223 6.559 1.00 96.75 392 ARG A N 1
ATOM 3141 C CA . ARG A 1 392 ? -18.756 -9.822 7.884 1.00 96.75 392 ARG A CA 1
ATOM 3142 C C . ARG A 1 392 ? -17.624 -9.512 8.858 1.00 96.75 392 ARG A C 1
ATOM 3144 O O . ARG A 1 392 ? -17.895 -9.059 9.965 1.00 96.75 392 ARG A O 1
ATOM 3151 N N . MET A 1 393 ? -16.365 -9.638 8.440 1.00 97.62 393 MET A N 1
ATOM 3152 C CA . MET A 1 393 ? -15.209 -9.264 9.263 1.00 97.62 393 MET A CA 1
ATOM 3153 C C . MET A 1 393 ? -15.229 -7.790 9.678 1.00 97.62 393 MET A C 1
ATOM 3155 O O . MET A 1 393 ? -14.664 -7.449 10.715 1.00 97.62 393 MET A O 1
ATOM 3159 N N . HIS A 1 394 ? -15.887 -6.908 8.923 1.00 97.25 394 HIS A N 1
ATOM 3160 C CA . HIS A 1 394 ? -16.002 -5.487 9.258 1.00 97.25 394 HIS A CA 1
ATOM 3161 C C . HIS A 1 394 ? -17.260 -5.140 10.067 1.00 97.25 394 HIS A C 1
ATOM 3163 O O . HIS A 1 394 ? -17.179 -4.362 11.016 1.00 97.25 394 HIS A O 1
ATOM 3169 N N . LEU A 1 395 ? -18.415 -5.712 9.733 1.00 95.75 395 LEU A N 1
ATOM 3170 C CA . LEU A 1 395 ? -19.729 -5.263 10.225 1.00 95.75 395 LEU A CA 1
ATOM 3171 C C . LEU A 1 395 ? -20.407 -6.244 11.192 1.00 95.75 395 LEU A C 1
ATOM 3173 O O . LEU A 1 395 ? -21.256 -5.829 11.984 1.00 95.75 395 LEU A O 1
ATOM 3177 N N . SER A 1 396 ? -20.028 -7.520 11.129 1.00 94.56 396 SER A N 1
ATOM 3178 C CA . SER A 1 396 ? -20.595 -8.635 11.899 1.00 94.56 396 SER A CA 1
ATOM 3179 C C . SER A 1 396 ? -19.500 -9.631 12.325 1.00 94.56 396 SER A C 1
ATOM 3181 O O . SER A 1 396 ? -19.600 -10.824 12.038 1.00 94.56 396 SER A O 1
ATOM 3183 N N . PRO A 1 397 ? -18.415 -9.186 12.993 1.00 95.06 397 PRO A N 1
ATOM 3184 C CA . PRO A 1 397 ? -17.257 -10.048 13.246 1.00 95.06 397 PRO A CA 1
ATOM 3185 C C . PRO A 1 397 ? -17.575 -11.242 14.159 1.00 95.06 397 PRO A C 1
ATOM 3187 O O . PRO A 1 397 ? -16.839 -12.219 14.148 1.00 95.06 397 PRO A O 1
ATOM 3190 N N . TYR A 1 398 ? -18.657 -11.160 14.938 1.00 93.06 398 TYR A N 1
ATOM 3191 C CA . TYR A 1 398 ? -19.103 -12.197 15.871 1.00 93.06 398 TYR A CA 1
ATOM 3192 C C . TYR A 1 398 ? -20.061 -13.224 15.240 1.00 93.06 398 TYR A C 1
ATOM 3194 O O . TYR A 1 398 ? -20.423 -14.191 15.897 1.00 93.06 398 TYR A O 1
ATOM 3202 N N . GLU A 1 399 ? -20.474 -13.031 13.981 1.00 92.19 399 GLU A N 1
ATOM 3203 C CA . GLU A 1 399 ? -21.296 -13.994 13.222 1.00 92.19 399 GLU A CA 1
ATOM 3204 C C . GLU A 1 399 ? -20.440 -15.002 12.428 1.00 92.19 399 GLU A C 1
ATOM 3206 O O . GLU A 1 399 ? -20.963 -15.790 11.641 1.00 92.19 399 GLU A O 1
ATOM 3211 N N . LEU A 1 400 ? -19.112 -14.943 12.564 1.00 93.56 400 LEU A N 1
ATOM 3212 C CA . LEU A 1 400 ? -18.180 -15.852 11.902 1.00 93.56 400 LEU A CA 1
ATOM 3213 C C . LEU A 1 400 ? -17.856 -17.024 12.838 1.00 93.56 400 LEU A C 1
ATOM 3215 O O . LEU A 1 400 ? -17.129 -16.859 13.811 1.00 93.56 400 LEU A O 1
ATOM 3219 N N . GLU A 1 401 ? -18.373 -18.214 12.537 1.00 91.75 401 GLU A N 1
ATOM 3220 C CA . GLU A 1 401 ? -18.258 -19.391 13.419 1.00 91.75 401 GLU A CA 1
ATOM 3221 C C . GLU A 1 401 ? -16.822 -19.926 13.556 1.00 91.75 401 GLU A C 1
ATOM 3223 O O . GLU A 1 401 ? -16.446 -20.436 14.606 1.00 91.75 401 GLU A O 1
ATOM 3228 N N . GLU A 1 402 ? -15.996 -19.780 12.519 1.00 95.19 402 GLU A N 1
ATOM 3229 C CA . GLU A 1 402 ? -14.612 -20.282 12.495 1.00 95.19 402 GLU A CA 1
ATOM 3230 C C . GLU A 1 402 ? -13.562 -19.190 12.769 1.00 95.19 402 GLU A C 1
ATOM 3232 O O . GLU A 1 402 ? -12.356 -19.465 12.784 1.00 95.19 402 GLU A O 1
ATOM 3237 N N . PHE A 1 403 ? -13.997 -17.944 12.993 1.00 96.75 403 PHE A N 1
ATOM 3238 C CA . PHE A 1 403 ? -13.113 -16.802 13.214 1.00 96.75 403 PHE A CA 1
ATOM 3239 C C . PHE A 1 403 ? -13.501 -16.024 14.461 1.00 96.75 403 PHE A C 1
ATOM 3241 O O . PHE A 1 403 ? -14.550 -15.396 14.539 1.00 96.75 403 PHE A O 1
ATOM 3248 N N . GLU A 1 404 ? -12.579 -15.963 15.408 1.00 96.75 404 GLU A N 1
ATOM 3249 C CA . GLU A 1 404 ? -12.756 -15.186 16.623 1.00 96.75 404 GLU A CA 1
ATOM 3250 C C . GLU A 1 404 ? -11.992 -13.867 16.541 1.00 96.75 404 GLU A C 1
ATOM 3252 O O . GLU A 1 404 ? -10.775 -13.858 16.356 1.00 96.75 404 GLU A O 1
ATOM 3257 N N . LEU A 1 405 ? -12.677 -12.741 16.736 1.00 97.31 405 LEU A N 1
ATOM 3258 C CA . LEU A 1 405 ? -12.020 -11.443 16.871 1.00 97.31 405 LEU A CA 1
ATOM 3259 C C . LEU A 1 405 ? -11.226 -11.386 18.186 1.00 97.31 405 LEU A C 1
ATOM 3261 O O . LEU A 1 405 ? -11.810 -11.417 19.265 1.00 97.31 405 LEU A O 1
ATOM 3265 N N . VAL A 1 406 ? -9.899 -11.264 18.093 1.00 96.88 406 VAL A N 1
ATOM 3266 C CA . VAL A 1 406 ? -8.982 -11.258 19.253 1.00 96.88 406 VAL A CA 1
ATOM 3267 C C . VAL A 1 406 ? -8.254 -9.929 19.461 1.00 96.88 406 VAL A C 1
ATOM 3269 O O . VAL A 1 406 ? -7.686 -9.691 20.526 1.00 96.88 406 VAL A O 1
ATOM 3272 N N . TYR A 1 407 ? -8.279 -9.043 18.466 1.00 96.75 407 TYR A N 1
ATOM 3273 C CA . TYR A 1 407 ? -7.710 -7.701 18.559 1.00 96.75 407 TYR A CA 1
ATOM 3274 C C . TYR A 1 407 ? -8.406 -6.732 17.614 1.00 96.75 407 TYR A C 1
ATOM 3276 O O . TYR A 1 407 ? -8.803 -7.107 16.510 1.00 96.75 407 TYR A O 1
ATOM 3284 N N . GLN A 1 408 ? -8.477 -5.466 18.018 1.00 96.19 408 GLN A N 1
ATOM 3285 C CA . GLN A 1 408 ? -9.002 -4.383 17.202 1.00 96.19 408 GLN A CA 1
ATOM 3286 C C . GLN A 1 408 ? -8.320 -3.057 17.545 1.00 96.19 408 GLN A C 1
ATOM 3288 O O . GLN A 1 408 ? -8.135 -2.723 18.713 1.00 96.19 408 GLN A O 1
ATOM 3293 N N . ASN A 1 409 ? -8.015 -2.275 16.516 1.00 95.06 409 ASN A N 1
ATOM 3294 C CA . ASN A 1 409 ? -7.781 -0.835 16.603 1.00 95.06 409 ASN A CA 1
ATOM 3295 C C . ASN A 1 409 ? -8.492 -0.147 15.427 1.00 95.06 409 ASN A C 1
ATOM 3297 O O . ASN A 1 409 ? -9.090 -0.820 14.597 1.00 95.06 409 ASN A O 1
ATOM 3301 N N . ASN A 1 410 ? -8.410 1.177 15.297 1.00 91.69 410 ASN A N 1
ATOM 3302 C CA . ASN A 1 410 ? -9.152 1.907 14.259 1.00 91.69 410 ASN A CA 1
ATOM 3303 C C . ASN A 1 410 ? -8.883 1.485 12.806 1.00 91.69 410 ASN A C 1
ATOM 3305 O O . ASN A 1 410 ? -9.721 1.785 11.961 1.00 91.69 410 ASN A O 1
ATOM 3309 N N . SER A 1 411 ? -7.750 0.844 12.509 1.00 95.31 411 SER A N 1
ATOM 3310 C CA . SER A 1 411 ? -7.364 0.455 11.144 1.00 95.31 411 SER A CA 1
ATOM 3311 C C . SER A 1 411 ? -7.374 -1.053 10.904 1.00 95.31 411 SER A C 1
ATOM 3313 O O . SER A 1 411 ? -7.521 -1.481 9.760 1.00 95.31 411 SER A O 1
ATOM 3315 N N . PHE A 1 412 ? -7.195 -1.852 11.958 1.00 97.81 412 PHE A N 1
ATOM 3316 C CA . PHE A 1 412 ? -6.951 -3.287 11.855 1.00 97.81 412 PHE A CA 1
ATOM 3317 C C . PHE A 1 412 ? -7.808 -4.097 12.825 1.00 97.81 412 PHE A C 1
ATOM 3319 O O . PHE A 1 412 ? -8.079 -3.673 13.953 1.00 97.81 412 PHE A O 1
ATOM 3326 N N . ARG A 1 413 ? -8.159 -5.310 12.403 1.00 98.25 413 ARG A N 1
ATOM 3327 C CA . ARG A 1 413 ? -8.686 -6.383 13.253 1.00 98.25 413 ARG A CA 1
ATOM 3328 C C . ARG A 1 413 ? -7.806 -7.615 13.108 1.00 98.25 413 ARG A C 1
ATOM 3330 O O . ARG A 1 413 ? -7.338 -7.896 12.007 1.00 98.25 413 ARG A O 1
ATOM 3337 N N . VAL A 1 414 ? -7.596 -8.360 14.190 1.00 98.44 414 VAL A N 1
ATOM 3338 C CA . VAL A 1 414 ? -7.003 -9.702 14.106 1.00 98.44 414 VAL A CA 1
ATOM 3339 C C . VAL A 1 414 ? -8.042 -10.733 14.496 1.00 98.44 414 VAL A C 1
ATOM 3341 O O . VAL A 1 414 ? -8.635 -10.652 15.571 1.00 98.44 414 VAL A O 1
ATOM 3344 N N . PHE A 1 415 ? -8.215 -11.711 13.619 1.00 98.38 415 PHE A N 1
ATOM 3345 C CA . PHE A 1 415 ? -9.054 -12.875 13.818 1.00 98.38 415 PHE A CA 1
ATOM 3346 C C . PHE A 1 415 ? -8.182 -14.095 14.092 1.00 98.38 415 PHE A C 1
ATOM 3348 O O . PHE A 1 415 ? -7.217 -14.342 13.370 1.00 98.38 415 PHE A O 1
ATOM 3355 N N . ARG A 1 416 ? -8.513 -14.873 15.116 1.00 97.88 416 ARG A N 1
ATOM 3356 C CA . ARG A 1 416 ? -7.962 -16.209 15.335 1.00 97.88 416 ARG A CA 1
ATOM 3357 C C . ARG A 1 416 ? -8.817 -17.208 14.562 1.00 97.88 416 ARG A C 1
ATOM 3359 O O . ARG A 1 416 ? -10.029 -17.236 14.746 1.00 97.88 416 ARG A O 1
ATOM 3366 N N . PHE A 1 417 ? -8.188 -18.004 13.704 1.00 97.56 417 PHE A N 1
ATOM 3367 C CA . PHE A 1 417 ? -8.852 -19.116 13.031 1.00 97.56 417 PHE A CA 1
ATOM 3368 C C . PHE A 1 417 ? -8.944 -20.299 14.000 1.00 97.56 417 PHE A C 1
ATOM 3370 O O . PHE A 1 417 ? -7.916 -20.752 14.514 1.00 97.56 417 PHE A O 1
ATOM 3377 N N . LEU A 1 418 ? -10.165 -20.754 14.283 1.00 94.44 418 LEU A N 1
ATOM 3378 C CA . LEU A 1 418 ? -10.426 -21.749 15.324 1.00 94.44 418 LEU A CA 1
ATOM 3379 C C . LEU A 1 418 ? -10.209 -23.177 14.829 1.00 94.44 418 LEU A C 1
ATOM 3381 O O . LEU A 1 418 ? -9.607 -23.974 15.545 1.00 94.44 418 LEU A O 1
ATOM 3385 N N . GLY A 1 419 ? -10.673 -23.519 13.625 1.00 87.44 419 GLY A N 1
ATOM 3386 C CA . GLY A 1 419 ? -10.522 -24.869 13.079 1.00 87.44 419 GLY A CA 1
ATOM 3387 C C . GLY A 1 419 ? -11.132 -25.951 13.979 1.00 87.44 419 GLY A C 1
ATOM 3388 O O . GLY A 1 419 ? -10.599 -27.059 14.040 1.00 87.44 419 GLY A O 1
ATOM 3389 N N . GLY A 1 420 ? -12.211 -25.617 14.694 1.00 84.75 420 GLY A N 1
ATOM 3390 C CA . GLY A 1 420 ? -12.851 -26.463 15.710 1.00 84.75 420 GLY A CA 1
ATOM 3391 C C . GLY A 1 420 ? -12.435 -26.198 17.167 1.00 84.75 420 GLY A C 1
ATOM 3392 O O . GLY A 1 420 ? -12.952 -26.853 18.073 1.00 84.75 420 GLY A O 1
ATOM 3393 N N . GLU A 1 421 ? -11.524 -25.258 17.434 1.00 89.12 421 GLU A N 1
ATOM 3394 C CA . GLU A 1 421 ? -11.225 -24.809 18.801 1.00 89.12 421 GLU A CA 1
ATOM 3395 C C . GLU A 1 421 ? -12.353 -23.966 19.418 1.00 89.12 421 GLU A C 1
ATOM 3397 O O . GLU A 1 421 ? -13.177 -23.372 18.728 1.00 89.12 421 GLU A O 1
ATOM 3402 N N . LYS A 1 422 ? -12.378 -23.883 20.756 1.00 87.19 422 LYS A N 1
ATOM 3403 C CA . LYS A 1 422 ? -13.370 -23.080 21.483 1.00 87.19 422 LYS A CA 1
ATOM 3404 C C . LYS A 1 422 ? -13.035 -21.587 21.446 1.00 87.19 422 LYS A C 1
ATOM 3406 O O . LYS A 1 422 ? -11.881 -21.188 21.631 1.00 87.19 422 LYS A O 1
ATOM 3411 N N . PHE A 1 423 ? -14.083 -20.776 21.332 1.00 89.75 423 PHE A N 1
ATOM 3412 C CA . PHE A 1 423 ? -14.026 -19.333 21.539 1.00 89.75 423 PHE A CA 1
ATOM 3413 C C . PHE A 1 423 ? -13.569 -18.996 22.964 1.00 89.75 423 PHE A C 1
ATOM 3415 O O . PHE A 1 423 ? -14.027 -19.591 23.941 1.00 89.75 423 PHE A O 1
ATOM 3422 N N . THR A 1 424 ? -12.681 -18.014 23.073 1.00 85.81 424 THR A N 1
ATOM 3423 C CA . THR A 1 424 ? -12.242 -17.397 24.335 1.00 85.81 424 THR A CA 1
ATOM 3424 C C . THR A 1 424 ? -13.009 -16.112 24.668 1.00 85.81 424 THR A C 1
ATOM 3426 O O . THR A 1 424 ? -13.064 -15.727 25.831 1.00 85.81 424 THR A O 1
ATOM 3429 N N . ASN A 1 425 ? -13.616 -15.482 23.660 1.00 81.88 425 ASN A N 1
ATOM 3430 C CA . ASN A 1 425 ? -14.356 -14.224 23.682 1.00 81.88 425 ASN A CA 1
ATOM 3431 C C . ASN A 1 425 ? -13.642 -13.099 24.460 1.00 81.88 425 ASN A C 1
ATOM 3433 O O . ASN A 1 425 ? -14.137 -12.645 25.497 1.00 81.88 425 ASN A O 1
ATOM 3437 N N . PRO A 1 426 ? -12.454 -12.654 24.006 1.00 86.75 426 PRO A N 1
ATOM 3438 C CA . PRO A 1 426 ? -11.725 -11.590 24.683 1.00 86.75 426 PRO A CA 1
ATOM 3439 C C . PRO A 1 426 ? -12.492 -10.263 24.626 1.00 86.75 426 PRO A C 1
ATOM 3441 O O . PRO A 1 426 ? -13.180 -9.954 23.655 1.00 86.75 426 PRO A O 1
ATOM 3444 N N . ALA A 1 427 ? -12.330 -9.431 25.658 1.00 88.44 427 ALA A N 1
ATOM 3445 C CA . ALA A 1 427 ? -12.905 -8.090 25.677 1.00 88.44 427 ALA A CA 1
ATOM 3446 C C . ALA A 1 427 ? -12.194 -7.187 24.653 1.00 88.44 427 ALA A C 1
ATOM 3448 O O . ALA A 1 427 ? -11.074 -6.727 24.881 1.00 88.44 427 ALA A O 1
ATOM 3449 N N . ILE A 1 428 ? -12.854 -6.929 23.526 1.00 93.06 428 ILE A N 1
ATOM 3450 C CA . ILE A 1 428 ? -12.322 -6.105 22.436 1.00 93.06 428 ILE A CA 1
ATOM 3451 C C . ILE A 1 428 ? -12.674 -4.627 22.663 1.00 93.06 428 ILE A C 1
ATOM 3453 O O . ILE A 1 428 ? -13.833 -4.324 22.952 1.00 93.06 428 ILE A O 1
ATOM 3457 N N . PRO A 1 429 ? -11.719 -3.686 22.516 1.00 93.50 429 PRO A N 1
ATOM 3458 C CA . PRO A 1 429 ? -12.025 -2.263 22.595 1.00 93.50 429 PRO A CA 1
ATOM 3459 C C . PRO A 1 429 ? -12.953 -1.837 21.457 1.00 93.50 429 PRO A C 1
ATOM 3461 O O . PRO A 1 429 ? -12.711 -2.139 20.286 1.00 93.50 429 PRO A O 1
ATOM 3464 N N . TRP A 1 430 ? -13.979 -1.064 21.792 1.00 94.44 430 TRP A N 1
ATOM 3465 C CA . TRP A 1 430 ? -14.824 -0.386 20.822 1.00 94.44 430 TRP A CA 1
ATOM 3466 C C . TRP A 1 430 ? -14.000 0.624 20.016 1.00 94.44 430 TRP A C 1
ATOM 3468 O O . TRP A 1 430 ? -13.244 1.421 20.577 1.00 94.44 430 TRP A O 1
ATOM 3478 N N . GLU A 1 431 ? -14.147 0.597 18.692 1.00 94.44 431 GLU A N 1
ATOM 3479 C CA . GLU A 1 431 ? -13.505 1.549 17.787 1.00 94.44 431 GLU A CA 1
ATOM 3480 C C . GLU A 1 431 ? -14.534 2.049 16.758 1.00 94.44 431 GLU A C 1
ATOM 3482 O O . GLU A 1 431 ? -15.219 1.232 16.132 1.00 94.44 431 GLU A O 1
ATOM 3487 N N . PRO A 1 432 ? -14.632 3.374 16.537 1.00 93.00 432 PRO A N 1
ATOM 3488 C CA . PRO A 1 432 ? -15.679 3.988 15.718 1.00 93.00 432 PRO A CA 1
ATOM 3489 C C . PRO A 1 432 ? -15.654 3.534 14.255 1.00 93.00 432 PRO A C 1
ATOM 3491 O O . PRO A 1 432 ? -16.675 3.600 13.577 1.00 93.00 432 PRO A O 1
ATOM 3494 N N . MET A 1 433 ? -14.506 3.060 13.760 1.00 94.25 433 MET A N 1
ATOM 3495 C CA . MET A 1 433 ? -14.383 2.539 12.397 1.00 94.25 433 MET A CA 1
ATOM 3496 C C . MET A 1 433 ? -15.342 1.378 12.112 1.00 94.25 433 MET A C 1
ATOM 3498 O O . MET A 1 433 ? -15.844 1.246 10.997 1.00 94.25 433 MET A O 1
ATOM 3502 N N . TYR A 1 434 ? -15.625 0.555 13.117 1.00 95.12 434 TYR A N 1
ATOM 3503 C CA . TYR A 1 434 ? -16.445 -0.642 12.952 1.00 95.12 434 TYR A CA 1
ATOM 3504 C C . TYR A 1 434 ? -17.802 -0.542 13.642 1.00 95.12 434 TYR A C 1
ATOM 3506 O O . TYR A 1 434 ? -18.458 -1.557 13.877 1.00 95.12 434 TYR A O 1
ATOM 3514 N N . GLU A 1 435 ? -18.219 0.671 13.999 1.00 93.12 435 GLU A N 1
ATOM 3515 C CA . GLU A 1 435 ? -19.517 0.890 14.615 1.00 93.12 435 GLU A CA 1
ATOM 3516 C C . GLU A 1 435 ? -20.621 0.651 13.588 1.00 93.12 435 GLU A C 1
ATOM 3518 O O . GLU A 1 435 ? -20.826 1.449 12.674 1.00 93.12 435 GLU A O 1
ATOM 3523 N N . ARG A 1 436 ? -21.356 -0.452 13.757 1.00 92.69 436 ARG A N 1
ATOM 3524 C CA . ARG A 1 436 ? -22.385 -0.897 12.810 1.00 92.69 436 ARG A CA 1
ATOM 3525 C C . ARG A 1 436 ? -23.443 0.177 12.539 1.00 92.69 436 ARG A C 1
ATOM 3527 O O . ARG A 1 436 ? -23.852 0.328 11.395 1.00 92.69 436 ARG A O 1
ATOM 3534 N N . SER A 1 437 ? -23.837 0.961 13.548 1.00 91.25 437 SER A N 1
ATOM 3535 C CA . SER A 1 437 ? -24.839 2.031 13.399 1.00 91.25 437 SER A CA 1
ATOM 3536 C C . SER A 1 437 ? -24.402 3.186 12.488 1.00 91.25 437 SER A C 1
ATOM 3538 O O . SER A 1 437 ? -25.243 3.967 12.041 1.00 91.25 437 SER A O 1
ATOM 3540 N N . TYR A 1 438 ? -23.106 3.309 12.179 1.00 91.69 438 TYR A N 1
ATOM 3541 C CA . TYR A 1 438 ? -22.615 4.307 11.225 1.00 91.69 438 TYR A CA 1
ATOM 3542 C C . TYR A 1 438 ? -22.846 3.879 9.771 1.00 91.69 438 TYR A C 1
ATOM 3544 O O . TYR A 1 438 ? -22.778 4.724 8.878 1.00 91.69 438 TYR A O 1
ATOM 3552 N N . TYR A 1 439 ? -23.163 2.602 9.546 1.00 93.38 439 TYR A N 1
ATOM 3553 C CA . TYR A 1 439 ? -23.424 2.019 8.239 1.00 93.38 439 TYR A CA 1
ATOM 3554 C C . TYR A 1 439 ? -24.930 1.833 8.025 1.00 93.38 439 TYR A C 1
ATOM 3556 O O . TYR A 1 439 ? -25.648 1.326 8.885 1.00 93.38 439 TYR A O 1
ATOM 3564 N N . ARG A 1 440 ? -25.421 2.254 6.861 1.00 91.81 440 ARG A N 1
ATOM 3565 C CA . ARG A 1 440 ? -26.830 2.175 6.455 1.00 91.81 440 ARG A CA 1
ATOM 3566 C C . ARG A 1 440 ? -27.027 1.082 5.412 1.00 91.81 440 ARG A C 1
ATOM 3568 O O . ARG A 1 440 ? -26.093 0.711 4.705 1.00 91.81 440 ARG A O 1
ATOM 3575 N N . GLY A 1 441 ? -28.269 0.607 5.299 1.00 86.88 441 GLY A N 1
ATOM 3576 C CA . GLY A 1 441 ? -28.663 -0.348 4.261 1.00 86.88 441 GLY A CA 1
ATOM 3577 C C . GLY A 1 441 ? -27.992 -1.714 4.400 1.00 86.88 441 GLY A C 1
ATOM 3578 O O . GLY A 1 441 ? -27.720 -2.356 3.395 1.00 86.88 441 GLY A O 1
ATOM 3579 N N . LEU A 1 442 ? -27.703 -2.154 5.628 1.00 86.38 442 LEU A N 1
ATOM 3580 C CA . LEU A 1 442 ? -27.007 -3.422 5.877 1.00 86.38 442 LEU A CA 1
ATOM 3581 C C . LEU A 1 442 ? -27.820 -4.660 5.475 1.00 86.38 442 LEU A C 1
ATOM 3583 O O . LEU A 1 442 ? -27.232 -5.710 5.235 1.00 86.38 442 LEU A O 1
ATOM 3587 N N . ASP A 1 443 ? -29.140 -4.516 5.348 1.00 88.44 443 ASP A N 1
ATOM 3588 C CA . ASP A 1 443 ? -30.043 -5.566 4.863 1.00 88.44 443 ASP A CA 1
ATOM 3589 C C . ASP A 1 443 ? -30.045 -5.681 3.327 1.00 88.44 443 ASP A C 1
ATOM 3591 O O . ASP A 1 443 ? -30.625 -6.609 2.764 1.00 88.44 443 ASP A O 1
ATOM 3595 N N . ALA A 1 444 ? -29.402 -4.743 2.621 1.00 92.75 444 ALA A N 1
ATOM 3596 C CA . ALA A 1 444 ? -29.235 -4.826 1.178 1.00 92.75 444 ALA A CA 1
ATOM 3597 C C . ALA A 1 444 ? -28.236 -5.942 0.811 1.00 92.75 444 ALA A C 1
ATOM 3599 O O . ALA A 1 444 ? -27.312 -6.230 1.574 1.00 92.75 444 ALA A O 1
ATOM 3600 N N . PRO A 1 445 ? -28.346 -6.544 -0.388 1.00 94.25 445 PRO A N 1
ATOM 3601 C CA . PRO A 1 445 ? -27.413 -7.585 -0.828 1.00 94.25 445 PRO A CA 1
ATOM 3602 C C . PRO A 1 445 ? -25.975 -7.077 -1.024 1.00 94.25 445 PRO A C 1
ATOM 3604 O O . PRO A 1 445 ? -25.033 -7.869 -0.987 1.00 94.25 445 PRO A O 1
ATOM 3607 N N . TYR A 1 446 ? -25.791 -5.769 -1.224 1.00 95.62 446 TYR A N 1
ATOM 3608 C CA . TYR A 1 446 ? -24.492 -5.150 -1.477 1.00 95.62 446 TYR A CA 1
ATOM 3609 C C . TYR A 1 446 ? -24.260 -3.937 -0.582 1.00 95.62 446 TYR A C 1
ATOM 3611 O O . TYR A 1 446 ? -25.179 -3.170 -0.300 1.00 95.62 446 TYR A O 1
ATOM 3619 N N . TYR A 1 447 ? -23.004 -3.754 -0.187 1.00 94.50 447 TYR A N 1
ATOM 3620 C CA . TYR A 1 447 ? -22.526 -2.576 0.518 1.00 94.50 447 TYR A CA 1
ATOM 3621 C C . TYR A 1 447 ? -22.641 -1.326 -0.368 1.00 94.50 447 TYR A C 1
ATOM 3623 O O . TYR A 1 447 ? -22.169 -1.316 -1.507 1.00 94.50 447 TYR A O 1
ATOM 3631 N N . ASP A 1 448 ? -23.253 -0.267 0.164 1.00 93.44 448 ASP A N 1
ATOM 3632 C CA . ASP A 1 448 ? -23.348 1.029 -0.509 1.00 93.44 448 ASP A CA 1
ATOM 3633 C C . ASP A 1 448 ? -22.052 1.827 -0.312 1.00 93.44 448 ASP A C 1
ATOM 3635 O O . ASP A 1 448 ? -21.777 2.314 0.780 1.00 93.44 448 ASP A O 1
ATOM 3639 N N . ASP A 1 449 ? -21.269 1.992 -1.379 1.00 91.12 449 ASP A N 1
ATOM 3640 C CA . ASP A 1 449 ? -20.002 2.732 -1.362 1.00 91.12 449 ASP A CA 1
ATOM 3641 C C . ASP A 1 449 ? -20.163 4.239 -1.094 1.00 91.12 449 ASP A C 1
ATOM 3643 O O . ASP A 1 449 ? -19.198 4.899 -0.691 1.00 91.12 449 ASP A O 1
ATOM 3647 N N . SER A 1 450 ? -21.350 4.813 -1.324 1.00 90.31 450 SER A N 1
ATOM 3648 C CA . SER A 1 450 ? -21.570 6.263 -1.228 1.00 90.31 450 SER A CA 1
ATOM 3649 C C . SER A 1 450 ? -21.409 6.793 0.202 1.00 90.31 450 SER A C 1
ATOM 3651 O O . SER A 1 450 ? -21.016 7.945 0.407 1.00 90.31 450 SER A O 1
ATOM 3653 N N . GLN A 1 451 ? -21.623 5.934 1.201 1.00 91.00 451 GLN A N 1
ATOM 3654 C CA . GLN A 1 451 ? -21.511 6.285 2.617 1.00 91.00 451 GLN A CA 1
ATOM 3655 C C . GLN A 1 451 ? -20.065 6.302 3.135 1.00 91.00 451 GLN A C 1
ATOM 3657 O O . GLN A 1 451 ? -19.774 6.984 4.122 1.00 91.00 451 GLN A O 1
ATOM 3662 N N . THR A 1 452 ? -19.141 5.598 2.469 1.00 90.81 452 THR A N 1
ATOM 3663 C CA . THR A 1 452 ? -17.756 5.398 2.930 1.00 90.81 452 THR A CA 1
ATOM 3664 C C . THR A 1 452 ? -17.069 6.722 3.256 1.00 90.81 452 THR A C 1
ATOM 3666 O O . THR A 1 452 ? -16.452 6.856 4.313 1.00 90.81 452 THR A O 1
ATOM 3669 N N . SER A 1 453 ? -17.195 7.731 2.386 1.00 88.75 453 SER A N 1
ATOM 3670 C CA . SER A 1 453 ? -16.512 9.015 2.589 1.00 88.75 453 SER A CA 1
ATOM 3671 C C . SER A 1 453 ? -16.985 9.725 3.859 1.00 88.75 453 SER A C 1
ATOM 3673 O O . SER A 1 453 ? -16.172 10.335 4.556 1.00 88.75 453 SER A O 1
ATOM 3675 N N . ALA A 1 454 ? -18.279 9.653 4.178 1.00 90.31 454 ALA A N 1
ATOM 3676 C CA . ALA A 1 454 ? -18.836 10.276 5.376 1.00 90.31 454 ALA A CA 1
ATOM 3677 C C . ALA A 1 454 ? -18.346 9.571 6.650 1.00 90.31 454 ALA A C 1
ATOM 3679 O O . ALA A 1 454 ? -17.932 10.233 7.605 1.00 90.31 454 ALA A O 1
ATOM 3680 N N . ILE A 1 455 ? -18.318 8.236 6.636 1.00 91.44 455 ILE A N 1
ATOM 3681 C CA . ILE A 1 455 ? -17.848 7.408 7.755 1.00 91.44 455 ILE A CA 1
ATOM 3682 C C . ILE A 1 455 ? -16.362 7.652 8.015 1.00 91.44 455 ILE A C 1
ATOM 3684 O O . ILE A 1 455 ? -15.974 7.998 9.132 1.00 91.44 455 ILE A O 1
ATOM 3688 N N . VAL A 1 456 ? -15.534 7.563 6.972 1.00 91.38 456 VAL A N 1
ATOM 3689 C CA . VAL A 1 456 ? -14.089 7.815 7.058 1.00 91.38 456 VAL A CA 1
ATOM 3690 C C . VAL A 1 456 ? -13.808 9.222 7.582 1.00 91.38 456 VAL A C 1
ATOM 3692 O O . VAL A 1 456 ? -12.951 9.387 8.453 1.00 91.38 456 VAL A O 1
ATOM 3695 N N . SER A 1 457 ? -14.551 10.229 7.111 1.00 90.25 457 SER A N 1
ATOM 3696 C CA . SER A 1 457 ? -14.387 11.618 7.558 1.00 90.25 457 SER A CA 1
ATOM 3697 C C . SER A 1 457 ? -14.740 11.780 9.035 1.00 90.25 457 SER A C 1
ATOM 3699 O O . SER A 1 457 ? -13.987 12.409 9.779 1.00 90.25 457 SER A O 1
ATOM 3701 N N . ARG A 1 458 ? -15.837 11.161 9.489 1.00 90.56 458 ARG A N 1
ATOM 3702 C CA . ARG A 1 458 ? -16.255 11.170 10.897 1.00 90.56 458 ARG A CA 1
ATOM 3703 C C . ARG A 1 458 ? -15.213 10.519 11.804 1.00 90.56 458 ARG A C 1
ATOM 3705 O O . ARG A 1 458 ? -14.819 11.119 12.802 1.00 90.56 458 ARG A O 1
ATOM 3712 N N . VAL A 1 459 ? -14.740 9.323 11.456 1.00 90.62 459 VAL A N 1
ATOM 3713 C CA . VAL A 1 459 ? -13.734 8.595 12.252 1.00 90.62 459 VAL A CA 1
ATOM 3714 C C . VAL A 1 459 ? -12.411 9.359 12.294 1.00 90.62 459 VAL A C 1
ATOM 3716 O O . VAL A 1 459 ? -11.810 9.515 13.358 1.00 90.62 459 VAL A O 1
ATOM 3719 N N . THR A 1 460 ? -11.982 9.890 11.148 1.00 89.94 460 THR A N 1
ATOM 3720 C CA . THR A 1 460 ? -10.773 10.717 11.046 1.00 89.94 460 THR A CA 1
ATOM 3721 C C . THR A 1 460 ? -10.878 11.953 11.931 1.00 89.94 460 THR A C 1
ATOM 3723 O O . THR A 1 460 ? -9.944 12.244 12.678 1.00 89.94 460 THR A O 1
ATOM 3726 N N . TRP A 1 461 ? -12.020 12.644 11.905 1.00 91.31 461 TRP A N 1
ATOM 3727 C CA . TRP A 1 461 ? -12.268 13.806 12.750 1.00 91.31 461 TRP A CA 1
ATOM 3728 C C . TRP A 1 461 ? -12.215 13.446 14.240 1.00 91.31 461 TRP A C 1
ATOM 3730 O O . TRP A 1 461 ? -11.454 14.068 14.978 1.00 91.31 461 TRP A O 1
ATOM 3740 N N . LEU A 1 462 ? -12.936 12.403 14.675 1.00 91.81 462 LEU A N 1
ATOM 3741 C CA . LEU A 1 462 ? -12.941 11.946 16.074 1.00 91.81 462 LEU A CA 1
ATOM 3742 C C . LEU A 1 462 ? -11.522 11.678 16.582 1.00 91.81 462 LEU A C 1
ATOM 3744 O O . LEU A 1 462 ? -11.136 12.120 17.667 1.00 91.81 462 LEU A O 1
ATOM 3748 N N . ARG A 1 463 ? -10.717 10.991 15.772 1.00 89.69 463 ARG A N 1
ATOM 3749 C CA . ARG A 1 463 ? -9.328 10.692 16.108 1.00 89.69 463 ARG A CA 1
ATOM 3750 C C . ARG A 1 463 ? -8.461 11.945 16.178 1.00 89.69 463 ARG A C 1
ATOM 3752 O O . ARG A 1 463 ? -7.698 12.091 17.130 1.00 89.69 463 ARG A O 1
ATOM 3759 N N . GLN A 1 464 ? -8.572 12.846 15.202 1.00 91.69 464 GLN A N 1
ATOM 3760 C CA . GLN A 1 464 ? -7.828 14.108 15.196 1.00 91.69 464 GLN A CA 1
ATOM 3761 C C . GLN A 1 464 ? -8.132 14.949 16.439 1.00 91.69 464 GLN A C 1
ATOM 3763 O O . GLN A 1 464 ? -7.206 15.502 17.025 1.00 91.69 464 GLN A O 1
ATOM 3768 N N . GLN A 1 465 ? -9.391 14.993 16.885 1.00 94.94 465 GLN A N 1
ATOM 3769 C CA . GLN A 1 465 ? -9.768 15.700 18.112 1.00 94.94 465 GLN A CA 1
ATOM 3770 C C . GLN A 1 465 ? -9.108 15.094 19.361 1.00 94.94 465 GLN A C 1
ATOM 3772 O O . GLN A 1 465 ? -8.638 15.833 20.224 1.00 94.94 465 GLN A O 1
ATOM 3777 N N . VAL A 1 466 ? -9.006 13.763 19.453 1.00 94.56 466 VAL A N 1
ATOM 3778 C CA . VAL A 1 466 ? -8.311 13.104 20.575 1.00 94.56 466 VAL A CA 1
ATOM 3779 C C . VAL A 1 466 ? -6.807 13.366 20.545 1.00 94.56 466 VAL A C 1
ATOM 3781 O O . VAL A 1 466 ? -6.222 13.649 21.589 1.00 94.56 466 VAL A O 1
ATOM 3784 N N . GLU A 1 467 ? -6.168 13.301 19.378 1.00 93.44 467 GLU A N 1
ATOM 3785 C CA . GLU A 1 467 ? -4.737 13.613 19.262 1.00 93.44 467 GLU A CA 1
ATOM 3786 C C . GLU A 1 467 ? -4.452 15.091 19.559 1.00 93.44 467 GLU A C 1
ATOM 3788 O O . GLU A 1 467 ? -3.478 15.405 20.243 1.00 93.44 467 GLU A O 1
ATOM 3793 N N . PHE A 1 468 ? -5.340 15.998 19.147 1.00 95.81 468 PHE A N 1
ATOM 3794 C CA . PHE A 1 468 ? -5.255 17.410 19.513 1.00 95.81 468 PHE A CA 1
ATOM 3795 C C . PHE A 1 468 ? -5.396 17.613 21.029 1.00 95.81 468 PHE A C 1
ATOM 3797 O O . PHE A 1 468 ? -4.577 18.300 21.635 1.00 95.81 468 PHE A O 1
ATOM 3804 N N . ALA A 1 469 ? -6.353 16.940 21.677 1.00 96.50 469 ALA A N 1
ATOM 3805 C CA . ALA A 1 469 ? -6.484 16.975 23.134 1.00 96.50 469 ALA A CA 1
ATOM 3806 C C . ALA A 1 469 ? -5.242 16.426 23.858 1.00 96.50 469 ALA A C 1
ATOM 3808 O O . ALA A 1 469 ? -4.823 16.976 24.877 1.00 96.50 469 ALA A O 1
ATOM 3809 N N . ARG A 1 470 ? -4.622 15.359 23.334 1.00 95.75 470 ARG A N 1
ATOM 3810 C CA . ARG A 1 470 ? -3.357 14.826 23.867 1.00 95.75 470 ARG A CA 1
ATOM 3811 C C . ARG A 1 470 ? -2.231 15.848 23.754 1.00 95.75 470 ARG A C 1
ATOM 3813 O O . ARG A 1 470 ? -1.498 16.023 24.723 1.00 95.75 470 ARG A O 1
ATOM 3820 N N . ALA A 1 471 ? -2.115 16.534 22.617 1.00 95.44 471 ALA A N 1
ATOM 3821 C CA . ALA A 1 471 ? -1.121 17.587 22.422 1.00 95.44 471 ALA A CA 1
ATOM 3822 C C . ALA A 1 471 ? -1.313 18.736 23.427 1.00 95.44 471 ALA A C 1
ATOM 3824 O O . ALA A 1 471 ? -0.362 19.098 24.117 1.00 95.44 471 ALA A O 1
ATOM 3825 N N . LEU A 1 472 ? -2.549 19.216 23.613 1.00 96.75 472 LEU A N 1
ATOM 3826 C CA . LEU A 1 472 ? -2.876 20.226 24.630 1.00 96.75 472 LEU A CA 1
ATOM 3827 C C . LEU A 1 472 ? -2.473 19.777 26.044 1.00 96.75 472 LEU A C 1
ATOM 3829 O O . LEU A 1 472 ? -1.866 20.540 26.795 1.00 96.75 472 LEU A O 1
ATOM 3833 N N . ALA A 1 473 ? -2.751 18.520 26.406 1.00 94.88 473 ALA A N 1
ATOM 3834 C CA . ALA A 1 473 ? -2.386 17.977 27.714 1.00 94.88 473 ALA A CA 1
ATOM 3835 C C . ALA A 1 473 ? -0.861 17.848 27.923 1.00 94.88 473 ALA A C 1
ATOM 3837 O O . ALA A 1 473 ? -0.384 17.932 29.062 1.00 94.88 473 ALA A O 1
ATOM 3838 N N . VAL A 1 474 ? -0.095 17.634 26.849 1.00 95.31 474 VAL A N 1
ATOM 3839 C CA . VAL A 1 474 ? 1.380 17.629 26.868 1.00 95.31 474 VAL A CA 1
ATOM 3840 C C . VAL A 1 474 ? 1.930 19.049 27.008 1.00 95.31 474 VAL A C 1
ATOM 3842 O O . VAL A 1 474 ? 2.861 19.255 27.778 1.00 95.31 474 VAL A O 1
ATOM 3845 N N . GLU A 1 475 ? 1.307 20.035 26.359 1.00 95.88 475 GLU A N 1
ATOM 3846 C CA . GLU A 1 475 ? 1.630 21.466 26.499 1.00 95.88 475 GLU A CA 1
ATOM 3847 C C . GLU A 1 475 ? 1.241 22.061 27.867 1.00 95.88 475 GLU A C 1
ATOM 3849 O O . GLU A 1 475 ? 1.504 23.231 28.132 1.00 95.88 475 GLU A O 1
ATOM 3854 N N . GLY A 1 476 ? 0.600 21.282 28.744 1.00 95.00 476 GLY A N 1
ATOM 3855 C CA . GLY A 1 476 ? 0.144 21.733 30.061 1.00 95.00 476 GLY A CA 1
ATOM 3856 C C . GLY A 1 476 ? -1.223 22.426 30.060 1.00 95.00 476 GLY A C 1
ATOM 3857 O O . GLY A 1 476 ? -1.713 22.798 31.124 1.00 95.00 476 GLY A O 1
ATOM 3858 N N . LYS A 1 477 ? -1.896 22.532 28.908 1.00 97.06 477 LYS A N 1
ATOM 3859 C CA . LYS A 1 477 ? -3.256 23.086 28.765 1.00 97.06 477 LYS A CA 1
ATOM 3860 C C . LYS A 1 477 ? -4.319 22.043 29.132 1.00 97.06 477 LYS A C 1
ATOM 3862 O O . LYS A 1 477 ? -5.134 21.619 28.312 1.00 97.06 477 LYS A O 1
ATOM 3867 N N . LEU A 1 478 ? -4.276 21.581 30.380 1.00 96.88 478 LEU A N 1
ATOM 3868 C CA . LEU A 1 478 ? -5.078 20.449 30.860 1.00 96.88 478 LEU A CA 1
ATOM 3869 C C . LEU A 1 478 ? -6.584 20.729 30.851 1.00 96.88 478 LEU A C 1
ATOM 3871 O O . LEU A 1 478 ? -7.358 19.853 30.477 1.00 96.88 478 LEU A O 1
ATOM 3875 N N . GLU A 1 479 ? -6.987 21.948 31.207 1.00 96.88 479 GLU A N 1
ATOM 3876 C CA . GLU A 1 479 ? -8.392 22.374 31.240 1.00 96.88 479 GLU A CA 1
ATOM 3877 C C . GLU A 1 479 ? -9.034 22.327 29.842 1.00 96.88 479 GLU A C 1
ATOM 3879 O O . GLU A 1 479 ? -10.148 21.835 29.662 1.00 96.88 479 GLU A O 1
ATOM 3884 N N . GLU A 1 480 ? -8.308 22.794 28.821 1.00 97.00 480 GLU A N 1
ATOM 3885 C CA . GLU A 1 480 ? -8.756 22.755 27.425 1.00 97.00 480 GLU A CA 1
ATOM 3886 C C . GLU A 1 480 ? -8.853 21.314 26.914 1.00 97.00 480 GLU A C 1
ATOM 3888 O O . GLU A 1 480 ? -9.856 20.934 26.302 1.00 97.00 480 GLU A O 1
ATOM 3893 N N . ALA A 1 481 ? -7.842 20.490 27.214 1.00 97.25 481 ALA A N 1
ATOM 3894 C CA . ALA A 1 481 ? -7.838 19.074 26.868 1.00 97.25 481 ALA A CA 1
ATOM 3895 C C . ALA A 1 481 ? -9.017 18.326 27.513 1.00 97.25 481 ALA A C 1
ATOM 3897 O O . ALA A 1 481 ? -9.684 17.528 26.846 1.00 97.25 481 ALA A O 1
ATOM 3898 N N . PHE A 1 482 ? -9.299 18.595 28.791 1.00 97.38 482 PHE A N 1
ATOM 3899 C CA . PHE A 1 482 ? -10.418 18.007 29.524 1.00 97.38 482 PHE A CA 1
ATOM 3900 C C . PHE A 1 482 ? -11.769 18.427 28.930 1.00 97.38 482 PHE A C 1
ATOM 3902 O O . PHE A 1 482 ? -12.571 17.567 28.567 1.00 97.38 482 PHE A O 1
ATOM 3909 N N . LYS A 1 483 ? -11.997 19.728 28.711 1.00 96.75 483 LYS A N 1
ATOM 3910 C CA . LYS A 1 483 ? -13.239 20.234 28.096 1.00 96.75 483 LYS A CA 1
ATOM 3911 C C . LYS A 1 483 ? -13.490 19.639 26.715 1.00 96.75 483 LYS A C 1
ATOM 3913 O O . LYS A 1 483 ? -14.614 19.235 26.413 1.00 96.75 483 LYS A O 1
ATOM 3918 N N . LEU A 1 484 ? -12.459 19.572 25.873 1.00 96.81 484 LEU A N 1
ATOM 3919 C CA . LEU A 1 484 ? -12.574 18.997 24.535 1.00 96.81 484 LEU A CA 1
ATOM 3920 C C . LEU A 1 484 ? -12.938 17.509 24.591 1.00 96.81 484 LEU A C 1
ATOM 3922 O O . LEU A 1 484 ? -13.854 17.066 23.901 1.00 96.81 484 LEU A O 1
ATOM 3926 N N . THR A 1 485 ? -12.249 16.737 25.429 1.00 96.88 485 THR A N 1
ATOM 3927 C CA . THR A 1 485 ? -12.479 15.289 25.531 1.00 96.88 485 THR A CA 1
ATOM 3928 C C . THR A 1 485 ? -13.814 14.948 26.177 1.00 96.88 485 THR A C 1
ATOM 3930 O O . THR A 1 485 ? -14.484 14.042 25.691 1.00 96.88 485 THR A O 1
ATOM 3933 N N . MET A 1 486 ? -14.274 15.706 27.172 1.00 95.50 486 MET A N 1
ATOM 3934 C CA . MET A 1 486 ? -15.611 15.522 27.745 1.00 95.50 486 MET A CA 1
ATOM 3935 C C . MET A 1 486 ? -16.728 15.813 26.739 1.00 95.50 486 MET A C 1
ATOM 3937 O O . MET A 1 486 ? -17.722 15.092 26.720 1.00 95.50 486 MET A O 1
ATOM 3941 N N . ARG A 1 487 ? -16.558 16.794 25.840 1.00 96.25 487 ARG A N 1
ATOM 3942 C CA . ARG A 1 487 ? -17.502 17.013 24.725 1.00 96.25 487 ARG A CA 1
ATOM 3943 C C . ARG A 1 487 ? -17.562 15.814 23.781 1.00 96.25 487 ARG A C 1
ATOM 3945 O O . ARG A 1 487 ? -18.647 15.433 23.354 1.00 96.25 487 ARG A O 1
ATOM 3952 N N . LEU A 1 488 ? -16.412 15.214 23.467 1.00 95.25 488 LEU A N 1
ATOM 3953 C CA . LEU A 1 488 ? -16.354 14.008 22.635 1.00 95.25 488 LEU A CA 1
ATOM 3954 C C . LEU A 1 488 ? -17.035 12.817 23.315 1.00 95.25 488 LEU A C 1
ATOM 3956 O O . LEU A 1 488 ? -17.796 12.108 22.669 1.00 95.25 488 LEU A O 1
ATOM 3960 N N . VAL A 1 489 ? -16.787 12.622 24.610 1.00 94.81 489 VAL A N 1
ATOM 3961 C CA . VAL A 1 489 ? -17.394 11.548 25.409 1.00 94.81 489 VAL A CA 1
ATOM 3962 C C . VAL A 1 489 ? -18.904 11.741 25.552 1.00 94.81 489 VAL A C 1
ATOM 3964 O O . VAL A 1 489 ? -19.648 10.774 25.457 1.00 94.81 489 VAL A O 1
ATOM 3967 N N . ALA A 1 490 ? -19.380 12.975 25.722 1.00 93.56 490 ALA A N 1
ATOM 3968 C CA . ALA A 1 490 ? -20.813 13.260 25.760 1.00 93.56 490 ALA A CA 1
ATOM 3969 C C . ALA A 1 490 ? -21.504 12.933 24.423 1.00 93.56 490 ALA A C 1
ATOM 3971 O O . ALA A 1 490 ? -22.642 12.472 24.415 1.00 93.56 490 ALA A O 1
ATOM 3972 N N . ALA A 1 491 ? -20.817 13.154 23.297 1.00 91.88 491 ALA A N 1
ATOM 3973 C CA . ALA A 1 491 ? -21.330 12.828 21.968 1.00 91.88 491 ALA A CA 1
ATOM 3974 C C . ALA A 1 491 ? -21.246 11.325 21.637 1.00 91.88 491 ALA A C 1
ATOM 3976 O O . ALA A 1 491 ? -22.120 10.801 20.951 1.00 91.88 491 ALA A O 1
ATOM 3977 N N . GLU A 1 492 ? -20.202 10.634 22.099 1.00 92.12 492 GLU A N 1
ATOM 3978 C CA . GLU A 1 492 ? -20.021 9.189 21.940 1.00 92.12 492 GLU A CA 1
ATOM 3979 C C . GLU A 1 492 ? -19.471 8.582 23.245 1.00 92.12 492 GLU A C 1
ATOM 3981 O O . GLU A 1 492 ? -18.250 8.520 23.443 1.00 92.12 492 GLU A O 1
ATOM 3986 N N . PRO A 1 493 ? -20.358 8.095 24.133 1.00 92.31 493 PRO A N 1
ATOM 3987 C CA . PRO A 1 493 ? -19.973 7.571 25.444 1.00 92.31 493 PRO A CA 1
ATOM 3988 C C . PRO A 1 493 ? -18.977 6.406 25.371 1.00 92.31 493 PRO A C 1
ATOM 3990 O O . PRO A 1 493 ? -18.120 6.253 26.241 1.00 92.31 493 PRO A O 1
ATOM 3993 N N . ARG A 1 494 ? -19.023 5.597 24.307 1.00 93.19 494 ARG A N 1
ATOM 3994 C CA . ARG A 1 494 ? -18.123 4.447 24.120 1.00 93.19 494 ARG A CA 1
ATOM 3995 C C . ARG A 1 494 ? -16.719 4.839 23.658 1.00 93.19 494 ARG A C 1
ATOM 3997 O O . ARG A 1 494 ? -15.856 3.967 23.549 1.00 93.19 494 ARG A O 1
ATOM 4004 N N . PHE A 1 495 ? -16.445 6.120 23.386 1.00 94.62 495 PHE A N 1
ATOM 4005 C CA . PHE A 1 495 ? -15.153 6.551 22.852 1.00 94.62 495 PHE A CA 1
ATOM 4006 C C . PHE A 1 495 ? -14.056 6.587 23.929 1.00 94.62 495 PHE A C 1
ATOM 4008 O O . PHE A 1 495 ? -13.594 7.636 24.389 1.00 94.62 495 PHE A O 1
ATOM 4015 N N . TRP A 1 496 ? -13.602 5.394 24.309 1.00 95.06 496 TRP A N 1
ATOM 4016 C CA . TRP A 1 496 ? -12.717 5.141 25.444 1.00 95.06 496 TRP A CA 1
ATOM 4017 C C . TRP A 1 496 ? -11.388 5.908 25.371 1.00 95.06 496 TRP A C 1
ATOM 4019 O O . TRP A 1 496 ? -10.868 6.334 26.400 1.00 95.06 496 TRP A O 1
ATOM 4029 N N . ARG A 1 497 ? -10.843 6.146 24.166 1.00 94.94 497 ARG A N 1
ATOM 4030 C CA . ARG A 1 497 ? -9.601 6.920 23.984 1.00 94.94 497 ARG A CA 1
ATOM 4031 C C . ARG A 1 497 ? -9.766 8.372 24.445 1.00 94.94 497 ARG A C 1
ATOM 4033 O O . ARG A 1 497 ? -8.843 8.907 25.057 1.00 94.94 497 ARG A O 1
ATOM 4040 N N . ALA A 1 498 ? -10.918 8.992 24.175 1.00 96.50 498 ALA A N 1
ATOM 4041 C CA . ALA A 1 498 ? -11.233 10.340 24.644 1.00 96.50 498 ALA A CA 1
ATOM 4042 C C . ALA A 1 498 ? -11.456 10.349 26.161 1.00 96.50 498 ALA A C 1
ATOM 4044 O O . ALA A 1 498 ? -10.852 11.163 26.855 1.00 96.50 498 ALA A O 1
ATOM 4045 N N . ALA A 1 499 ? -12.231 9.390 26.680 1.00 96.75 499 ALA A N 1
ATOM 4046 C CA . ALA A 1 499 ? -12.479 9.241 28.116 1.00 96.75 499 ALA A CA 1
ATOM 4047 C C . ALA A 1 499 ? -11.185 9.020 28.920 1.00 96.75 499 ALA A C 1
ATOM 4049 O O . ALA A 1 499 ? -11.022 9.577 30.004 1.00 96.75 499 ALA A O 1
ATOM 4050 N N . LEU A 1 500 ? -10.217 8.281 28.370 1.00 96.75 500 LEU A N 1
ATOM 4051 C CA . LEU A 1 500 ? -8.930 8.046 29.024 1.00 96.75 500 LEU A CA 1
ATOM 4052 C C . LEU A 1 500 ? -8.092 9.327 29.109 1.00 96.75 500 LEU A C 1
ATOM 4054 O O . LEU A 1 500 ? -7.442 9.573 30.125 1.00 96.75 500 LEU A O 1
ATOM 4058 N N . VAL A 1 501 ? -8.102 10.148 28.055 1.00 96.88 501 VAL A N 1
ATOM 4059 C CA . VAL A 1 501 ? -7.432 11.456 28.072 1.00 96.88 501 VAL A CA 1
ATOM 4060 C C . VAL A 1 501 ? -8.146 12.401 29.038 1.00 96.88 501 VAL A C 1
ATOM 4062 O O . VAL A 1 501 ? -7.467 13.041 29.835 1.00 96.88 501 VAL A O 1
ATOM 4065 N N . ALA A 1 502 ? -9.483 12.430 29.039 1.00 97.06 502 ALA A N 1
ATOM 4066 C CA . ALA A 1 502 ? -10.271 13.209 29.994 1.00 97.06 502 ALA A CA 1
ATOM 4067 C C . ALA A 1 502 ? -9.918 12.838 31.441 1.00 97.06 502 ALA A C 1
ATOM 4069 O O . ALA A 1 502 ? -9.574 13.709 32.235 1.00 97.06 502 ALA A O 1
ATOM 4070 N N . SER A 1 503 ? -9.904 11.540 31.757 1.00 96.94 503 SER A N 1
ATOM 4071 C CA . SER A 1 503 ? -9.572 11.031 33.089 1.00 96.94 503 SER A CA 1
ATOM 4072 C C . SER A 1 503 ? -8.164 11.440 33.533 1.00 96.94 503 SER A C 1
ATOM 4074 O O . SER A 1 503 ? -7.987 11.991 34.620 1.00 96.94 503 SER A O 1
ATOM 4076 N N . LYS A 1 504 ? -7.155 11.252 32.669 1.00 96.50 504 LYS A N 1
ATOM 4077 C CA . LYS A 1 504 ? -5.765 11.635 32.968 1.00 96.50 504 LYS A CA 1
ATOM 4078 C C . LYS A 1 504 ? -5.598 13.152 33.125 1.00 96.50 504 LYS A C 1
ATOM 4080 O O . LYS A 1 504 ? -4.831 13.581 33.985 1.00 96.50 504 LYS A O 1
ATOM 4085 N N . SER A 1 505 ? -6.294 13.958 32.324 1.00 96.94 505 SER A N 1
ATOM 4086 C CA . SER A 1 505 ? -6.257 15.422 32.430 1.00 96.94 505 SER A CA 1
ATOM 4087 C C . SER A 1 505 ? -6.931 15.918 33.710 1.00 96.94 505 SER A C 1
ATOM 4089 O O . SER A 1 505 ? -6.318 16.696 34.436 1.00 96.94 505 SER A O 1
ATOM 4091 N N . ALA A 1 506 ? -8.127 15.416 34.035 1.00 96.19 506 ALA A N 1
ATOM 4092 C CA . ALA A 1 506 ? -8.850 15.750 35.265 1.00 96.19 506 ALA A CA 1
ATOM 4093 C C . ALA A 1 506 ? -8.043 15.391 36.519 1.00 96.19 506 ALA A C 1
ATOM 4095 O O . ALA A 1 506 ? -7.934 16.198 37.440 1.00 96.19 506 ALA A O 1
ATOM 4096 N N . LEU A 1 507 ? -7.392 14.222 36.529 1.00 95.44 507 LEU A N 1
ATOM 4097 C CA . LEU A 1 507 ? -6.545 13.817 37.651 1.00 95.44 507 LEU A CA 1
ATOM 4098 C C . LEU A 1 507 ? -5.371 14.786 37.853 1.00 95.44 507 LEU A C 1
ATOM 4100 O O . LEU A 1 507 ? -5.060 15.150 38.983 1.00 95.44 507 LEU A O 1
ATOM 4104 N N . ARG A 1 508 ? -4.737 15.240 36.764 1.00 95.50 508 ARG A N 1
ATOM 4105 C CA . ARG A 1 508 ? -3.636 16.218 36.821 1.00 95.50 508 ARG A CA 1
ATOM 4106 C C . ARG A 1 508 ? -4.094 17.623 37.229 1.00 95.50 508 ARG A C 1
ATOM 4108 O O . ARG A 1 508 ? -3.266 18.385 37.713 1.00 95.50 508 ARG A O 1
ATOM 4115 N N . LEU A 1 509 ? -5.373 17.952 37.045 1.00 95.69 509 LEU A N 1
ATOM 4116 C CA . LEU A 1 509 ? -6.003 19.183 37.541 1.00 95.69 509 LEU A CA 1
ATOM 4117 C C . LEU A 1 509 ? -6.440 19.084 39.014 1.00 95.69 509 LEU A C 1
ATOM 4119 O O . LEU A 1 509 ? -6.796 20.094 39.609 1.00 95.69 509 LEU A O 1
ATOM 4123 N N . GLY A 1 510 ? -6.418 17.887 39.611 1.00 94.25 510 GLY A N 1
ATOM 4124 C CA . GLY A 1 510 ? -6.929 17.641 40.965 1.00 94.25 510 GLY A CA 1
ATOM 4125 C C . GLY A 1 510 ? -8.438 17.369 41.032 1.00 94.25 510 GLY A C 1
ATOM 4126 O O . GLY A 1 510 ? -8.994 17.269 42.123 1.00 94.25 510 GLY A O 1
ATOM 4127 N N . HIS A 1 511 ? -9.117 17.210 39.893 1.00 94.81 511 HIS A N 1
ATOM 4128 C CA . HIS A 1 511 ? -10.552 16.919 39.823 1.00 94.81 511 HIS A CA 1
ATOM 4129 C C . HIS A 1 511 ? -10.816 15.408 39.948 1.00 94.81 511 HIS A C 1
ATOM 4131 O O . HIS A 1 511 ? -11.201 14.734 38.990 1.00 94.81 511 HIS A O 1
ATOM 4137 N N . THR A 1 512 ? -10.589 14.840 41.134 1.00 93.19 512 THR A N 1
ATOM 4138 C CA . THR A 1 512 ? -10.618 13.379 41.347 1.00 93.19 512 THR A CA 1
ATOM 4139 C C . THR A 1 512 ? -11.965 12.736 40.993 1.00 93.19 512 THR A C 1
ATOM 4141 O O . THR A 1 512 ? -11.990 11.693 40.344 1.00 93.19 512 THR A O 1
ATOM 4144 N N . LEU A 1 513 ? -13.092 13.365 41.349 1.00 93.19 513 LEU A N 1
ATOM 4145 C CA . LEU A 1 513 ? -14.430 12.832 41.046 1.00 93.19 513 LEU A CA 1
ATOM 4146 C C . LEU A 1 513 ? -14.685 12.738 39.534 1.00 93.19 513 LEU A C 1
ATOM 4148 O O . LEU A 1 513 ? -15.148 11.708 39.040 1.00 93.19 513 LEU A O 1
ATOM 4152 N N . GLU A 1 514 ? -14.326 13.782 38.787 1.00 94.31 514 GLU A N 1
ATOM 4153 C CA . GLU A 1 514 ? -14.457 13.813 37.328 1.00 94.31 514 GLU A CA 1
ATOM 4154 C C . GLU A 1 514 ? -13.514 12.807 36.661 1.00 94.31 514 GLU A C 1
ATOM 4156 O O . GLU A 1 514 ? -13.909 12.097 35.733 1.00 94.31 514 GLU A O 1
ATOM 4161 N N . ALA A 1 515 ? -12.285 12.683 37.175 1.00 94.38 515 ALA A N 1
ATOM 4162 C CA . ALA A 1 515 ? -11.316 11.703 36.699 1.00 94.38 515 ALA A CA 1
ATOM 4163 C C . ALA A 1 515 ? -11.842 10.269 36.840 1.00 94.38 515 ALA A C 1
ATOM 4165 O O . ALA A 1 515 ? -11.666 9.452 35.931 1.00 94.38 515 ALA A O 1
ATOM 4166 N N . CYS A 1 516 ? -12.525 9.984 37.947 1.00 94.56 516 CYS A N 1
ATOM 4167 C CA . CYS A 1 516 ? -13.152 8.701 38.232 1.00 94.56 516 CYS A CA 1
ATOM 4168 C C . CYS A 1 516 ? -14.362 8.411 37.355 1.00 94.56 516 CYS A C 1
ATOM 4170 O O . CYS A 1 516 ? -14.473 7.308 36.816 1.00 94.56 516 CYS A O 1
ATOM 4172 N N . ALA A 1 517 ? -15.238 9.397 37.160 1.00 94.19 517 ALA A N 1
ATOM 4173 C CA . ALA A 1 517 ? -16.360 9.276 36.238 1.00 94.19 517 ALA A CA 1
ATOM 4174 C C . ALA A 1 517 ? -15.864 8.969 34.815 1.00 94.19 517 ALA A C 1
ATOM 4176 O O . ALA A 1 517 ? -16.308 8.002 34.194 1.00 94.19 517 ALA A O 1
ATOM 4177 N N . ALA A 1 518 ? -14.863 9.714 34.336 1.00 94.81 518 ALA A N 1
ATOM 4178 C CA . ALA A 1 518 ? -14.248 9.477 33.036 1.00 94.81 518 ALA A CA 1
ATOM 4179 C C . ALA A 1 518 ? -13.545 8.108 32.957 1.00 94.81 518 ALA A C 1
ATOM 4181 O O . ALA A 1 518 ? -13.662 7.426 31.943 1.00 94.81 518 ALA A O 1
ATOM 4182 N N . ALA A 1 519 ? -12.866 7.652 34.017 1.00 95.31 519 ALA A N 1
ATOM 4183 C CA . ALA A 1 519 ? -12.243 6.325 34.045 1.00 95.31 519 ALA A CA 1
ATOM 4184 C C . ALA A 1 519 ? -13.281 5.194 33.965 1.00 95.31 519 ALA A C 1
ATOM 4186 O O . ALA A 1 519 ? -13.083 4.232 33.224 1.00 95.31 519 ALA A O 1
ATOM 4187 N N . ARG A 1 520 ? -14.417 5.317 34.662 1.00 94.25 520 ARG A N 1
ATOM 4188 C CA . ARG A 1 520 ? -15.534 4.363 34.539 1.00 94.25 520 ARG A CA 1
ATOM 4189 C C . ARG A 1 520 ? -16.128 4.382 33.128 1.00 94.25 520 ARG A C 1
ATOM 4191 O O . ARG A 1 520 ? -16.462 3.330 32.591 1.00 94.25 520 ARG A O 1
ATOM 4198 N N . GLN A 1 521 ? -16.173 5.551 32.492 1.00 94.88 521 GLN A N 1
ATOM 4199 C CA . GLN A 1 521 ? -16.606 5.700 31.104 1.00 94.88 521 GLN A CA 1
ATOM 4200 C C . GLN A 1 521 ? -15.668 4.995 30.108 1.00 94.88 521 GLN A C 1
ATOM 4202 O O . GLN A 1 521 ? -16.140 4.424 29.127 1.00 94.88 521 GLN A O 1
ATOM 4207 N N . VAL A 1 522 ? -14.353 4.944 30.377 1.00 96.12 522 VAL A N 1
ATOM 4208 C CA . VAL A 1 522 ? -13.405 4.135 29.582 1.00 96.12 522 VAL A CA 1
ATOM 4209 C C . VAL A 1 522 ? -13.840 2.673 29.546 1.00 96.12 522 VAL A C 1
ATOM 4211 O O . VAL A 1 522 ? -13.812 2.067 28.477 1.00 96.12 522 VAL A O 1
ATOM 4214 N N . LEU A 1 523 ? -14.286 2.118 30.677 1.00 94.88 523 LEU A N 1
ATOM 4215 C CA . LEU A 1 523 ? -14.683 0.712 30.777 1.00 94.88 523 LEU A CA 1
ATOM 4216 C C . LEU A 1 523 ? -15.959 0.378 29.989 1.00 94.88 523 LEU A C 1
ATOM 4218 O O . LEU A 1 523 ? -16.152 -0.784 29.647 1.00 94.88 523 LEU A O 1
ATOM 4222 N N . GLN A 1 524 ? -16.791 1.365 29.632 1.00 93.50 524 GLN A N 1
ATOM 4223 C CA . GLN A 1 524 ? -17.936 1.139 28.736 1.00 93.50 524 GLN A CA 1
ATOM 4224 C C . GLN A 1 524 ? -17.496 0.853 27.294 1.00 93.50 524 GLN A C 1
ATOM 4226 O O . GLN A 1 524 ? -18.129 0.065 26.597 1.00 93.50 524 GLN A O 1
ATOM 4231 N N . GLY A 1 525 ? -16.417 1.497 26.836 1.00 92.25 525 GLY A N 1
ATOM 4232 C CA . GLY A 1 525 ? -15.857 1.280 25.500 1.00 92.25 525 GLY A CA 1
ATOM 4233 C C . GLY A 1 525 ? -14.759 0.220 25.460 1.00 92.25 525 GLY A C 1
ATOM 4234 O O . GLY A 1 525 ? -14.589 -0.448 24.446 1.00 92.25 525 GLY A O 1
ATOM 4235 N N . TYR A 1 526 ? -14.004 0.046 26.545 1.00 95.25 526 TYR A N 1
ATOM 4236 C CA . TYR A 1 526 ? -12.963 -0.969 26.656 1.00 95.25 526 TYR A CA 1
ATOM 4237 C C . TYR A 1 526 ? -12.908 -1.560 28.077 1.00 95.25 526 TYR A C 1
ATOM 4239 O O . TYR A 1 526 ? -12.125 -1.096 28.914 1.00 95.25 526 TYR A O 1
ATOM 4247 N N . PRO A 1 527 ? -13.700 -2.613 28.354 1.00 92.56 527 PRO A N 1
ATOM 4248 C CA . PRO A 1 527 ? -13.815 -3.201 29.692 1.00 92.56 527 PRO A CA 1
ATOM 4249 C C . PRO A 1 527 ? -12.496 -3.716 30.283 1.00 92.56 527 PRO A C 1
ATOM 4251 O O . PRO A 1 527 ? -12.302 -3.671 31.492 1.00 92.56 527 PRO A O 1
ATOM 4254 N N . ALA A 1 528 ? -11.561 -4.172 29.442 1.00 91.81 528 ALA A N 1
ATOM 4255 C CA . ALA A 1 528 ? -10.258 -4.690 29.870 1.00 91.81 528 ALA A CA 1
ATOM 4256 C C . ALA A 1 528 ? -9.140 -3.625 29.901 1.00 91.81 528 ALA A C 1
ATOM 4258 O O . ALA A 1 528 ? -7.954 -3.960 29.952 1.00 91.81 528 ALA A O 1
ATOM 4259 N N . CYS A 1 529 ? -9.477 -2.330 29.866 1.00 93.56 529 CYS A N 1
ATOM 4260 C CA . CYS A 1 529 ? -8.483 -1.259 29.869 1.00 93.56 529 CYS A CA 1
ATOM 4261 C C . CYS A 1 529 ? -7.731 -1.172 31.212 1.00 93.56 529 CYS A C 1
ATOM 4263 O O . CYS A 1 529 ? -8.181 -0.512 32.151 1.00 93.56 529 CYS A O 1
ATOM 4265 N N . LEU A 1 530 ? -6.531 -1.762 31.278 1.00 92.44 530 LEU A N 1
ATOM 4266 C CA . LEU A 1 530 ? -5.692 -1.795 32.487 1.00 92.44 530 LEU A CA 1
ATOM 4267 C C . LEU A 1 530 ? -5.405 -0.408 33.077 1.00 92.44 530 LEU A C 1
ATOM 4269 O O . LEU A 1 530 ? -5.399 -0.258 34.295 1.00 92.44 530 LEU A O 1
ATOM 4273 N N . ASP A 1 531 ? -5.195 0.608 32.237 1.00 92.56 531 ASP A N 1
ATOM 4274 C CA . ASP A 1 531 ? -4.969 1.984 32.696 1.00 92.56 531 ASP A CA 1
ATOM 4275 C C . ASP A 1 531 ? -6.164 2.522 33.495 1.00 92.56 531 ASP A C 1
ATOM 4277 O O . ASP A 1 531 ? -5.977 3.143 34.539 1.00 92.56 531 ASP A O 1
ATOM 4281 N N . ALA A 1 532 ? -7.387 2.266 33.025 1.00 93.44 532 ALA A N 1
ATOM 4282 C CA . ALA A 1 532 ? -8.606 2.716 33.688 1.00 93.44 532 ALA A CA 1
ATOM 4283 C C . ALA A 1 532 ? -8.862 1.917 34.966 1.00 93.44 532 ALA A C 1
ATOM 4285 O O . ALA A 1 532 ? -9.160 2.513 35.996 1.00 93.44 532 ALA A O 1
ATOM 4286 N N . ILE A 1 533 ? -8.654 0.596 34.929 1.00 94.56 533 ILE A N 1
ATOM 4287 C CA . ILE A 1 533 ? -8.761 -0.270 36.112 1.00 94.56 533 ILE A CA 1
ATOM 4288 C C . ILE A 1 533 ? -7.802 0.210 37.212 1.00 94.56 533 ILE A C 1
ATOM 4290 O O . ILE A 1 533 ? -8.223 0.397 38.350 1.00 94.56 533 ILE A O 1
ATOM 4294 N N . ARG A 1 534 ? -6.537 0.492 36.869 1.00 93.81 534 ARG A N 1
ATOM 4295 C CA . ARG A 1 534 ? -5.527 1.001 37.815 1.00 93.81 534 ARG A CA 1
ATOM 4296 C C . ARG A 1 534 ? -5.848 2.397 38.344 1.00 93.81 534 ARG A C 1
ATOM 4298 O O . ARG A 1 534 ? -5.568 2.686 39.504 1.00 93.81 534 ARG A O 1
ATOM 4305 N N . LEU A 1 535 ? -6.383 3.277 37.494 1.00 92.31 535 LEU A N 1
ATOM 4306 C CA . LEU A 1 535 ? -6.823 4.611 37.908 1.00 92.31 535 LEU A CA 1
ATOM 4307 C C . LEU A 1 535 ? -7.962 4.508 38.923 1.00 92.31 535 LEU A C 1
ATOM 4309 O O . LEU A 1 535 ? -7.896 5.147 39.972 1.00 92.31 535 LEU A O 1
ATOM 4313 N N . ILE A 1 536 ? -8.952 3.659 38.640 1.00 92.94 536 ILE A N 1
ATOM 4314 C CA . ILE A 1 536 ? -10.096 3.437 39.523 1.00 92.94 536 ILE A CA 1
ATOM 4315 C C . ILE A 1 536 ? -9.638 2.876 40.864 1.00 92.94 536 ILE A C 1
ATOM 4317 O O . ILE A 1 536 ? -9.921 3.484 41.888 1.00 92.94 536 ILE A O 1
ATOM 4321 N N . SER A 1 537 ? -8.853 1.797 40.859 1.00 92.12 537 SER A N 1
ATOM 4322 C CA . SER A 1 537 ? -8.406 1.142 42.095 1.00 92.12 537 SER A CA 1
ATOM 4323 C C . SER A 1 537 ? -7.547 2.030 42.996 1.00 92.12 537 SER A C 1
ATOM 4325 O O . SER A 1 537 ? -7.399 1.741 44.176 1.00 92.12 537 SER A O 1
ATOM 4327 N N . ARG A 1 538 ? -6.890 3.055 42.438 1.00 92.19 538 ARG A N 1
ATOM 4328 C CA . ARG A 1 538 ? -5.926 3.883 43.174 1.00 92.19 538 ARG A CA 1
ATOM 4329 C C . ARG A 1 538 ? -6.497 5.213 43.648 1.00 92.19 538 ARG A C 1
ATOM 4331 O O . ARG A 1 538 ? -6.055 5.713 44.677 1.00 92.19 538 ARG A O 1
ATOM 4338 N N . TYR A 1 539 ? -7.392 5.814 42.871 1.00 90.44 539 TYR A N 1
ATOM 4339 C CA . TYR A 1 539 ? -7.817 7.200 43.083 1.00 90.44 539 TYR A CA 1
ATOM 4340 C C . TYR A 1 539 ? -9.317 7.354 43.275 1.00 90.44 539 TYR A C 1
ATOM 4342 O O . TYR A 1 539 ? -9.748 8.405 43.748 1.00 90.44 539 TYR A O 1
ATOM 4350 N N . CYS A 1 540 ? -10.111 6.353 42.901 1.00 87.75 540 CYS A N 1
ATOM 4351 C CA . CYS A 1 540 ? -11.547 6.446 43.060 1.00 87.75 540 CYS A CA 1
ATOM 4352 C C . CYS A 1 540 ? -11.947 5.897 44.415 1.00 87.75 540 CYS A C 1
ATOM 4354 O O . CYS A 1 540 ? -11.549 4.781 44.739 1.00 87.75 540 CYS A O 1
ATOM 4356 N N . PRO A 1 541 ? -12.734 6.652 45.196 1.00 77.88 541 PRO A N 1
ATOM 4357 C CA . PRO A 1 541 ? -13.368 6.066 46.356 1.00 77.88 541 PRO A CA 1
ATOM 4358 C C . PRO A 1 541 ? -14.207 4.876 45.881 1.00 77.88 541 PRO A C 1
ATOM 4360 O O . PRO A 1 541 ? -14.904 4.967 44.857 1.00 77.88 541 PRO A O 1
ATOM 4363 N N . ASP A 1 542 ? -14.111 3.762 46.605 1.00 65.19 542 ASP A N 1
ATOM 4364 C CA . ASP A 1 542 ? -15.120 2.712 46.551 1.00 65.19 542 ASP A CA 1
ATOM 4365 C C . ASP A 1 542 ? -16.453 3.423 46.802 1.00 65.19 542 ASP A C 1
ATOM 4367 O O . ASP A 1 542 ? -16.648 4.018 47.861 1.00 65.19 542 ASP A O 1
ATOM 4371 N N . ASN A 1 543 ? -17.320 3.516 45.790 1.00 48.53 543 ASN A N 1
ATOM 4372 C CA . ASN A 1 543 ? -18.618 4.132 46.044 1.00 48.53 543 ASN A CA 1
ATOM 4373 C C . ASN A 1 543 ? -19.426 3.142 46.900 1.00 48.53 543 ASN A C 1
ATOM 4375 O O . ASN A 1 543 ? -19.388 1.953 46.568 1.00 48.53 543 ASN A O 1
ATOM 4379 N N . PRO A 1 544 ? -20.135 3.601 47.946 1.00 39.59 544 PRO A N 1
ATOM 4380 C CA . PRO A 1 544 ? -21.141 2.794 48.632 1.00 39.59 544 PRO A CA 1
ATOM 4381 C C . PRO A 1 544 ? -22.249 2.312 47.688 1.00 39.59 544 PRO A C 1
ATOM 4383 O O . PRO A 1 544 ? -22.474 2.967 46.637 1.00 39.59 544 PRO A O 1
#

Radius of gyration: 29.84 Å; chains: 1; bounding box: 66×64×92 Å

pLDDT: mean 85.64, std 10.69, range [39.59, 98.5]